Protein AF-A0A1X0NTF5-F1 (afdb_monomer)

Sequence (577 aa):
EVEKLNEQLAAKEQELEQLRGTDEEKSRAHDALNDEVEKLNKELAELQAENEKLRAHDDRWVPEASRSSGRRTTSHHRKEFDGEGWDQVLESQPEELTRAFVSDVADACRVDPDDVKKVVFSPDGKTVEFDVNHDEGVSAEEVDRLLQRGLFRRSKELLEGKGPFDNNYLSYEASDLMRQVNALGGIGMLNVITEEFLDRIVLERAELSALLLVAVEGFDHLNGLHLDREAELLEELEEQATEHTDMLEKMEEMVVLLEEARQTECSVRNDLFAREEELLELQRFRDEERRERDSMLQAQHNLLMISRNSHEELTKEKLQELTDECLRVEELEQQVGQLQQENASLKEEMARRAVSHKEALDILNSKIAGLMVELEVKGMEYTDTLGKLEEFVVLLEAARAAEKSALLTLEQREQELFDLQAAHNEETRELECIIRQLEARLGALQETQRELSEQQQQHQQEQRQHEGESVSVDPQSSGNVGAERDDVVRAMRQQLERLKREKEALTMELEVKGRQHDDAMDVLNRNIGDLMSELDSRIRGFQVSATSAKEMLREIALLRSAEEEEEEDEDVPQPEN

Structure (mmCIF, N/CA/C/O backbone):
data_AF-A0A1X0NTF5-F1
#
_entry.id   AF-A0A1X0NTF5-F1
#
loop_
_atom_site.group_PDB
_atom_site.id
_atom_site.type_symbol
_atom_site.label_atom_id
_atom_site.label_alt_id
_atom_site.label_comp_id
_atom_site.label_asym_id
_atom_site.label_entity_id
_atom_site.label_seq_id
_atom_site.pdbx_PDB_ins_code
_atom_site.Cartn_x
_atom_site.Cartn_y
_atom_site.Cartn_z
_atom_site.occupancy
_atom_site.B_iso_or_equiv
_atom_site.auth_seq_id
_atom_site.auth_comp_id
_atom_site.auth_asym_id
_atom_site.auth_atom_id
_atom_site.pdbx_PDB_model_num
ATOM 1 N N . GLU A 1 1 ? -59.485 -41.220 3.890 1.00 70.31 1 GLU A N 1
ATOM 2 C CA . GLU A 1 1 ? -59.582 -39.915 3.192 1.00 70.31 1 GLU A CA 1
ATOM 3 C C . GLU A 1 1 ? -59.129 -38.761 4.077 1.00 70.31 1 GLU A C 1
ATOM 5 O O . GLU A 1 1 ? -58.249 -38.032 3.651 1.00 70.31 1 GLU A O 1
ATOM 10 N N . VAL A 1 2 ? -59.626 -38.647 5.315 1.00 77.12 2 VAL A N 1
ATOM 11 C CA . VAL A 1 2 ? -59.214 -37.596 6.272 1.00 77.12 2 VAL A CA 1
ATOM 12 C C . VAL A 1 2 ? -57.713 -37.622 6.604 1.00 77.12 2 VAL A C 1
ATOM 14 O O . VAL A 1 2 ? -57.072 -36.584 6.532 1.00 77.12 2 VAL A O 1
ATOM 17 N N . GLU A 1 3 ? -57.118 -38.788 6.878 1.00 79.81 3 GLU A N 1
ATOM 18 C CA . GLU A 1 3 ? -55.664 -38.889 7.136 1.00 79.81 3 GLU A CA 1
ATOM 19 C C . GLU A 1 3 ? -54.820 -38.429 5.942 1.00 79.81 3 GLU A C 1
ATOM 21 O O . GLU A 1 3 ? -53.863 -37.684 6.105 1.00 79.81 3 GLU A O 1
ATOM 26 N N . LYS A 1 4 ? -55.238 -38.788 4.726 1.00 81.38 4 LYS A N 1
ATOM 27 C CA . LYS A 1 4 ? -54.548 -38.409 3.488 1.00 81.38 4 LYS A CA 1
ATOM 28 C C . LYS A 1 4 ? -54.639 -36.903 3.210 1.00 81.38 4 LYS A C 1
ATOM 30 O O . LYS A 1 4 ? -53.719 -36.327 2.643 1.00 81.38 4 LYS A O 1
ATOM 35 N N . LEU A 1 5 ? -55.750 -36.274 3.603 1.00 83.19 5 LEU A N 1
ATOM 36 C CA . LEU A 1 5 ? -55.910 -34.820 3.556 1.00 83.19 5 LEU A CA 1
ATOM 37 C C . LEU A 1 5 ? -55.049 -34.131 4.620 1.00 83.19 5 LEU A C 1
ATOM 39 O O . LEU A 1 5 ? -54.431 -33.123 4.308 1.00 83.19 5 LEU A O 1
ATOM 43 N N . ASN A 1 6 ? -54.946 -34.690 5.829 1.00 83.38 6 ASN A N 1
ATOM 44 C CA . ASN A 1 6 ? -54.083 -34.149 6.883 1.00 83.38 6 ASN A CA 1
ATOM 45 C C . ASN A 1 6 ? -52.593 -34.236 6.519 1.00 83.38 6 ASN A C 1
ATOM 47 O O . ASN A 1 6 ? -51.861 -33.281 6.748 1.00 83.38 6 ASN A O 1
ATOM 51 N N . GLU A 1 7 ? -52.149 -35.332 5.896 1.00 85.56 7 GLU A N 1
ATOM 52 C CA . GLU A 1 7 ? -50.779 -35.457 5.375 1.00 85.56 7 GLU A CA 1
ATOM 53 C C . GLU A 1 7 ? -50.483 -34.420 4.280 1.00 85.56 7 GLU A C 1
ATOM 55 O O . GLU A 1 7 ? -49.410 -33.821 4.264 1.00 85.56 7 GLU A O 1
ATOM 60 N N . GLN A 1 8 ? -51.440 -34.164 3.382 1.00 87.38 8 GLN A N 1
ATOM 61 C CA . GLN A 1 8 ? -51.300 -33.127 2.352 1.00 87.38 8 GLN A CA 1
ATOM 62 C C . GLN A 1 8 ? -51.268 -31.713 2.940 1.00 87.38 8 GLN A C 1
ATOM 64 O O . GLN A 1 8 ? -50.547 -30.860 2.425 1.00 87.38 8 GLN A O 1
ATOM 69 N N . LEU A 1 9 ? -52.033 -31.466 4.004 1.00 87.25 9 LEU A N 1
ATOM 70 C CA . LEU A 1 9 ? -52.081 -30.176 4.687 1.00 87.25 9 LEU A CA 1
ATOM 71 C C . LEU A 1 9 ? -50.764 -29.910 5.427 1.00 87.25 9 LEU A C 1
ATOM 73 O O . LEU A 1 9 ? -50.170 -28.860 5.216 1.00 87.25 9 LEU A O 1
ATOM 77 N N . ALA A 1 10 ? -50.238 -30.902 6.151 1.00 85.88 10 ALA A N 1
ATOM 78 C CA . ALA A 1 10 ? -48.933 -30.818 6.808 1.00 85.88 10 ALA A CA 1
ATOM 79 C C . ALA A 1 10 ? -47.781 -30.614 5.806 1.00 85.88 10 ALA A C 1
ATOM 81 O O . ALA A 1 10 ? -46.886 -29.804 6.038 1.00 85.88 10 ALA A O 1
ATOM 82 N N . ALA A 1 11 ? -47.820 -31.294 4.653 1.00 87.12 11 ALA A N 1
ATOM 83 C CA . ALA A 1 11 ? -46.830 -31.092 3.594 1.00 87.12 11 ALA A CA 1
ATOM 84 C C . ALA A 1 11 ? -46.889 -29.672 3.004 1.00 87.12 11 ALA A C 1
ATOM 86 O O . ALA A 1 11 ? -45.853 -29.073 2.727 1.00 87.12 11 ALA A O 1
ATOM 87 N N . LYS A 1 12 ? -48.096 -29.114 2.834 1.00 88.50 12 LYS A N 1
ATOM 88 C CA . LYS A 1 12 ? -48.277 -27.737 2.356 1.00 88.50 12 LYS A CA 1
ATOM 89 C C . LYS A 1 12 ? -47.885 -26.692 3.397 1.00 88.50 12 LYS A C 1
ATOM 91 O O . LYS A 1 12 ? -47.336 -25.665 3.019 1.00 88.50 12 LYS A O 1
ATOM 96 N N . GLU A 1 13 ? -48.121 -26.951 4.678 1.00 89.12 13 GLU A N 1
ATOM 97 C CA . GLU A 1 13 ? -47.649 -26.098 5.774 1.00 89.12 13 GLU A CA 1
ATOM 98 C C . GLU A 1 13 ? -46.119 -26.067 5.824 1.00 89.12 13 GLU A C 1
ATOM 100 O O . GLU A 1 13 ? -45.533 -24.993 5.910 1.00 89.12 13 GLU A O 1
ATOM 105 N N . GLN A 1 14 ? -45.467 -27.221 5.660 1.00 86.62 14 GLN A N 1
ATOM 106 C CA . GLN A 1 14 ? -44.009 -27.303 5.600 1.00 86.62 14 GLN A CA 1
ATOM 107 C C . GLN A 1 14 ? -43.428 -26.573 4.375 1.00 86.62 14 GLN A C 1
ATOM 109 O O . GLN A 1 14 ? -42.403 -25.904 4.487 1.00 86.62 14 GLN A O 1
ATOM 114 N N . GLU A 1 15 ? -44.084 -26.664 3.215 1.00 89.25 15 GLU A N 1
ATOM 115 C CA . GLU A 1 15 ? -43.692 -25.937 1.998 1.00 89.25 15 GLU A CA 1
ATOM 116 C C . GLU A 1 15 ? -43.853 -24.413 2.164 1.00 89.25 15 GLU A C 1
ATOM 118 O O . GLU A 1 15 ? -42.990 -23.649 1.737 1.00 89.25 15 GLU A O 1
ATOM 123 N N . LEU A 1 16 ? -44.922 -23.955 2.827 1.00 84.12 16 LEU A N 1
ATOM 124 C CA . LEU A 1 16 ? -45.127 -22.535 3.132 1.00 84.12 16 LEU A CA 1
ATOM 125 C C . LEU A 1 16 ? -44.105 -21.996 4.137 1.00 84.12 16 LEU A C 1
ATOM 127 O O . LEU A 1 16 ? -43.661 -20.861 3.984 1.00 84.12 16 LEU A O 1
ATOM 131 N N . GLU A 1 17 ? -43.719 -22.796 5.129 1.00 88.88 17 GLU A N 1
ATOM 132 C CA . GLU A 1 17 ? -42.688 -22.420 6.099 1.00 88.88 17 GLU A CA 1
ATOM 133 C C . GLU A 1 17 ? -41.312 -22.295 5.430 1.00 88.88 17 GLU A C 1
ATOM 135 O O . GLU A 1 17 ? -40.590 -21.328 5.659 1.00 88.88 17 GLU A O 1
ATOM 140 N N . GLN A 1 18 ? -40.981 -23.215 4.517 1.00 84.44 18 GLN A N 1
ATOM 141 C CA . GLN A 1 18 ? -39.759 -23.128 3.713 1.00 84.44 18 GLN A CA 1
ATOM 142 C C . GLN A 1 18 ? -39.748 -21.882 2.822 1.00 84.44 18 GLN A C 1
ATOM 144 O O . GLN A 1 18 ? -38.746 -21.173 2.776 1.00 84.44 18 GLN A O 1
ATOM 149 N N . LEU A 1 19 ? -40.862 -21.577 2.148 1.00 86.06 19 LEU A N 1
ATOM 150 C CA . LEU A 1 19 ? -40.967 -20.377 1.314 1.00 86.06 19 LEU A CA 1
ATOM 151 C C . LEU A 1 19 ? -40.826 -19.093 2.140 1.00 86.06 19 LEU A C 1
ATOM 153 O O . LEU A 1 19 ? -40.105 -18.188 1.722 1.00 86.06 19 LEU A O 1
ATOM 157 N N . ARG A 1 20 ? -41.435 -19.034 3.332 1.00 84.94 20 ARG A N 1
ATOM 158 C CA . ARG A 1 20 ? -41.265 -17.907 4.263 1.00 84.94 20 ARG A CA 1
ATOM 159 C C . ARG A 1 20 ? -39.814 -17.728 4.684 1.00 84.94 20 ARG A C 1
ATOM 161 O O . ARG A 1 20 ? -39.318 -16.611 4.600 1.00 84.94 20 ARG A O 1
ATOM 168 N N . GLY A 1 21 ? -39.124 -18.812 5.041 1.00 85.88 21 GLY A N 1
ATOM 169 C CA . GLY A 1 21 ? -37.694 -18.765 5.348 1.00 85.88 21 GLY A CA 1
ATOM 170 C C . GLY A 1 21 ? -36.875 -18.188 4.190 1.00 85.88 21 GLY A C 1
ATOM 171 O O . GLY A 1 21 ? -36.084 -17.270 4.393 1.00 85.88 21 GLY A O 1
ATOM 172 N N . THR A 1 22 ? -37.133 -18.635 2.956 1.00 87.06 22 THR A N 1
ATOM 173 C CA . THR A 1 22 ? -36.409 -18.114 1.782 1.00 87.06 22 THR A CA 1
ATOM 174 C C . THR A 1 22 ? -36.726 -16.654 1.459 1.00 87.06 22 THR A C 1
ATOM 176 O O . THR A 1 22 ? -35.860 -15.943 0.953 1.00 87.06 22 THR A O 1
ATOM 179 N N . ASP A 1 23 ? -37.948 -16.187 1.716 1.00 89.44 23 ASP A N 1
ATOM 180 C CA . ASP A 1 23 ? -38.320 -14.789 1.484 1.00 89.44 23 ASP A CA 1
ATOM 181 C C . ASP A 1 23 ? -37.745 -13.868 2.569 1.00 89.44 23 ASP A C 1
ATOM 183 O O . ASP A 1 23 ? -37.305 -12.763 2.255 1.00 89.44 23 ASP A O 1
ATOM 187 N N . GLU A 1 24 ? -37.651 -14.334 3.818 1.00 90.19 24 GLU A N 1
ATOM 188 C CA . GLU A 1 24 ? -36.938 -13.621 4.882 1.00 90.19 24 GLU A CA 1
ATOM 189 C C . GLU A 1 24 ? -35.436 -13.515 4.593 1.00 90.19 24 GLU A C 1
ATOM 191 O O . GLU A 1 24 ? -34.855 -12.443 4.753 1.00 90.19 24 GLU A O 1
ATOM 196 N N . GLU A 1 25 ? -34.805 -14.593 4.122 1.00 87.56 25 GLU A N 1
ATOM 197 C CA . GLU A 1 25 ? -33.396 -14.584 3.709 1.00 87.56 25 GLU A CA 1
ATOM 198 C C . GLU A 1 25 ? -33.148 -13.617 2.545 1.00 87.56 25 GLU A C 1
ATOM 200 O O . GLU A 1 25 ? -32.199 -12.834 2.584 1.00 87.56 25 GLU A O 1
ATOM 205 N N . LYS A 1 26 ? -34.029 -13.607 1.537 1.00 87.31 26 LYS A N 1
ATOM 206 C CA . LYS A 1 26 ? -33.949 -12.647 0.425 1.00 87.31 26 LYS A CA 1
ATOM 207 C C . LYS A 1 26 ? -34.169 -11.209 0.880 1.00 87.31 26 LYS A C 1
ATOM 209 O O . LYS A 1 26 ? -33.492 -10.326 0.365 1.00 87.31 26 LYS A O 1
ATOM 214 N N . SER A 1 27 ? -35.085 -10.968 1.821 1.00 89.19 27 SER A N 1
ATOM 215 C CA . SER A 1 27 ? -35.299 -9.633 2.390 1.00 89.19 27 SER A CA 1
ATOM 216 C C . SER A 1 27 ? -34.037 -9.146 3.095 1.00 89.19 27 SER A C 1
ATOM 218 O O . SER A 1 27 ? -33.562 -8.062 2.788 1.00 89.19 27 SER A O 1
ATOM 220 N N . ARG A 1 28 ? -33.426 -9.984 3.944 1.00 90.44 28 ARG A N 1
ATOM 221 C CA . ARG A 1 28 ? -32.167 -9.646 4.629 1.00 90.44 28 ARG A CA 1
ATOM 222 C C . ARG A 1 28 ? -31.026 -9.387 3.644 1.00 90.44 28 ARG A C 1
ATOM 224 O O . ARG A 1 28 ? -30.260 -8.452 3.837 1.00 90.44 28 ARG A O 1
ATOM 231 N N . ALA A 1 29 ? -30.923 -10.183 2.577 1.00 88.06 29 ALA A N 1
ATOM 232 C CA . ALA A 1 29 ? -29.921 -9.972 1.533 1.00 88.06 29 ALA A CA 1
ATOM 233 C C . ALA A 1 29 ? -30.152 -8.667 0.750 1.00 88.06 29 ALA A C 1
ATOM 235 O O . ALA A 1 29 ? -29.195 -7.983 0.395 1.00 88.06 29 ALA A O 1
ATOM 236 N N . HIS A 1 30 ? -31.411 -8.309 0.489 1.00 91.00 30 HIS A N 1
ATOM 237 C CA . HIS A 1 30 ? -31.761 -7.047 -0.159 1.00 91.00 30 HIS A CA 1
ATOM 238 C C . HIS A 1 30 ? -31.450 -5.843 0.739 1.00 91.00 30 HIS A C 1
ATOM 240 O O . HIS A 1 30 ? -30.915 -4.853 0.249 1.00 91.00 30 HIS A O 1
ATOM 246 N N . ASP A 1 31 ? -31.742 -5.935 2.037 1.00 91.38 31 ASP A N 1
ATOM 247 C CA . ASP A 1 31 ? -31.435 -4.879 3.007 1.00 91.38 31 ASP A CA 1
ATOM 248 C C . ASP A 1 31 ? -29.915 -4.671 3.122 1.00 91.38 31 ASP A C 1
ATOM 250 O O . ASP A 1 31 ? -29.443 -3.545 3.007 1.00 91.38 31 ASP A O 1
ATOM 254 N N . ALA A 1 32 ? -29.134 -5.756 3.190 1.00 89.75 32 ALA A N 1
ATOM 255 C CA . ALA A 1 32 ? -27.671 -5.687 3.192 1.00 89.75 32 ALA A CA 1
ATOM 256 C C . ALA A 1 32 ? -27.094 -5.056 1.909 1.00 89.75 32 ALA A C 1
ATOM 258 O O . ALA A 1 32 ? -26.161 -4.258 1.972 1.00 89.75 32 ALA A O 1
ATOM 259 N N . LEU A 1 33 ? -27.656 -5.378 0.737 1.00 89.62 33 LEU A N 1
ATOM 260 C CA . LEU A 1 33 ? -27.264 -4.737 -0.523 1.00 89.62 33 LEU A CA 1
ATOM 261 C C . LEU A 1 33 ? -27.632 -3.251 -0.549 1.00 89.62 33 LEU A C 1
ATOM 263 O O . LEU A 1 33 ? -26.883 -2.448 -1.099 1.00 89.62 33 LEU A O 1
ATOM 267 N N . ASN A 1 34 ? -28.774 -2.877 0.027 1.00 90.44 34 ASN A N 1
ATOM 268 C CA . ASN A 1 34 ? -29.194 -1.485 0.094 1.00 90.44 34 ASN A CA 1
ATOM 269 C C . ASN A 1 34 ? -28.278 -0.667 1.018 1.00 90.44 34 ASN A C 1
ATOM 271 O O . ASN A 1 34 ? -27.879 0.434 0.644 1.00 90.44 34 ASN A O 1
ATOM 275 N N . ASP A 1 35 ? -27.876 -1.229 2.158 1.00 93.06 35 ASP A N 1
ATOM 276 C CA . ASP A 1 35 ? -26.901 -0.612 3.063 1.00 93.06 35 ASP A CA 1
ATOM 277 C C . ASP A 1 35 ? -25.543 -0.408 2.374 1.00 93.06 35 ASP A C 1
ATOM 279 O O . ASP A 1 35 ? -24.910 0.637 2.528 1.00 93.06 35 ASP A O 1
ATOM 283 N N . GLU A 1 36 ? -25.110 -1.373 1.560 1.00 90.88 36 GLU A N 1
ATOM 284 C CA . GLU A 1 36 ? -23.863 -1.266 0.799 1.00 90.88 36 GLU A CA 1
ATOM 285 C C . GLU A 1 36 ? -23.940 -0.192 -0.296 1.00 90.88 36 GLU A C 1
ATOM 287 O O . GLU A 1 36 ? -23.023 0.612 -0.460 1.00 90.88 36 GLU A O 1
ATOM 292 N N . VAL A 1 37 ? -25.074 -0.097 -0.996 1.00 90.81 37 VAL A N 1
ATOM 293 C CA . VAL A 1 37 ? -25.330 0.987 -1.955 1.00 90.81 37 VAL A CA 1
ATOM 294 C C . VAL A 1 37 ? -25.333 2.351 -1.257 1.00 90.81 37 VAL A C 1
ATOM 296 O O . VAL A 1 37 ? -24.830 3.328 -1.812 1.00 90.81 37 VAL A O 1
ATOM 299 N N . GLU A 1 38 ? -25.873 2.455 -0.043 1.00 93.50 38 GLU A N 1
ATOM 300 C CA . GLU A 1 38 ? -25.830 3.697 0.730 1.00 93.50 38 GLU A CA 1
ATOM 301 C C . GLU A 1 38 ? -24.410 4.085 1.154 1.00 93.50 38 GLU A C 1
ATOM 303 O O . GLU A 1 38 ? -24.078 5.272 1.105 1.00 93.50 38 GLU A O 1
ATOM 308 N N . LYS A 1 39 ? -23.562 3.121 1.532 1.00 91.94 39 LYS A N 1
ATOM 309 C CA . LYS A 1 39 ? -22.142 3.377 1.831 1.00 91.94 39 LYS A CA 1
ATOM 310 C C . LYS A 1 39 ? -21.390 3.868 0.599 1.00 91.94 39 LYS A C 1
ATOM 312 O O . LYS A 1 39 ? -20.810 4.949 0.650 1.00 91.94 39 LYS A O 1
ATOM 317 N N . LEU A 1 40 ? -21.503 3.157 -0.523 1.00 91.06 40 LEU A N 1
ATOM 318 C CA . LEU A 1 40 ? -20.855 3.545 -1.779 1.00 91.06 40 LEU A CA 1
ATOM 319 C C . LEU A 1 40 ? -21.302 4.936 -2.248 1.00 91.06 40 LEU A C 1
ATOM 321 O O . LEU A 1 40 ? -20.496 5.719 -2.741 1.00 91.06 40 LEU A O 1
ATOM 325 N N . ASN A 1 41 ? -22.576 5.292 -2.059 1.00 90.38 41 ASN A N 1
ATOM 326 C CA . ASN A 1 41 ? -23.060 6.635 -2.384 1.00 90.38 41 ASN A CA 1
ATOM 327 C C . ASN A 1 41 ? -22.470 7.725 -1.475 1.00 90.38 41 ASN A C 1
ATOM 329 O O . ASN A 1 41 ? -22.260 8.845 -1.943 1.00 90.38 41 ASN A O 1
ATOM 333 N N . LYS A 1 42 ? -22.213 7.430 -0.193 1.00 93.69 42 LYS A N 1
ATOM 334 C CA . LYS A 1 42 ? -21.550 8.372 0.725 1.00 93.69 42 LYS A CA 1
ATOM 335 C C . LYS A 1 42 ? -20.091 8.578 0.333 1.00 93.69 42 LYS A C 1
ATOM 337 O O . LYS A 1 42 ? -19.687 9.723 0.170 1.00 93.69 42 LYS A O 1
ATOM 342 N N . GLU A 1 43 ? -19.358 7.497 0.083 1.00 90.06 43 GLU A N 1
ATOM 343 C CA . GLU A 1 43 ? -17.967 7.555 -0.390 1.00 90.06 43 GLU A CA 1
ATOM 344 C C . GLU A 1 43 ? -17.858 8.335 -1.705 1.00 90.06 43 GLU A C 1
ATOM 346 O O . GLU A 1 43 ? -17.007 9.209 -1.864 1.00 90.06 43 GLU A O 1
ATOM 351 N N . LEU A 1 44 ? -18.783 8.100 -2.638 1.00 89.38 44 LEU A N 1
ATOM 352 C CA . LEU A 1 44 ? -18.815 8.812 -3.911 1.00 89.38 44 LEU A CA 1
ATOM 353 C C . LEU A 1 44 ? -19.105 10.311 -3.728 1.00 89.38 44 LEU A C 1
ATOM 355 O O . LEU A 1 44 ? -18.526 11.132 -4.439 1.00 89.38 44 LEU A O 1
ATOM 359 N N . ALA A 1 45 ? -19.950 10.690 -2.764 1.00 91.94 45 ALA A N 1
ATOM 360 C CA . ALA A 1 45 ? -20.194 12.092 -2.423 1.00 91.94 45 ALA A CA 1
ATOM 361 C C . ALA A 1 45 ? -18.972 12.757 -1.759 1.00 91.94 45 ALA A C 1
ATOM 363 O O . ALA A 1 45 ? -18.680 13.923 -2.033 1.00 91.94 45 ALA A O 1
ATOM 364 N N . GLU A 1 46 ? -18.240 12.025 -0.920 1.00 90.25 46 GLU A N 1
ATOM 365 C CA . GLU A 1 46 ? -17.009 12.496 -0.278 1.00 90.25 46 GLU A CA 1
ATOM 366 C C . GLU A 1 46 ? -15.891 12.712 -1.302 1.00 90.25 46 GLU A C 1
ATOM 368 O O . GLU A 1 46 ? -15.327 13.808 -1.363 1.00 90.25 46 GLU A O 1
ATOM 373 N N . LEU A 1 47 ? -15.663 11.740 -2.191 1.00 86.56 47 LEU A N 1
ATOM 374 C CA . LEU A 1 47 ? -14.699 11.848 -3.290 1.00 86.56 47 LEU A CA 1
ATOM 375 C C . LEU A 1 47 ? -15.046 12.975 -4.267 1.00 86.56 47 LEU A C 1
ATOM 377 O O . LEU A 1 47 ? -14.153 13.633 -4.809 1.00 86.56 47 LEU A O 1
ATOM 381 N N . GLN A 1 48 ? -16.336 13.226 -4.505 1.00 84.12 48 GLN A N 1
ATOM 382 C CA . GLN A 1 48 ? -16.785 14.367 -5.304 1.00 84.12 48 GLN A CA 1
ATOM 383 C C . GLN A 1 48 ? -16.471 15.697 -4.616 1.00 84.12 48 GLN A C 1
ATOM 385 O O . GLN A 1 48 ? -15.947 16.601 -5.267 1.00 84.12 48 GLN A O 1
ATOM 390 N N . ALA A 1 49 ? -16.741 15.815 -3.315 1.00 88.12 49 ALA A N 1
ATOM 391 C CA . ALA A 1 49 ? -16.443 17.021 -2.547 1.00 88.12 49 ALA A CA 1
ATOM 392 C C . ALA A 1 49 ? -14.931 17.280 -2.441 1.00 88.12 49 ALA A C 1
ATOM 394 O O . ALA A 1 49 ? -14.488 18.428 -2.484 1.00 88.12 49 ALA A O 1
ATOM 395 N N . GLU A 1 50 ? -14.129 16.226 -2.316 1.00 85.00 50 GLU A N 1
ATOM 396 C CA . GLU A 1 50 ? -12.672 16.313 -2.336 1.00 85.00 50 GLU A CA 1
ATOM 397 C C . GLU A 1 50 ? -12.148 16.742 -3.707 1.00 85.00 50 GLU A C 1
ATOM 399 O O . GLU A 1 50 ? -11.388 17.706 -3.795 1.00 85.00 50 GLU A O 1
ATOM 404 N N . ASN A 1 51 ? -12.635 16.127 -4.789 1.00 72.06 51 ASN A N 1
ATOM 405 C CA . ASN A 1 51 ? -12.322 16.566 -6.148 1.00 72.06 51 ASN A CA 1
ATOM 406 C C . ASN A 1 51 ? -12.684 18.038 -6.367 1.00 72.06 51 ASN A C 1
ATOM 408 O O . ASN A 1 51 ? -11.942 18.763 -7.021 1.00 72.06 51 ASN A O 1
ATOM 412 N N . GLU A 1 52 ? -13.808 18.505 -5.829 1.00 80.00 52 GLU A N 1
ATOM 413 C CA . GLU A 1 52 ? -14.235 19.898 -5.957 1.00 80.00 52 GLU A CA 1
ATOM 414 C C . GLU A 1 52 ? -13.321 20.859 -5.176 1.00 80.00 52 GLU A C 1
ATOM 416 O O . GLU A 1 52 ? -12.998 21.940 -5.671 1.00 80.00 52 GLU A O 1
ATOM 421 N N . LYS A 1 53 ? -12.814 20.444 -4.006 1.00 79.50 53 LYS A N 1
ATOM 422 C CA . LYS A 1 53 ? -11.793 21.189 -3.246 1.00 79.50 53 LYS A CA 1
ATOM 423 C C . LYS A 1 53 ? -10.449 21.235 -3.971 1.00 79.50 53 LYS A C 1
ATOM 425 O O . LYS A 1 53 ? -9.842 22.301 -4.036 1.00 79.50 53 LYS A O 1
ATOM 430 N N . LEU A 1 54 ? -10.005 20.111 -4.534 1.00 74.00 54 LEU A N 1
ATOM 431 C CA . LEU A 1 54 ? -8.767 20.034 -5.315 1.00 74.00 54 LEU A CA 1
ATOM 432 C C . LEU A 1 54 ? -8.864 20.909 -6.571 1.00 74.00 54 LEU A C 1
ATOM 434 O O . LEU A 1 54 ? -7.964 21.696 -6.850 1.00 74.00 54 LEU A O 1
ATOM 438 N N . ARG A 1 55 ? -10.009 20.874 -7.261 1.00 67.62 55 ARG A N 1
ATOM 439 C CA . ARG A 1 55 ? -10.309 21.745 -8.410 1.00 67.62 55 ARG A CA 1
ATOM 440 C C . ARG A 1 55 ? -10.365 23.227 -8.051 1.00 67.62 55 ARG A C 1
ATOM 442 O O . ARG A 1 55 ? -10.003 24.052 -8.878 1.00 67.62 55 ARG A O 1
ATOM 449 N N . ALA A 1 56 ? -10.811 23.581 -6.846 1.00 68.94 56 ALA A N 1
ATOM 450 C CA . ALA A 1 56 ? -10.813 24.968 -6.380 1.00 68.94 56 ALA A CA 1
ATOM 451 C C . ALA A 1 56 ? -9.404 25.498 -6.049 1.00 68.94 56 ALA A C 1
ATOM 453 O O . ALA A 1 56 ? -9.219 26.712 -5.994 1.00 68.94 56 ALA A O 1
ATOM 454 N N . HIS A 1 57 ? -8.439 24.605 -5.806 1.00 59.56 57 HIS A N 1
ATOM 455 C CA . HIS A 1 57 ? -7.057 24.948 -5.459 1.00 59.56 57 HIS A CA 1
ATOM 456 C C . HIS A 1 57 ? -6.090 24.850 -6.657 1.00 59.56 57 HIS A C 1
ATOM 458 O O . HIS A 1 57 ? -4.969 25.356 -6.594 1.00 59.56 57 HIS A O 1
ATOM 464 N N . ASP A 1 58 ? -6.503 24.218 -7.755 1.00 56.75 58 ASP A N 1
ATOM 465 C CA . ASP A 1 58 ? -5.742 24.191 -9.000 1.00 56.75 58 ASP A CA 1
ATOM 466 C C . ASP A 1 58 ? -6.111 25.393 -9.890 1.00 56.75 58 ASP A C 1
ATOM 468 O O . ASP A 1 58 ? -7.082 25.361 -10.646 1.00 56.75 58 ASP A O 1
ATOM 472 N N . ASP A 1 59 ? -5.298 26.455 -9.838 1.00 51.41 59 ASP A N 1
ATOM 473 C CA . ASP A 1 59 ? -5.429 27.666 -10.672 1.00 51.41 59 ASP A CA 1
ATOM 474 C C . ASP A 1 59 ? -5.359 27.380 -12.191 1.00 51.41 59 ASP A C 1
ATOM 476 O O . ASP A 1 59 ? -5.629 28.259 -13.018 1.00 51.41 59 ASP A O 1
ATOM 480 N N . ARG A 1 60 ? -4.963 26.161 -12.585 1.00 55.72 60 ARG A N 1
ATOM 481 C CA . ARG A 1 60 ? -4.856 25.706 -13.976 1.00 55.72 60 ARG A CA 1
ATOM 482 C C . ARG A 1 60 ? -6.101 24.958 -14.456 1.00 55.72 60 ARG A C 1
ATOM 484 O O . ARG A 1 60 ? -6.260 24.769 -15.668 1.00 55.72 60 ARG A O 1
ATOM 491 N N . TRP A 1 61 ? -6.972 24.533 -13.541 1.00 44.25 61 TRP A N 1
ATOM 492 C CA . TRP A 1 61 ? -8.163 23.766 -13.871 1.00 44.25 61 TRP A CA 1
ATOM 493 C C . TRP A 1 61 ? -9.276 24.686 -14.385 1.00 44.25 61 TRP A C 1
ATOM 495 O O . TRP A 1 61 ? -9.817 25.535 -13.681 1.00 44.25 61 TRP A O 1
ATOM 505 N N . VAL A 1 62 ? -9.632 24.510 -15.656 1.00 51.91 62 VAL A N 1
ATOM 506 C CA . VAL A 1 62 ? -10.737 25.216 -16.311 1.00 51.91 62 VAL A CA 1
ATOM 507 C C . VAL A 1 62 ? -11.846 24.190 -16.566 1.00 51.91 62 VAL A C 1
ATOM 509 O O . VAL A 1 62 ? -11.569 23.194 -17.240 1.00 51.91 62 VAL A O 1
ATOM 512 N N . PRO A 1 63 ? -13.085 24.395 -16.065 1.00 45.50 63 PRO A N 1
ATOM 513 C CA . PRO A 1 63 ? -14.185 23.459 -16.274 1.00 45.50 63 PRO A CA 1
ATOM 514 C C . PRO A 1 63 ? -14.366 23.119 -17.755 1.00 45.50 63 PRO A C 1
ATOM 516 O O . PRO A 1 63 ? -14.235 23.983 -18.617 1.00 45.50 63 PRO A O 1
ATOM 519 N N . GLU A 1 64 ? -14.744 21.883 -18.071 1.00 40.91 64 GLU A N 1
ATOM 520 C CA . GLU A 1 64 ? -14.961 21.421 -19.453 1.00 40.91 64 GLU A CA 1
ATOM 521 C C . GLU A 1 64 ? -16.032 22.246 -20.198 1.00 40.91 64 GLU A C 1
ATOM 523 O O . GLU A 1 64 ? -15.950 22.459 -21.409 1.00 40.91 64 GLU A O 1
ATOM 528 N N . ALA A 1 65 ? -16.980 22.826 -19.451 1.00 43.50 65 ALA A N 1
ATOM 529 C CA . ALA A 1 65 ? -17.939 23.809 -19.955 1.00 43.50 65 ALA A CA 1
ATOM 530 C C . ALA A 1 65 ? -17.263 25.093 -20.482 1.00 43.50 65 ALA A C 1
ATOM 532 O O . ALA A 1 65 ? -17.747 25.709 -21.427 1.00 43.50 65 ALA A O 1
ATOM 533 N N . SER A 1 66 ? -16.113 25.476 -19.934 1.00 46.75 66 SER A N 1
ATOM 534 C CA . SER A 1 66 ? -15.337 26.652 -20.340 1.00 46.75 66 SER A CA 1
ATOM 535 C C . SER A 1 66 ? -14.362 26.379 -21.493 1.00 46.75 66 SER A C 1
ATOM 537 O O . SER A 1 66 ? -13.880 27.329 -22.097 1.00 46.75 66 SER A O 1
ATOM 539 N N . ARG A 1 67 ? -14.111 25.118 -21.880 1.00 48.56 67 ARG A N 1
ATOM 540 C CA . ARG A 1 67 ? -13.355 24.801 -23.113 1.00 48.56 67 ARG A CA 1
ATOM 541 C C . ARG A 1 67 ? -14.189 24.948 -24.390 1.00 48.56 67 ARG A C 1
ATOM 543 O O . ARG A 1 67 ? -13.632 24.967 -25.482 1.00 48.56 67 ARG A O 1
ATOM 550 N N . SER A 1 68 ? -15.514 25.061 -24.275 1.00 47.62 68 SER A N 1
ATOM 551 C CA . SER A 1 68 ? -16.405 25.129 -25.444 1.00 47.62 68 SER A CA 1
ATOM 552 C C . SER A 1 68 ? -17.628 26.049 -25.309 1.00 47.62 68 SER A C 1
ATOM 554 O O . SER A 1 68 ? -18.399 26.159 -26.261 1.00 47.62 68 SER A O 1
ATOM 556 N N . SER A 1 69 ? -17.792 26.777 -24.196 1.00 47.03 69 SER A N 1
ATOM 557 C CA . SER A 1 69 ? -18.904 27.727 -23.999 1.00 47.03 69 SER A CA 1
ATOM 558 C C . SER A 1 69 ? -18.456 29.151 -23.629 1.00 47.03 69 SER A C 1
ATOM 560 O O . SER A 1 69 ? -19.188 29.879 -22.956 1.00 47.03 69 SER A O 1
ATOM 562 N N . GLY A 1 70 ? -17.278 29.582 -24.085 1.00 49.44 70 GLY A N 1
ATOM 563 C CA . GLY A 1 70 ? -16.928 31.003 -24.151 1.00 49.44 70 GLY A CA 1
ATOM 564 C C . GLY A 1 70 ? -17.621 31.643 -25.354 1.00 49.44 70 GLY A C 1
ATOM 565 O O . GLY A 1 70 ? -17.577 31.112 -26.467 1.00 49.44 70 GLY A O 1
ATOM 566 N N . ARG A 1 71 ? -18.323 32.757 -25.153 1.00 59.66 71 ARG A N 1
ATOM 567 C CA . ARG A 1 71 ? -18.903 33.538 -26.250 1.00 59.66 71 ARG A CA 1
ATOM 568 C C . ARG A 1 71 ? -17.738 33.996 -27.134 1.00 59.66 71 ARG A C 1
ATOM 570 O O . ARG A 1 71 ? -16.909 34.773 -26.694 1.00 59.66 71 ARG A O 1
ATOM 577 N N . ARG A 1 72 ? -17.626 33.458 -28.350 1.00 74.56 72 ARG A N 1
ATOM 578 C CA . ARG A 1 72 ? -16.525 33.795 -29.265 1.00 74.56 72 ARG A CA 1
ATOM 579 C C . ARG A 1 72 ? -16.819 35.094 -30.002 1.00 74.56 72 ARG A C 1
ATOM 581 O O . ARG A 1 72 ? -17.948 35.317 -30.451 1.00 74.56 72 ARG A O 1
ATOM 588 N N . THR A 1 73 ? -15.811 35.945 -30.128 1.00 79.94 73 THR A N 1
ATOM 589 C CA . THR A 1 73 ? -15.871 37.179 -30.908 1.00 79.94 73 THR A CA 1
ATOM 590 C C . THR A 1 73 ? -14.848 37.124 -32.033 1.00 79.94 73 THR A C 1
ATOM 592 O O . THR A 1 73 ? -13.780 36.527 -31.919 1.00 79.94 73 THR A O 1
ATOM 595 N N . THR A 1 74 ? -15.212 37.713 -33.170 1.00 86.38 74 THR A N 1
ATOM 596 C CA . THR A 1 74 ? -14.327 37.816 -34.330 1.00 86.38 74 THR A CA 1
ATOM 597 C C . THR A 1 74 ? -13.802 39.236 -34.416 1.00 86.38 74 THR A C 1
ATOM 599 O O . THR A 1 74 ? -14.584 40.190 -34.456 1.00 86.38 74 THR A O 1
ATOM 602 N N . SER A 1 75 ? -12.487 39.369 -34.461 1.00 87.94 75 SER A N 1
ATOM 603 C CA . SER A 1 75 ? -11.772 40.630 -34.621 1.00 87.94 75 SER A CA 1
ATOM 604 C C . SER A 1 75 ? -10.976 40.610 -35.925 1.00 87.94 75 SER A C 1
ATOM 606 O O . SER A 1 75 ? -10.615 39.552 -36.443 1.00 87.94 75 SER A O 1
ATOM 608 N N . HIS A 1 76 ? -10.779 41.794 -36.501 1.00 89.50 76 HIS A N 1
ATOM 609 C CA . HIS A 1 76 ? -10.106 41.977 -37.782 1.00 89.50 76 HIS A CA 1
ATOM 610 C C . HIS A 1 76 ? -8.717 42.571 -37.556 1.00 89.50 76 HIS A C 1
ATOM 612 O O . HIS A 1 76 ? -8.596 43.582 -36.860 1.00 89.50 76 HIS A O 1
ATOM 618 N N . HIS A 1 77 ? -7.698 41.970 -38.169 1.00 87.38 77 HIS A N 1
ATOM 619 C CA . HIS A 1 77 ? -6.291 42.275 -37.930 1.00 87.38 77 HIS A CA 1
ATOM 620 C C . HIS A 1 77 ? -5.508 42.459 -39.230 1.00 87.38 77 HIS A C 1
ATOM 622 O O . HIS A 1 77 ? -5.828 41.883 -40.271 1.00 87.38 77 HIS A O 1
ATOM 628 N N . ARG A 1 78 ? -4.439 43.259 -39.146 1.00 87.62 78 ARG A N 1
ATOM 629 C CA . ARG A 1 78 ? -3.516 43.535 -40.253 1.00 87.62 78 ARG A CA 1
ATOM 630 C C . ARG A 1 78 ? -2.081 43.295 -39.801 1.00 87.62 78 ARG A C 1
ATOM 632 O O . ARG A 1 78 ? -1.627 43.910 -38.836 1.00 87.62 78 ARG A O 1
ATOM 639 N N . LYS A 1 79 ? -1.343 42.460 -40.534 1.00 85.31 79 LYS A N 1
ATOM 640 C CA . LYS A 1 79 ? 0.092 42.224 -40.324 1.00 85.31 79 LYS A CA 1
ATOM 641 C C . LYS A 1 79 ? 0.885 42.701 -41.537 1.00 85.31 79 LYS A C 1
ATOM 643 O O . LYS A 1 79 ? 0.497 42.452 -42.673 1.00 85.31 79 LYS A O 1
ATOM 648 N N . GLU A 1 80 ? 1.994 43.383 -41.276 1.00 84.75 80 GLU A N 1
ATOM 649 C CA . GLU A 1 80 ? 2.945 43.829 -42.295 1.00 84.75 80 GLU A CA 1
ATOM 650 C C . GLU A 1 80 ? 4.258 43.058 -42.134 1.00 84.75 80 GLU A C 1
ATOM 652 O O . GLU A 1 80 ? 4.744 42.877 -41.012 1.00 84.75 80 GLU A O 1
ATOM 657 N N . PHE A 1 81 ? 4.779 42.551 -43.249 1.00 78.81 81 PHE A N 1
ATOM 658 C CA . PHE A 1 81 ? 6.014 41.788 -43.324 1.00 78.81 81 PHE A CA 1
ATOM 659 C C . PHE A 1 81 ? 7.174 42.660 -43.791 1.00 78.81 81 PHE A C 1
ATOM 661 O O . PHE A 1 81 ? 7.109 43.315 -44.832 1.00 78.81 81 PHE A O 1
ATOM 668 N N . ASP A 1 82 ? 8.271 42.596 -43.042 1.00 72.19 82 ASP A N 1
ATOM 669 C CA . ASP A 1 82 ? 9.536 43.210 -43.424 1.00 72.19 82 ASP A CA 1
ATOM 670 C C . ASP A 1 82 ? 10.299 42.276 -44.381 1.00 72.19 82 ASP A C 1
ATOM 672 O O . ASP A 1 82 ? 10.457 41.085 -44.103 1.00 72.19 82 ASP A O 1
ATOM 676 N N . GLY A 1 83 ? 10.769 42.803 -45.516 1.00 64.31 83 GLY A N 1
ATOM 677 C CA . GLY A 1 83 ? 11.540 42.058 -46.524 1.00 64.31 83 GLY A CA 1
ATOM 678 C C . GLY A 1 83 ? 11.139 42.374 -47.972 1.00 64.31 83 GLY A C 1
ATOM 679 O O . GLY A 1 83 ? 10.051 42.889 -48.237 1.00 64.31 83 GLY A O 1
ATOM 680 N N . GLU A 1 84 ? 12.030 42.087 -48.923 1.00 67.94 84 GLU A N 1
ATOM 681 C CA . GLU A 1 84 ? 11.773 42.154 -50.373 1.00 67.94 84 GLU A CA 1
ATOM 682 C C . GLU A 1 84 ? 11.640 40.727 -50.933 1.00 67.94 84 GLU A C 1
ATOM 684 O O . GLU A 1 84 ? 12.325 39.832 -50.449 1.00 67.94 84 GLU A O 1
ATOM 689 N N . GLY A 1 85 ? 10.772 40.504 -51.930 1.00 69.69 85 GLY A N 1
ATOM 690 C CA . GLY A 1 85 ? 10.572 39.188 -52.564 1.00 69.69 85 GLY A CA 1
ATOM 691 C C . GLY A 1 85 ? 9.288 38.441 -52.173 1.00 69.69 85 GLY A C 1
ATOM 692 O O . GLY A 1 85 ? 9.021 37.370 -52.713 1.00 69.69 85 GLY A O 1
ATOM 693 N N . TRP A 1 86 ? 8.461 38.999 -51.282 1.00 77.69 86 TRP A N 1
ATOM 694 C CA . TRP A 1 86 ? 7.155 38.425 -50.922 1.00 77.69 86 TRP A CA 1
ATOM 695 C C . TRP A 1 86 ? 6.168 38.364 -52.097 1.00 77.69 86 TRP A C 1
ATOM 697 O O . TRP A 1 86 ? 5.339 37.462 -52.156 1.00 77.69 86 TRP A O 1
ATOM 707 N N . ASP A 1 87 ? 6.283 39.289 -53.048 1.00 75.50 87 ASP A N 1
ATOM 708 C CA . ASP A 1 87 ? 5.553 39.296 -54.317 1.00 75.50 87 ASP A CA 1
ATOM 709 C C . ASP A 1 87 ? 5.867 38.047 -55.161 1.00 75.50 87 ASP A C 1
ATOM 711 O O . ASP A 1 87 ? 4.957 37.389 -55.663 1.00 75.50 87 ASP A O 1
ATOM 715 N N . GLN A 1 88 ? 7.140 37.651 -55.235 1.00 72.38 88 GLN A N 1
ATOM 716 C CA . GLN A 1 88 ? 7.582 36.455 -55.967 1.00 72.38 88 GLN A CA 1
ATOM 717 C C . GLN A 1 88 ? 7.174 35.149 -55.273 1.00 72.38 88 GLN A C 1
ATOM 719 O O . GLN A 1 88 ? 6.807 34.180 -55.942 1.00 72.38 88 GLN A O 1
ATOM 724 N N . VAL A 1 89 ? 7.203 35.108 -53.938 1.00 75.19 89 VAL A N 1
ATOM 725 C CA . VAL A 1 89 ? 6.703 33.961 -53.157 1.00 75.19 89 VAL A CA 1
ATOM 726 C C . VAL A 1 89 ? 5.184 33.823 -53.315 1.00 75.19 89 VAL A C 1
ATOM 728 O O . VAL A 1 89 ? 4.684 32.714 -53.492 1.00 75.19 89 VAL A O 1
ATOM 731 N N . LEU A 1 90 ? 4.444 34.937 -53.339 1.00 78.12 90 LEU A N 1
ATOM 732 C CA . LEU A 1 90 ? 2.995 34.928 -53.556 1.00 78.12 90 LEU A CA 1
ATOM 733 C C . LEU A 1 90 ? 2.620 34.487 -54.981 1.00 78.12 90 LEU A C 1
ATOM 735 O O . LEU A 1 90 ? 1.637 33.768 -55.153 1.00 78.12 90 LEU A O 1
ATOM 739 N N . GLU A 1 91 ? 3.393 34.880 -55.999 1.00 74.19 91 GLU A N 1
ATOM 740 C CA . GLU A 1 91 ? 3.185 34.426 -57.382 1.00 74.19 91 GLU A CA 1
ATOM 741 C C . GLU A 1 91 ? 3.575 32.955 -57.592 1.00 74.19 91 GLU A C 1
ATOM 743 O O . GLU A 1 91 ? 2.923 32.257 -58.371 1.00 74.19 91 GLU A O 1
ATOM 748 N N . SER A 1 92 ? 4.617 32.465 -56.911 1.00 72.75 92 SER A N 1
ATOM 749 C CA . SER A 1 92 ? 5.109 31.093 -57.093 1.00 72.75 92 SER A CA 1
ATOM 750 C C . SER A 1 92 ? 4.369 30.057 -56.243 1.00 72.75 92 SER A C 1
ATOM 752 O O . SER A 1 92 ? 4.082 28.968 -56.743 1.00 72.75 92 SER A O 1
ATOM 754 N N . GLN A 1 93 ? 4.042 30.368 -54.982 1.00 75.62 93 GLN A N 1
ATOM 755 C CA . GLN A 1 93 ? 3.480 29.415 -54.015 1.00 75.62 93 GLN A CA 1
ATOM 756 C C . GLN A 1 93 ? 2.420 30.052 -53.085 1.00 75.62 93 GLN A C 1
ATOM 758 O O . GLN A 1 93 ? 2.589 30.096 -51.862 1.00 75.62 93 GLN A O 1
ATOM 763 N N . PRO A 1 94 ? 1.268 30.496 -53.626 1.00 77.81 94 PRO A N 1
ATOM 764 C CA . PRO A 1 94 ? 0.252 31.210 -52.845 1.00 77.81 94 PRO A CA 1
ATOM 765 C C . PRO A 1 94 ? -0.413 30.352 -51.755 1.00 77.81 94 PRO A C 1
ATOM 767 O O . PRO A 1 94 ? -0.685 30.834 -50.654 1.00 77.81 94 PRO A O 1
ATOM 770 N N . GLU A 1 95 ? -0.677 29.070 -52.026 1.00 76.12 95 GLU A N 1
ATOM 771 C CA . GLU A 1 95 ? -1.354 28.177 -51.072 1.00 76.12 95 GLU A CA 1
ATOM 772 C C . GLU A 1 95 ? -0.448 27.773 -49.902 1.00 76.12 95 GLU A C 1
ATOM 774 O O . GLU A 1 95 ? -0.906 27.654 -48.765 1.00 76.12 95 GLU A O 1
ATOM 779 N N . GLU A 1 96 ? 0.844 27.582 -50.166 1.00 77.56 96 GLU A N 1
ATOM 780 C CA . GLU A 1 96 ? 1.827 27.186 -49.157 1.00 77.56 96 GLU A CA 1
ATOM 781 C C . GLU A 1 96 ? 2.149 28.344 -48.212 1.00 77.56 96 GLU A C 1
ATOM 783 O O . GLU A 1 96 ? 2.126 28.159 -46.994 1.00 77.56 96 GLU A O 1
ATOM 788 N N . LEU A 1 97 ? 2.286 29.557 -48.761 1.00 82.25 97 LEU A N 1
ATOM 789 C CA . LEU A 1 97 ? 2.397 30.786 -47.980 1.00 82.25 97 LEU A CA 1
ATOM 790 C C . LEU A 1 97 ? 1.157 31.016 -47.104 1.00 82.25 97 LEU A C 1
ATOM 792 O O . LEU A 1 97 ? 1.284 31.355 -45.931 1.00 82.25 97 LEU A O 1
ATOM 796 N N . THR A 1 98 ? -0.046 30.774 -47.637 1.00 83.12 98 THR A N 1
ATOM 797 C CA . THR A 1 98 ? -1.293 30.927 -46.870 1.00 83.12 98 THR A CA 1
ATOM 798 C C . THR A 1 98 ? -1.371 29.929 -45.711 1.00 83.12 98 THR A C 1
ATOM 800 O O . THR A 1 98 ? -1.737 30.312 -44.602 1.00 83.12 98 THR A O 1
ATOM 803 N N . ARG A 1 99 ? -0.992 28.661 -45.923 1.00 81.81 99 ARG A N 1
ATOM 804 C CA . ARG A 1 99 ? -0.971 27.649 -44.850 1.00 81.81 99 ARG A CA 1
ATOM 805 C C . ARG A 1 99 ? 0.073 27.958 -43.780 1.00 81.81 99 ARG A C 1
ATOM 807 O O . ARG A 1 99 ? -0.240 27.875 -42.593 1.00 81.81 99 ARG A O 1
ATOM 814 N N . ALA A 1 100 ? 1.284 28.333 -44.191 1.00 83.62 100 ALA A N 1
ATOM 815 C CA . ALA A 1 100 ? 2.347 28.728 -43.271 1.00 83.62 100 ALA A CA 1
ATOM 816 C C . ALA A 1 100 ? 1.919 29.935 -42.424 1.00 83.62 100 ALA A C 1
ATOM 818 O O . ALA A 1 100 ? 2.070 29.917 -41.202 1.00 83.62 100 ALA A O 1
ATOM 819 N N . PHE A 1 101 ? 1.286 30.924 -43.060 1.00 85.31 101 PHE A N 1
ATOM 820 C CA . PHE A 1 101 ? 0.761 32.110 -42.395 1.00 85.31 101 PHE A CA 1
ATOM 821 C C . PHE A 1 101 ? -0.348 31.788 -41.389 1.00 85.31 101 PHE A C 1
ATOM 823 O O . PHE A 1 101 ? -0.274 32.220 -40.242 1.00 85.31 101 PHE A O 1
ATOM 830 N N . VAL A 1 102 ? -1.358 31.005 -41.784 1.00 86.88 102 VAL A N 1
ATOM 831 C CA . VAL A 1 102 ? -2.460 30.592 -40.894 1.00 86.88 102 VAL A CA 1
ATOM 832 C C . VAL A 1 102 ? -1.924 29.845 -39.675 1.00 86.88 102 VAL A C 1
ATOM 834 O O . VAL A 1 102 ? -2.352 30.110 -38.556 1.00 86.88 102 VAL A O 1
ATOM 837 N N . SER A 1 103 ? -0.946 28.964 -39.878 1.00 82.81 103 SER A N 1
ATOM 838 C CA . SER A 1 103 ? -0.326 28.204 -38.796 1.00 82.81 103 SER A CA 1
ATOM 839 C C . SER A 1 103 ? 0.503 29.091 -37.857 1.00 82.81 103 SER A C 1
ATOM 841 O O . SER A 1 103 ? 0.407 28.944 -36.642 1.00 82.81 103 SER A O 1
ATOM 843 N N . ASP A 1 104 ? 1.253 30.061 -38.389 1.00 84.69 104 ASP A N 1
ATOM 844 C CA . ASP A 1 104 ? 1.985 31.041 -37.576 1.00 84.69 104 ASP A CA 1
ATOM 845 C C . ASP A 1 104 ? 1.031 31.949 -36.760 1.00 84.69 104 ASP A C 1
ATOM 847 O O . ASP A 1 104 ? 1.333 32.291 -35.614 1.00 84.69 104 ASP A O 1
ATOM 851 N N . VAL A 1 105 ? -0.126 32.333 -37.321 1.00 85.69 105 VAL A N 1
ATOM 852 C CA . VAL A 1 105 ? -1.169 33.121 -36.627 1.00 85.69 105 VAL A CA 1
ATOM 853 C C . VAL A 1 105 ? -1.855 32.300 -35.534 1.00 85.69 105 VAL A C 1
ATOM 855 O O . VAL A 1 105 ? -2.027 32.797 -34.420 1.00 85.69 105 VAL A O 1
ATOM 858 N N . ALA A 1 106 ? -2.216 31.051 -35.832 1.00 83.31 106 ALA A N 1
ATOM 859 C CA . ALA A 1 106 ? -2.821 30.123 -34.880 1.00 83.31 106 ALA A CA 1
ATOM 860 C C . ALA A 1 106 ? -1.918 29.919 -33.654 1.00 83.31 106 ALA A C 1
ATOM 862 O O . ALA A 1 106 ? -2.362 30.089 -32.517 1.00 83.31 106 ALA A O 1
ATOM 863 N N . ASP A 1 107 ? -0.621 29.697 -33.887 1.00 80.94 107 ASP A N 1
ATOM 864 C CA . ASP A 1 107 ? 0.377 29.538 -32.828 1.00 80.94 107 ASP A CA 1
ATOM 865 C C . ASP A 1 107 ? 0.574 30.831 -32.015 1.00 80.94 107 ASP A C 1
ATOM 867 O O . ASP A 1 107 ? 0.685 30.792 -30.786 1.00 80.94 107 ASP A O 1
ATOM 871 N N . ALA A 1 108 ? 0.592 31.996 -32.675 1.00 83.00 108 ALA A N 1
ATOM 872 C CA . ALA A 1 108 ? 0.763 33.287 -32.007 1.00 83.00 108 ALA A CA 1
ATOM 873 C C . ALA A 1 108 ? -0.438 33.660 -31.121 1.00 83.00 108 ALA A C 1
ATOM 875 O O . ALA A 1 108 ? -0.255 34.213 -30.033 1.00 83.00 108 ALA A O 1
ATOM 876 N N . CYS A 1 109 ? -1.656 33.352 -31.570 1.00 80.56 109 CYS A N 1
ATOM 877 C CA . CYS A 1 109 ? -2.900 33.684 -30.876 1.00 80.56 109 CYS A CA 1
ATOM 878 C C . CYS A 1 109 ? -3.431 32.547 -29.989 1.00 80.56 109 CYS A C 1
ATOM 880 O O . CYS A 1 109 ? -4.395 32.767 -29.258 1.00 80.56 109 CYS A O 1
ATOM 882 N N . ARG A 1 110 ? -2.796 31.364 -30.017 1.00 78.75 110 ARG A N 1
ATOM 883 C CA . ARG A 1 110 ? -3.242 30.130 -29.341 1.00 78.75 110 ARG A CA 1
ATOM 884 C C . ARG A 1 110 ? -4.683 29.752 -29.691 1.00 78.75 110 ARG A C 1
ATOM 886 O O . ARG A 1 110 ? -5.457 29.348 -28.824 1.00 78.75 110 ARG A O 1
ATOM 893 N N . VAL A 1 111 ? -5.032 29.918 -30.959 1.00 82.62 111 VAL A N 1
ATOM 894 C CA . VAL A 1 111 ? -6.331 29.537 -31.523 1.00 82.62 111 VAL A CA 1
ATOM 895 C C . VAL A 1 111 ? -6.138 28.372 -32.481 1.00 82.62 111 VAL A C 1
ATOM 897 O O . VAL A 1 111 ? -5.024 28.119 -32.936 1.00 82.62 111 VAL A O 1
ATOM 900 N N . ASP A 1 112 ? -7.215 27.660 -32.790 1.00 80.06 112 ASP A N 1
ATOM 901 C CA . ASP A 1 112 ? -7.162 26.609 -33.799 1.00 80.06 112 ASP A CA 1
ATOM 902 C C . ASP A 1 112 ? -6.907 27.217 -35.199 1.00 80.06 112 ASP A C 1
ATOM 904 O O . ASP A 1 112 ? -7.422 28.305 -35.490 1.00 80.06 112 ASP A O 1
ATOM 908 N N . PRO A 1 113 ? -6.135 26.562 -36.086 1.00 77.44 113 PRO A N 1
ATOM 909 C CA . PRO A 1 113 ? -5.966 27.004 -37.472 1.00 77.44 113 PRO A CA 1
ATOM 910 C C . PRO A 1 113 ? -7.285 27.285 -38.214 1.00 77.44 113 PRO A C 1
ATOM 912 O O . PRO A 1 113 ? -7.327 28.204 -39.035 1.00 77.44 113 PRO A O 1
ATOM 915 N N . ASP A 1 114 ? -8.372 26.573 -37.893 1.00 82.12 114 ASP A N 1
ATOM 916 C CA . ASP A 1 114 ? -9.699 26.774 -38.495 1.00 82.12 114 ASP A CA 1
ATOM 917 C C . ASP A 1 114 ? -10.406 28.062 -38.019 1.00 82.12 114 ASP A C 1
ATOM 919 O O . ASP A 1 114 ? -11.392 28.514 -38.622 1.00 82.12 114 ASP A O 1
ATOM 923 N N . ASP A 1 115 ? -9.915 28.680 -36.942 1.00 82.88 115 ASP A N 1
ATOM 924 C CA . ASP A 1 115 ? -10.434 29.925 -36.373 1.00 82.88 115 ASP A CA 1
ATOM 925 C C . ASP A 1 115 ? -9.792 31.189 -36.984 1.00 82.88 115 ASP A C 1
ATOM 927 O O . ASP A 1 115 ? -10.242 32.305 -36.701 1.00 82.88 115 ASP A O 1
ATOM 931 N N . VAL A 1 116 ? -8.824 31.036 -37.895 1.00 87.12 116 VAL A N 1
ATOM 932 C CA . VAL A 1 116 ? -8.243 32.122 -38.702 1.00 87.12 116 VAL A CA 1
ATOM 933 C C . VAL A 1 116 ? -8.906 32.147 -40.081 1.00 87.12 116 VAL A C 1
ATOM 935 O O . VAL A 1 116 ? -8.831 31.191 -40.851 1.00 87.12 116 VAL A O 1
ATOM 938 N N . LYS A 1 117 ? -9.591 33.243 -40.423 1.00 85.38 117 LYS A N 1
ATOM 939 C CA . LYS A 1 117 ? -10.446 33.332 -41.621 1.00 85.38 117 LYS A CA 1
ATOM 940 C C . LYS A 1 117 ? -10.142 34.569 -42.455 1.00 85.38 117 LYS A C 1
ATOM 942 O O . LYS A 1 117 ? -9.581 35.544 -41.981 1.00 85.38 117 LYS A O 1
ATOM 947 N N . LYS A 1 118 ? -10.557 34.528 -43.726 1.00 81.38 118 LYS A N 1
ATOM 948 C CA . LYS A 1 118 ? -10.431 35.632 -44.699 1.00 81.38 118 LYS A CA 1
ATOM 949 C C . LYS A 1 118 ? -9.016 36.213 -44.813 1.00 81.38 118 LYS A C 1
ATOM 951 O O . LYS A 1 118 ? -8.851 37.426 -44.813 1.00 81.38 118 LYS A O 1
ATOM 956 N N . VAL A 1 119 ? -8.015 35.349 -44.941 1.00 86.25 119 VAL A N 1
ATOM 957 C CA . VAL A 1 119 ? -6.637 35.778 -45.200 1.00 86.25 119 VAL A CA 1
ATOM 958 C C . VAL A 1 119 ? -6.540 36.330 -46.624 1.00 86.25 119 VAL A C 1
ATOM 960 O O . VAL A 1 119 ? -6.763 35.601 -47.591 1.00 86.25 119 VAL A O 1
ATOM 963 N N . VAL A 1 120 ? -6.235 37.620 -46.755 1.00 85.94 120 VAL A N 1
ATOM 964 C CA . VAL A 1 120 ? -6.056 38.312 -48.037 1.00 85.94 120 VAL A CA 1
ATOM 965 C C . VAL A 1 120 ? -4.699 39.005 -48.034 1.00 85.94 120 VAL A C 1
ATOM 967 O O . VAL A 1 120 ? -4.438 39.882 -47.211 1.00 85.94 120 VAL A O 1
ATOM 970 N N . PHE A 1 121 ? -3.847 38.620 -48.983 1.00 85.50 121 PHE A N 1
ATOM 971 C CA . PHE A 1 121 ? -2.563 39.270 -49.228 1.00 85.50 121 PHE A CA 1
ATOM 972 C C . PHE A 1 121 ? -2.740 40.466 -50.167 1.00 85.50 121 PHE A C 1
ATOM 974 O O . PHE A 1 121 ? -3.507 40.413 -51.134 1.00 85.50 121 PHE A O 1
ATOM 981 N N . SER A 1 122 ? -2.014 41.548 -49.901 1.00 83.38 122 SER A N 1
ATOM 982 C CA . SER A 1 122 ? -1.901 42.673 -50.824 1.00 83.38 122 SER A CA 1
ATOM 983 C C . SER A 1 122 ? -1.117 42.276 -52.091 1.00 83.38 122 SER A C 1
ATOM 985 O O . SER A 1 122 ? -0.330 41.331 -52.053 1.00 83.38 122 SER A O 1
ATOM 987 N N . PRO A 1 123 ? -1.287 42.985 -53.227 1.00 73.69 123 PRO A N 1
ATOM 988 C CA . PRO A 1 123 ? -0.620 42.644 -54.493 1.00 73.69 123 PRO A CA 1
ATOM 989 C C . PRO A 1 123 ? 0.915 42.671 -54.448 1.00 73.69 123 PRO A C 1
ATOM 991 O O . PRO A 1 123 ? 1.560 42.124 -55.331 1.00 73.69 123 PRO A O 1
ATOM 994 N N . ASP A 1 124 ? 1.495 43.332 -53.448 1.00 75.31 124 ASP A N 1
ATOM 995 C CA . ASP A 1 124 ? 2.933 43.387 -53.174 1.00 75.31 124 ASP A CA 1
ATOM 996 C C . ASP A 1 124 ? 3.401 42.314 -52.167 1.00 75.31 124 ASP A C 1
ATOM 998 O O . ASP A 1 124 ? 4.574 42.294 -51.806 1.00 75.31 124 ASP A O 1
ATOM 1002 N N . GLY A 1 125 ? 2.501 41.447 -51.683 1.00 73.94 125 GLY A N 1
ATOM 1003 C CA . GLY A 1 125 ? 2.783 40.344 -50.754 1.00 73.94 125 GLY A CA 1
ATOM 1004 C C . GLY A 1 125 ? 3.166 40.764 -49.328 1.00 73.94 125 GLY A C 1
ATOM 1005 O O . GLY A 1 125 ? 3.368 39.908 -48.472 1.00 73.94 125 GLY A O 1
ATOM 1006 N N . LYS A 1 126 ? 3.262 42.069 -49.049 1.00 79.56 126 LYS A N 1
ATOM 1007 C CA . LYS A 1 126 ? 3.814 42.608 -47.793 1.00 79.56 126 LYS A CA 1
ATOM 1008 C C . LYS A 1 126 ? 2.787 42.802 -46.693 1.00 79.56 126 LYS A C 1
ATOM 1010 O O . LYS A 1 126 ? 3.143 42.812 -45.520 1.00 79.56 126 LYS A O 1
ATOM 1015 N N . THR A 1 127 ? 1.527 43.002 -47.050 1.00 84.56 127 THR A N 1
ATOM 1016 C CA . THR A 1 127 ? 0.447 43.212 -46.088 1.00 84.56 127 THR A CA 1
ATOM 1017 C C . THR A 1 127 ? -0.530 42.057 -46.152 1.00 84.56 127 THR A C 1
ATOM 1019 O O . THR A 1 127 ? -0.944 41.654 -47.237 1.00 84.56 127 THR A O 1
ATOM 1022 N N . VAL A 1 128 ? -0.955 41.580 -44.985 1.00 87.12 128 VAL A N 1
ATOM 1023 C CA . VAL A 1 128 ? -1.993 40.558 -44.867 1.00 87.12 128 VAL A CA 1
ATOM 1024 C C . VAL A 1 128 ? -3.100 41.047 -43.951 1.00 87.12 128 VAL A C 1
ATOM 1026 O O . VAL A 1 128 ? -2.838 41.455 -42.818 1.00 87.12 128 VAL A O 1
ATOM 1029 N N . GLU A 1 129 ? -4.332 40.995 -44.447 1.00 89.06 129 GLU A N 1
ATOM 1030 C CA . GLU A 1 129 ? -5.553 41.251 -43.682 1.00 89.06 129 GLU A CA 1
ATOM 1031 C C . GLU A 1 129 ? -6.259 39.923 -43.399 1.00 89.06 129 GLU A C 1
ATOM 1033 O O . GLU A 1 129 ? -6.355 39.075 -44.288 1.00 89.06 129 GLU A O 1
ATOM 1038 N N . PHE A 1 130 ? -6.705 39.715 -42.159 1.00 88.75 130 PHE A N 1
ATOM 1039 C CA . PHE A 1 130 ? -7.328 38.463 -41.727 1.00 88.75 130 PHE A CA 1
ATOM 1040 C C . PHE A 1 130 ? -8.214 38.655 -40.490 1.00 88.75 130 PHE A C 1
ATOM 1042 O O . PHE A 1 130 ? -8.038 39.588 -39.708 1.00 88.75 130 PHE A O 1
ATOM 1049 N N . ASP A 1 131 ? -9.169 37.747 -40.315 1.00 89.88 131 ASP A N 1
ATOM 1050 C CA . ASP A 1 131 ? -10.089 37.700 -39.183 1.00 89.88 131 ASP A CA 1
ATOM 1051 C C . ASP A 1 131 ? -9.676 36.568 -38.230 1.00 89.88 131 ASP A C 1
ATOM 1053 O O . ASP A 1 131 ? -9.463 35.437 -38.672 1.00 89.88 131 ASP A O 1
ATOM 1057 N N . VAL A 1 132 ? -9.614 36.841 -36.925 1.00 88.31 132 VAL A N 1
ATOM 1058 C CA . VAL A 1 132 ? -9.341 35.824 -35.896 1.00 88.31 132 VAL A CA 1
ATOM 1059 C C . VAL A 1 132 ? -10.572 35.644 -35.019 1.00 88.31 132 VAL A C 1
ATOM 1061 O O . VAL A 1 132 ? -11.118 36.607 -34.480 1.00 88.31 132 VAL A O 1
ATOM 1064 N N . ASN A 1 133 ? -11.022 34.401 -34.878 1.00 87.25 133 ASN A N 1
ATOM 1065 C CA . ASN A 1 133 ? -12.089 34.028 -33.962 1.00 87.25 133 ASN A CA 1
ATOM 1066 C C . ASN A 1 133 ? -11.483 33.615 -32.615 1.00 87.25 133 ASN A C 1
ATOM 1068 O O . ASN A 1 133 ? -10.844 32.572 -32.515 1.00 87.25 133 ASN A O 1
ATOM 1072 N N . HIS A 1 134 ? -11.669 34.434 -31.584 1.00 82.38 134 HIS A N 1
ATOM 1073 C CA . HIS A 1 134 ? -11.073 34.218 -30.266 1.00 82.38 134 HIS A CA 1
ATOM 1074 C C . HIS A 1 134 ? -12.111 34.387 -29.151 1.00 82.38 134 HIS A C 1
ATOM 1076 O O . HIS A 1 134 ? -13.270 34.739 -29.384 1.00 82.38 134 HIS A O 1
ATOM 1082 N N . ASP A 1 135 ? -11.708 34.090 -27.919 1.00 79.94 135 ASP A N 1
ATOM 1083 C CA . ASP A 1 135 ? -12.582 34.213 -26.754 1.00 79.94 135 ASP A CA 1
ATOM 1084 C C . ASP A 1 135 ? -12.895 35.693 -26.439 1.00 79.94 135 ASP A C 1
ATOM 1086 O O . ASP A 1 135 ? -12.021 36.551 -26.590 1.00 79.94 135 ASP A O 1
ATOM 1090 N N . GLU A 1 136 ? -14.118 36.010 -25.986 1.00 74.44 136 GLU A N 1
ATOM 1091 C CA . GLU A 1 136 ? -14.569 37.389 -25.686 1.00 74.44 136 GLU A CA 1
ATOM 1092 C C . GLU A 1 136 ? -13.757 38.037 -24.549 1.00 74.44 136 GLU A C 1
ATOM 1094 O O . GLU A 1 136 ? -13.696 39.263 -24.453 1.00 74.44 136 GLU A O 1
ATOM 1099 N N . GLY A 1 137 ? -13.076 37.232 -23.726 1.00 69.62 137 GLY A N 1
ATOM 1100 C CA . GLY A 1 137 ? -12.140 37.705 -22.701 1.00 69.62 137 GLY A CA 1
ATOM 1101 C C . GLY A 1 137 ? -10.834 38.295 -23.250 1.00 69.62 137 GLY A C 1
ATOM 1102 O O . GLY A 1 137 ? -10.166 39.054 -22.546 1.00 69.62 137 GLY A O 1
ATOM 1103 N N . VAL A 1 138 ? -10.467 37.993 -24.500 1.00 77.00 138 VAL A N 1
ATOM 1104 C CA . VAL A 1 138 ? -9.278 38.552 -25.155 1.00 77.00 138 VAL A CA 1
ATOM 1105 C C . VAL A 1 138 ? -9.700 39.768 -25.976 1.00 77.00 138 VAL A C 1
ATOM 1107 O O . VAL A 1 138 ? -10.486 39.666 -26.910 1.00 77.00 138 VAL A O 1
ATOM 1110 N N . SER A 1 139 ? -9.191 40.953 -25.635 1.00 80.94 139 SER A N 1
ATOM 1111 C CA . SER A 1 139 ? -9.458 42.158 -26.433 1.00 80.94 139 SER A CA 1
ATOM 1112 C C . SER A 1 139 ? -8.721 42.107 -27.776 1.00 80.94 139 SER A C 1
ATOM 1114 O O . SER A 1 139 ? -7.610 41.582 -27.845 1.00 80.94 139 SER A O 1
ATOM 1116 N N . ALA A 1 140 ? -9.276 42.729 -28.821 1.00 83.44 140 ALA A N 1
ATOM 1117 C CA . ALA A 1 140 ? -8.610 42.830 -30.125 1.00 83.44 140 ALA A CA 1
ATOM 1118 C C . ALA A 1 140 ? -7.195 43.445 -30.021 1.00 83.44 140 ALA A C 1
ATOM 1120 O O . ALA A 1 140 ? -6.270 42.997 -30.688 1.00 83.44 140 ALA A O 1
ATOM 1121 N N . GLU A 1 141 ? -6.984 44.396 -29.104 1.00 80.38 141 GLU A N 1
ATOM 1122 C CA . GLU A 1 141 ? -5.667 45.003 -28.856 1.00 80.38 141 GLU A CA 1
ATOM 1123 C C . GLU A 1 141 ? -4.640 44.022 -28.258 1.00 80.38 141 GLU A C 1
ATOM 1125 O O . GLU A 1 141 ? -3.433 44.199 -28.424 1.00 80.38 141 GLU A O 1
ATOM 1130 N N . GLU A 1 142 ? -5.092 43.002 -27.524 1.00 80.31 142 GLU A N 1
ATOM 1131 C CA . GLU A 1 142 ? -4.222 41.932 -27.019 1.00 80.31 142 GLU A CA 1
ATOM 1132 C C . GLU A 1 142 ? -3.827 40.987 -28.157 1.00 80.31 142 GLU A C 1
ATOM 1134 O O . GLU A 1 142 ? -2.654 40.641 -28.283 1.00 80.31 142 GLU A O 1
ATOM 1139 N N . VAL A 1 143 ? -4.777 40.648 -29.035 1.00 83.38 143 VAL A N 1
ATOM 1140 C CA . VAL A 1 143 ? -4.512 39.849 -30.240 1.00 83.38 143 VAL A CA 1
ATOM 1141 C C . VAL A 1 143 ? -3.502 40.562 -31.145 1.00 83.38 143 VAL A C 1
ATOM 1143 O O . VAL A 1 143 ? -2.509 39.955 -31.538 1.00 83.38 143 VAL A O 1
ATOM 1146 N N . ASP A 1 144 ? -3.655 41.871 -31.374 1.00 85.00 144 ASP A N 1
ATOM 1147 C CA . ASP A 1 144 ? -2.672 42.675 -32.115 1.00 85.00 144 ASP A CA 1
ATOM 1148 C C . ASP A 1 144 ? -1.279 42.647 -31.466 1.00 85.00 144 ASP A C 1
ATOM 1150 O O . ASP A 1 144 ? -0.266 42.521 -32.159 1.00 85.00 144 ASP A O 1
ATOM 1154 N N . ARG A 1 145 ? -1.197 42.723 -30.130 1.00 82.50 145 ARG A N 1
ATOM 1155 C CA . ARG A 1 145 ? 0.083 42.644 -29.403 1.00 82.50 145 ARG A CA 1
ATOM 1156 C C . ARG A 1 145 ? 0.746 41.271 -29.536 1.00 82.50 145 ARG A C 1
ATOM 1158 O O . ARG A 1 145 ? 1.970 41.206 -29.685 1.00 82.50 145 ARG A O 1
ATOM 1165 N N . LEU A 1 146 ? -0.030 40.188 -29.522 1.00 81.69 146 LEU A N 1
ATOM 1166 C CA . LEU A 1 146 ? 0.471 38.829 -29.751 1.00 81.69 146 LEU A CA 1
ATOM 1167 C C . LEU A 1 146 ? 0.971 38.656 -31.190 1.00 81.69 146 LEU A C 1
ATOM 1169 O O . LEU A 1 146 ? 2.090 38.187 -31.402 1.00 81.69 146 LEU A O 1
ATOM 1173 N N . LEU A 1 147 ? 0.208 39.142 -32.170 1.00 84.31 147 LEU A N 1
ATOM 1174 C CA . LEU A 1 147 ? 0.580 39.126 -33.585 1.00 84.31 147 LEU A CA 1
ATOM 1175 C C . LEU A 1 147 ? 1.816 39.980 -33.879 1.00 84.31 147 LEU A C 1
ATOM 1177 O O . LEU A 1 147 ? 2.630 39.630 -34.732 1.00 84.31 147 LEU A O 1
ATOM 1181 N N . GLN A 1 148 ? 2.017 41.096 -33.181 1.00 81.44 148 GLN A N 1
ATOM 1182 C 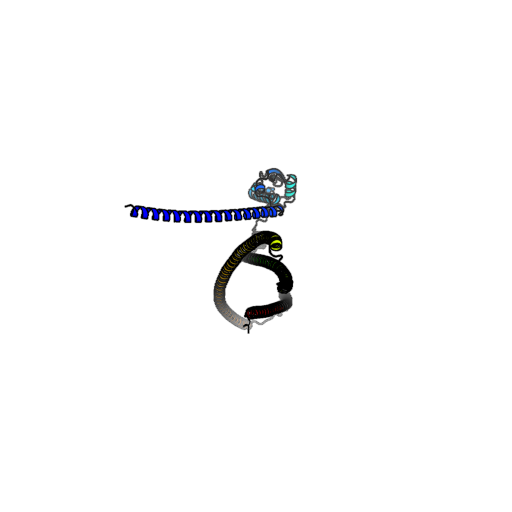CA . GLN A 1 148 ? 3.237 41.897 -33.317 1.00 81.44 148 GLN A CA 1
ATOM 1183 C C . GLN A 1 148 ? 4.475 41.170 -32.780 1.00 81.44 148 GLN A C 1
ATOM 1185 O O . GLN A 1 148 ? 5.541 41.277 -33.385 1.00 81.44 148 GLN A O 1
ATOM 1190 N N . ARG A 1 149 ? 4.334 40.402 -31.692 1.00 76.44 149 ARG A N 1
ATOM 1191 C CA . ARG A 1 149 ? 5.420 39.607 -31.087 1.00 76.44 149 ARG A CA 1
ATOM 1192 C C . ARG A 1 149 ? 5.672 38.271 -31.789 1.00 76.44 149 ARG A C 1
ATOM 1194 O O . ARG A 1 149 ? 6.747 37.701 -31.610 1.00 76.44 149 ARG A O 1
ATOM 1201 N N . GLY A 1 150 ? 4.708 37.778 -32.566 1.00 71.44 150 GLY A N 1
ATOM 1202 C CA . GLY A 1 150 ? 4.846 36.576 -33.382 1.00 71.44 150 GLY A CA 1
ATOM 1203 C C . GLY A 1 150 ? 6.002 36.701 -34.376 1.00 71.44 150 GLY A C 1
ATOM 1204 O O . GLY A 1 150 ? 6.147 37.717 -35.057 1.00 71.44 150 GLY A O 1
ATOM 1205 N N . LEU A 1 151 ? 6.847 35.669 -34.445 1.00 68.44 151 LEU A N 1
ATOM 1206 C CA . LEU A 1 151 ? 8.064 35.676 -35.265 1.00 68.44 151 LEU A CA 1
ATOM 1207 C C . LEU A 1 151 ? 7.831 35.234 -36.718 1.00 68.44 151 LEU A C 1
ATOM 1209 O O . LEU A 1 151 ? 8.693 35.524 -37.550 1.00 68.44 151 LEU A O 1
ATOM 1213 N N . PHE A 1 152 ? 6.684 34.598 -37.001 1.00 79.44 152 PHE A N 1
ATOM 1214 C CA . PHE A 1 152 ? 6.269 34.073 -38.313 1.00 79.44 152 PHE A CA 1
ATOM 1215 C C . PHE A 1 152 ? 7.383 33.272 -38.995 1.00 79.44 152 PHE A C 1
ATOM 1217 O O . PHE A 1 152 ? 7.883 33.654 -40.054 1.00 79.44 152 PHE A O 1
ATOM 1224 N N . ARG A 1 153 ? 7.853 32.215 -38.317 1.00 75.50 153 ARG A N 1
ATOM 1225 C CA . ARG A 1 153 ? 9.037 31.455 -38.749 1.00 75.50 153 ARG A CA 1
ATOM 1226 C C . ARG A 1 153 ? 8.761 30.703 -40.040 1.00 75.50 153 ARG A C 1
ATOM 1228 O O . ARG A 1 153 ? 9.535 30.846 -40.978 1.00 75.50 153 ARG A O 1
ATOM 1235 N N . ARG A 1 154 ? 7.625 30.005 -40.113 1.00 75.06 154 ARG A N 1
ATOM 1236 C CA . ARG A 1 154 ? 7.263 29.197 -41.283 1.00 75.06 154 ARG A CA 1
ATOM 1237 C C . ARG A 1 154 ? 7.073 30.081 -42.513 1.00 75.06 154 ARG A C 1
ATOM 1239 O O . ARG A 1 154 ? 7.553 29.760 -43.592 1.00 75.06 154 ARG A O 1
ATOM 1246 N N . SER A 1 155 ? 6.447 31.246 -42.335 1.00 79.75 155 SER A N 1
ATOM 1247 C CA . SER A 1 155 ? 6.279 32.224 -43.416 1.00 79.75 155 SER A CA 1
ATOM 1248 C C . SER A 1 155 ? 7.621 32.809 -43.895 1.00 79.75 155 SER A C 1
ATOM 1250 O O . SER A 1 155 ? 7.798 33.023 -45.090 1.00 79.75 155 SER A O 1
ATOM 1252 N N . LYS A 1 156 ? 8.587 33.054 -42.995 1.00 75.81 156 LYS A N 1
ATOM 1253 C CA . LYS A 1 156 ? 9.923 33.590 -43.343 1.00 75.81 156 LYS A CA 1
ATOM 1254 C C . LYS A 1 156 ? 10.860 32.561 -43.971 1.00 75.81 156 LYS A C 1
ATOM 1256 O O . LYS A 1 156 ? 11.651 32.922 -44.835 1.00 75.81 156 LYS A O 1
ATOM 1261 N N . GLU A 1 157 ? 10.754 31.298 -43.581 1.00 71.94 157 GLU A N 1
ATOM 1262 C CA . GLU A 1 157 ? 11.531 30.196 -44.163 1.00 71.94 157 GLU A CA 1
ATOM 1263 C C . GLU A 1 157 ? 11.242 30.026 -45.664 1.00 71.94 157 GLU A C 1
ATOM 1265 O O . GLU A 1 157 ? 12.164 29.777 -46.442 1.00 71.94 157 GLU A O 1
ATOM 1270 N N . LEU A 1 158 ? 9.994 30.276 -46.083 1.00 72.88 158 LEU A N 1
ATOM 1271 C CA . LEU A 1 158 ? 9.600 30.298 -47.497 1.00 72.88 158 LEU A CA 1
ATOM 1272 C C . LEU A 1 158 ? 10.247 31.450 -48.285 1.00 72.88 158 LEU A C 1
ATOM 1274 O O . LEU A 1 158 ? 10.545 31.288 -49.465 1.00 72.88 158 LEU A O 1
ATOM 1278 N N . LEU A 1 159 ? 10.507 32.598 -47.647 1.00 68.75 159 LEU A N 1
ATOM 1279 C CA . LEU A 1 159 ? 11.208 33.720 -48.283 1.00 68.75 159 LEU A CA 1
ATOM 1280 C C . LEU A 1 159 ? 12.718 33.464 -48.411 1.00 68.75 159 LEU A C 1
ATOM 1282 O O . LEU A 1 159 ? 13.328 33.838 -49.408 1.00 68.75 159 LEU A O 1
ATOM 1286 N N . GLU A 1 160 ? 13.337 32.829 -47.413 1.00 66.88 160 GLU A N 1
ATOM 1287 C CA . GLU A 1 160 ? 14.790 32.597 -47.376 1.00 66.88 160 GLU A CA 1
ATOM 1288 C C . GLU A 1 160 ? 15.268 31.473 -48.317 1.00 66.88 160 GLU A C 1
ATOM 1290 O O . GLU A 1 160 ? 16.460 31.160 -48.346 1.00 66.88 160 GLU A O 1
ATOM 1295 N N . GLY A 1 161 ? 14.367 30.868 -49.103 1.00 59.19 161 GLY A N 1
ATOM 1296 C CA . GLY A 1 161 ? 14.698 29.865 -50.122 1.00 59.19 161 GLY A CA 1
ATOM 1297 C C . GLY A 1 161 ? 15.287 28.568 -49.559 1.00 59.19 161 GLY A C 1
ATOM 1298 O O . GLY A 1 161 ? 15.733 27.711 -50.318 1.00 59.19 161 GLY A O 1
ATOM 1299 N N . LYS A 1 162 ? 15.286 28.397 -48.233 1.00 50.06 162 LYS A N 1
ATOM 1300 C CA . LYS A 1 162 ? 15.692 27.163 -47.561 1.00 50.06 162 LYS A CA 1
ATOM 1301 C C . LYS A 1 162 ? 14.504 26.218 -47.493 1.00 50.06 162 LYS A C 1
ATOM 1303 O O . LYS A 1 162 ? 14.005 25.894 -46.420 1.00 50.06 162 LYS A O 1
ATOM 1308 N N . GLY A 1 163 ? 14.081 25.755 -48.665 1.00 47.31 163 GLY A N 1
ATOM 1309 C CA . GLY A 1 163 ? 13.389 24.480 -48.724 1.00 47.31 163 GLY A CA 1
ATOM 1310 C C . GLY A 1 163 ? 14.292 23.401 -48.105 1.00 47.31 163 GLY A C 1
ATOM 1311 O O . GLY A 1 163 ? 15.519 23.463 -48.256 1.00 47.31 163 GLY A O 1
ATOM 1312 N N . PRO A 1 164 ? 13.735 22.428 -47.373 1.00 40.12 164 PRO A N 1
ATOM 1313 C CA . PRO A 1 164 ? 14.514 21.287 -46.935 1.00 40.12 164 PRO A CA 1
ATOM 1314 C C . PRO A 1 164 ? 14.959 20.537 -48.198 1.00 40.12 164 PRO A C 1
ATOM 1316 O O . PRO A 1 164 ? 14.128 20.169 -49.023 1.00 40.12 164 PRO A O 1
ATOM 1319 N N . PHE A 1 165 ? 16.272 20.337 -48.326 1.00 47.81 165 PHE A N 1
ATOM 1320 C CA . PHE A 1 165 ? 16.981 19.703 -49.447 1.00 47.81 165 PHE A CA 1
ATOM 1321 C C . PHE A 1 165 ? 17.166 20.572 -50.695 1.00 47.81 165 PHE A C 1
ATOM 1323 O O . PHE A 1 165 ? 16.344 20.558 -51.605 1.00 47.81 165 PHE A O 1
ATOM 1330 N N . ASP A 1 166 ? 18.336 21.211 -50.808 1.00 43.31 166 ASP A N 1
ATOM 1331 C CA . ASP A 1 166 ? 18.814 21.666 -52.113 1.00 43.31 166 ASP A CA 1
ATOM 1332 C C . ASP A 1 166 ? 20.262 21.218 -52.384 1.00 43.31 166 ASP A C 1
ATOM 1334 O O . ASP A 1 166 ? 21.232 21.659 -51.764 1.00 43.31 166 ASP A O 1
ATOM 1338 N N . ASN A 1 167 ? 20.388 20.281 -53.327 1.00 44.12 167 ASN A N 1
ATOM 1339 C CA . ASN A 1 167 ? 21.597 19.560 -53.745 1.00 44.12 167 ASN A CA 1
ATOM 1340 C C . ASN A 1 167 ? 22.421 20.353 -54.787 1.00 44.12 167 ASN A C 1
ATOM 1342 O O . ASN A 1 167 ? 23.135 19.778 -55.606 1.00 44.12 167 ASN A O 1
ATOM 1346 N N . ASN A 1 168 ? 22.286 21.684 -54.820 1.00 48.78 168 ASN A N 1
ATOM 1347 C CA . ASN A 1 168 ? 22.643 22.470 -56.006 1.00 48.78 168 ASN A CA 1
ATOM 1348 C C . ASN A 1 168 ? 23.904 23.345 -55.870 1.00 48.78 168 ASN A C 1
ATOM 1350 O O . ASN A 1 168 ? 24.319 23.992 -56.830 1.00 48.78 168 ASN A O 1
ATOM 1354 N N . TYR A 1 169 ? 24.580 23.328 -54.717 1.00 47.84 169 TYR A N 1
ATOM 1355 C CA . TYR A 1 169 ? 25.759 24.178 -54.488 1.00 47.84 169 TYR A CA 1
ATOM 1356 C C . TYR A 1 169 ? 27.015 23.774 -55.288 1.00 47.84 169 TYR A C 1
ATOM 1358 O O . TYR A 1 169 ? 27.864 24.625 -55.529 1.00 47.84 169 TYR A O 1
ATOM 1366 N N . LEU A 1 170 ? 27.136 22.526 -55.768 1.00 46.16 170 LEU A N 1
ATOM 1367 C CA . LEU A 1 170 ? 28.294 22.095 -56.579 1.00 46.16 170 LEU A CA 1
ATOM 1368 C C . LEU A 1 170 ? 28.066 22.085 -58.092 1.00 46.16 170 LEU A C 1
ATOM 1370 O O . LEU A 1 170 ? 29.036 21.967 -58.840 1.00 46.16 170 LEU A O 1
ATOM 1374 N N . SER A 1 171 ? 26.826 22.257 -58.559 1.00 53.91 171 SER A N 1
ATOM 1375 C CA . SER A 1 171 ? 26.560 22.406 -59.996 1.00 53.91 171 SER A CA 1
ATOM 1376 C C . SER A 1 171 ? 27.234 23.671 -60.544 1.00 53.91 171 SER A C 1
ATOM 1378 O O . SER A 1 171 ? 27.782 23.670 -61.648 1.00 53.91 171 SER A O 1
ATOM 1380 N N . TYR A 1 172 ? 27.277 24.733 -59.734 1.00 50.19 172 TYR A N 1
ATOM 1381 C CA . TYR A 1 172 ? 27.822 26.025 -60.135 1.00 50.19 172 TYR A CA 1
ATOM 1382 C C . TYR A 1 172 ? 29.358 26.025 -60.216 1.00 50.19 172 TYR A C 1
ATOM 1384 O O . TYR A 1 172 ? 29.912 26.443 -61.230 1.00 50.19 172 TYR A O 1
ATOM 1392 N N . GLU A 1 173 ? 30.057 25.484 -59.212 1.00 53.31 173 GLU A N 1
ATOM 1393 C CA . GLU A 1 173 ? 31.529 25.430 -59.207 1.00 53.31 173 GLU A CA 1
ATOM 1394 C C . GLU A 1 173 ? 32.093 24.436 -60.234 1.00 53.31 173 GLU A C 1
ATOM 1396 O O . GLU A 1 173 ? 33.073 24.749 -60.911 1.00 53.31 173 GLU A O 1
ATOM 1401 N N . ALA A 1 174 ? 31.455 23.273 -60.425 1.00 49.16 174 ALA A N 1
ATOM 1402 C CA . ALA A 1 174 ? 31.870 22.303 -61.442 1.00 49.16 174 ALA A CA 1
ATOM 1403 C C . ALA A 1 174 ? 31.690 22.853 -62.869 1.00 49.16 174 ALA A C 1
ATOM 1405 O O . ALA A 1 174 ? 32.554 22.664 -63.729 1.00 49.16 174 ALA A O 1
ATOM 1406 N N . SER A 1 175 ? 30.607 23.602 -63.105 1.00 56.91 175 SER A N 1
ATOM 1407 C CA . SER A 1 175 ? 30.358 24.272 -64.386 1.00 56.91 175 SER A CA 1
ATOM 1408 C C . SER A 1 175 ? 31.377 25.381 -64.673 1.00 56.91 175 SER A C 1
ATOM 1410 O O . SER A 1 175 ? 31.796 25.554 -65.820 1.00 56.91 175 SER A O 1
ATOM 1412 N N . ASP A 1 176 ? 31.817 26.115 -63.647 1.00 56.72 176 ASP A N 1
ATOM 1413 C CA . ASP A 1 176 ? 32.785 27.207 -63.796 1.00 56.72 176 ASP A CA 1
ATOM 1414 C C . ASP A 1 176 ? 34.214 26.682 -64.028 1.00 56.72 176 ASP A C 1
ATOM 1416 O O . ASP A 1 176 ? 34.960 27.204 -64.864 1.00 56.72 176 ASP A O 1
ATOM 1420 N N . LEU A 1 177 ? 34.567 25.563 -63.387 1.00 55.53 177 LEU A N 1
ATOM 1421 C CA . LEU A 1 177 ? 35.832 24.855 -63.602 1.00 55.53 177 LEU A CA 1
ATOM 1422 C C . LEU A 1 177 ? 35.888 24.228 -65.010 1.00 55.53 177 LEU A C 1
ATOM 1424 O O . LEU A 1 177 ? 36.891 24.370 -65.711 1.00 55.53 177 LEU A O 1
ATOM 1428 N N . MET A 1 178 ? 34.776 23.658 -65.495 1.00 55.97 178 MET A N 1
ATOM 1429 C CA . MET A 1 178 ? 34.618 23.195 -66.886 1.00 55.97 178 MET A CA 1
ATOM 1430 C C . MET A 1 178 ? 34.759 24.333 -67.902 1.00 55.97 178 MET A C 1
ATOM 1432 O O . MET A 1 178 ? 35.353 24.164 -68.972 1.00 55.97 178 MET A O 1
ATOM 1436 N N . ARG A 1 179 ? 34.254 25.526 -67.574 1.00 61.25 179 ARG A N 1
ATOM 1437 C CA . ARG A 1 179 ? 34.403 26.716 -68.419 1.00 61.25 179 ARG A CA 1
ATOM 1438 C C . ARG A 1 179 ? 35.858 27.182 -68.498 1.00 61.25 179 ARG A C 1
ATOM 1440 O O . ARG A 1 179 ? 36.307 27.573 -69.575 1.00 61.25 179 ARG A O 1
ATOM 1447 N N . GLN A 1 180 ? 36.600 27.097 -67.394 1.00 60.09 180 GLN A N 1
ATOM 1448 C CA . GLN A 1 180 ? 38.026 27.436 -67.336 1.00 60.09 180 GLN A CA 1
ATOM 1449 C C . GLN A 1 180 ? 38.910 26.415 -68.067 1.00 60.09 180 GLN A C 1
ATOM 1451 O O . GLN A 1 180 ? 39.818 26.815 -68.795 1.00 60.09 180 GLN A O 1
ATOM 1456 N N . VAL A 1 181 ? 38.621 25.113 -67.958 1.00 56.50 181 VAL A N 1
ATOM 1457 C CA . VAL A 1 181 ? 39.358 24.051 -68.673 1.00 56.50 181 VAL A CA 1
ATOM 1458 C C . VAL A 1 181 ? 39.122 24.132 -70.186 1.00 56.50 181 VAL A C 1
ATOM 1460 O O . VAL A 1 181 ? 40.073 24.067 -70.967 1.00 56.50 181 VAL A O 1
ATOM 1463 N N . ASN A 1 182 ? 37.882 24.392 -70.614 1.00 55.84 182 ASN A N 1
ATOM 1464 C CA . ASN A 1 182 ? 37.559 24.613 -72.026 1.00 55.84 182 ASN A CA 1
ATOM 1465 C C . ASN A 1 182 ? 38.201 25.892 -72.597 1.00 55.84 182 ASN A C 1
ATOM 1467 O O . ASN A 1 182 ? 38.560 25.929 -73.775 1.00 55.84 182 ASN A O 1
ATOM 1471 N N . ALA A 1 183 ? 38.406 26.923 -71.771 1.00 57.56 183 ALA A N 1
ATOM 1472 C CA . ALA A 1 183 ? 39.096 28.152 -72.168 1.00 57.56 183 ALA A CA 1
ATOM 1473 C C . ALA A 1 183 ? 40.618 27.975 -72.356 1.00 57.56 183 ALA A C 1
ATOM 1475 O O . ALA A 1 183 ? 41.243 28.790 -73.036 1.00 57.56 183 ALA A O 1
ATOM 1476 N N . LEU A 1 184 ? 41.216 26.912 -71.803 1.00 55.56 184 LEU A N 1
ATOM 1477 C CA . LEU A 1 184 ? 42.657 26.635 -71.879 1.00 55.56 184 LEU A CA 1
ATOM 1478 C C . LEU A 1 184 ? 43.080 25.813 -73.115 1.00 55.56 184 LEU A C 1
ATOM 1480 O O . LEU A 1 184 ? 44.265 25.526 -73.274 1.00 55.56 184 LEU A O 1
ATOM 1484 N N . GLY A 1 185 ? 42.158 25.483 -74.029 1.00 53.88 185 GLY A N 1
ATOM 1485 C CA . GLY A 1 185 ? 42.496 24.893 -75.333 1.00 53.88 185 GLY A CA 1
ATOM 1486 C C . GLY A 1 185 ? 43.021 23.452 -75.272 1.00 53.88 185 GLY A C 1
ATOM 1487 O O . GLY A 1 185 ? 43.936 23.096 -76.016 1.00 53.88 185 GLY A O 1
ATOM 1488 N N . GLY A 1 186 ? 42.459 22.624 -74.387 1.00 53.91 186 GLY A N 1
ATOM 1489 C CA . GLY A 1 186 ? 42.808 21.209 -74.252 1.00 53.91 186 GLY A CA 1
ATOM 1490 C C . GLY A 1 186 ? 42.439 20.365 -75.480 1.00 53.91 186 GLY A C 1
ATOM 1491 O O . GLY A 1 186 ? 41.378 20.520 -76.081 1.00 53.91 186 GLY A O 1
ATOM 1492 N N . ILE A 1 187 ? 43.332 19.446 -75.856 1.00 54.81 187 ILE A N 1
ATOM 1493 C CA . ILE A 1 187 ? 43.120 18.428 -76.896 1.00 54.81 187 ILE A CA 1
ATOM 1494 C C . ILE A 1 187 ? 41.879 17.613 -76.510 1.00 54.81 187 ILE A C 1
ATOM 1496 O O . ILE A 1 187 ? 41.860 17.045 -75.425 1.00 54.81 187 ILE A O 1
ATOM 1500 N N . GLY A 1 188 ? 40.872 17.515 -77.382 1.00 57.34 188 GLY A N 1
ATOM 1501 C CA . GLY A 1 188 ? 39.543 16.972 -77.044 1.00 57.34 188 GLY A CA 1
ATOM 1502 C C . GLY A 1 188 ? 39.497 15.594 -76.357 1.00 57.34 188 GLY A C 1
ATOM 1503 O O . GLY A 1 188 ? 38.518 15.302 -75.687 1.00 57.34 188 GLY A O 1
ATOM 1504 N N . MET A 1 189 ? 40.548 14.767 -76.443 1.00 54.78 189 MET A N 1
ATOM 1505 C CA . MET A 1 189 ? 40.646 13.520 -75.664 1.00 54.78 189 MET A CA 1
ATOM 1506 C C . MET A 1 189 ? 40.885 13.737 -74.163 1.00 54.78 189 MET A C 1
ATOM 1508 O O . MET A 1 189 ? 40.410 12.937 -73.367 1.00 54.78 189 MET A O 1
ATOM 1512 N N . LEU A 1 190 ? 41.614 14.786 -73.760 1.00 57.09 190 LEU A N 1
ATOM 1513 C CA . LEU A 1 190 ? 41.806 15.101 -72.341 1.00 57.09 190 LEU A CA 1
ATOM 1514 C C . LEU A 1 190 ? 40.491 15.538 -71.692 1.00 57.09 190 LEU A C 1
ATOM 1516 O O . LEU A 1 190 ? 40.239 15.131 -70.567 1.00 57.09 190 LEU A O 1
ATOM 1520 N N . ASN A 1 191 ? 39.643 16.278 -72.415 1.00 60.81 191 ASN A N 1
ATOM 1521 C CA . ASN A 1 191 ? 38.345 16.727 -71.906 1.00 60.81 191 ASN A CA 1
ATOM 1522 C C . ASN A 1 191 ? 37.394 15.560 -71.614 1.00 60.81 191 ASN A C 1
ATOM 1524 O O . ASN A 1 191 ? 36.780 15.539 -70.555 1.00 60.81 191 ASN A O 1
ATOM 1528 N N . VAL A 1 192 ? 37.324 14.566 -72.506 1.00 62.41 192 VAL A N 1
ATOM 1529 C CA . VAL A 1 192 ? 36.473 13.377 -72.306 1.00 62.41 192 VAL A CA 1
ATOM 1530 C C . VAL A 1 192 ? 36.957 12.546 -71.118 1.00 62.41 192 VAL A C 1
ATOM 1532 O O . VAL A 1 192 ? 36.156 12.096 -70.309 1.00 62.41 192 VAL A O 1
ATOM 1535 N N . ILE A 1 193 ? 38.276 12.386 -70.964 1.00 62.84 193 ILE A N 1
ATOM 1536 C CA . ILE A 1 193 ? 38.845 11.679 -69.810 1.00 62.84 193 ILE A CA 1
ATOM 1537 C C . ILE A 1 193 ? 38.533 12.444 -68.518 1.00 62.84 193 ILE A C 1
ATOM 1539 O O . ILE A 1 193 ? 38.110 11.838 -67.539 1.00 62.84 193 ILE A O 1
ATOM 1543 N N . THR A 1 194 ? 38.694 13.770 -68.497 1.00 64.75 194 THR A N 1
ATOM 1544 C CA . THR A 1 194 ? 38.344 14.570 -67.315 1.00 64.75 194 THR A CA 1
ATOM 1545 C C . THR A 1 194 ? 36.847 14.561 -67.009 1.00 64.75 194 THR A C 1
ATOM 1547 O O . THR A 1 194 ? 36.503 14.543 -65.833 1.00 64.75 194 THR A O 1
ATOM 1550 N N . GLU A 1 195 ? 35.972 14.523 -68.022 1.00 64.81 195 GLU A N 1
ATOM 1551 C CA . GLU A 1 195 ? 34.520 14.360 -67.843 1.00 64.81 195 GLU A CA 1
ATOM 1552 C C . GLU A 1 195 ? 34.196 13.012 -67.192 1.00 64.81 195 GLU A C 1
ATOM 1554 O O . GLU A 1 195 ? 33.560 12.993 -66.144 1.00 64.81 195 GLU A O 1
ATOM 1559 N N . GLU A 1 196 ? 34.724 11.897 -67.711 1.00 70.88 196 GLU A N 1
ATOM 1560 C CA . GLU A 1 196 ? 34.471 10.573 -67.121 1.00 70.88 196 GLU A CA 1
ATOM 1561 C C . GLU A 1 196 ? 34.997 10.451 -65.679 1.00 70.88 196 GLU A C 1
ATOM 1563 O O . GLU A 1 196 ? 34.357 9.828 -64.829 1.00 70.88 196 GLU A O 1
ATOM 1568 N N . PHE A 1 197 ? 36.153 11.052 -65.369 1.00 68.94 197 PHE A N 1
ATOM 1569 C CA . PHE A 1 197 ? 36.685 11.067 -64.002 1.00 68.94 197 PHE A CA 1
ATOM 1570 C C . PHE A 1 197 ? 35.841 11.926 -63.053 1.00 68.94 197 PHE A C 1
ATOM 1572 O O . PHE A 1 197 ? 35.634 11.530 -61.906 1.00 68.94 197 PHE A O 1
ATOM 1579 N N . LEU A 1 198 ? 35.352 13.084 -63.503 1.00 71.69 198 LEU A N 1
ATOM 1580 C CA . LEU A 1 198 ? 34.495 13.953 -62.694 1.00 71.69 198 LEU A CA 1
ATOM 1581 C C . LEU A 1 198 ? 33.121 13.323 -62.461 1.00 71.69 198 LEU A C 1
ATOM 1583 O O . LEU A 1 198 ? 32.667 13.301 -61.319 1.00 71.69 198 LEU A O 1
ATOM 1587 N N . ASP A 1 199 ? 32.510 12.737 -63.490 1.00 73.00 199 ASP A N 1
ATOM 1588 C CA . ASP A 1 199 ? 31.236 12.023 -63.373 1.00 73.00 199 ASP A CA 1
ATOM 1589 C C . ASP A 1 199 ? 31.342 10.864 -62.380 1.00 73.00 199 ASP A C 1
ATOM 1591 O O . ASP A 1 199 ? 30.463 10.676 -61.537 1.00 73.00 199 ASP A O 1
ATOM 1595 N N . ARG A 1 200 ? 32.462 10.131 -62.401 1.00 75.25 200 ARG A N 1
ATOM 1596 C CA . ARG A 1 200 ? 32.728 9.064 -61.434 1.00 75.25 200 ARG A CA 1
ATOM 1597 C C . ARG A 1 200 ? 32.857 9.578 -60.001 1.00 75.25 200 ARG A C 1
ATOM 1599 O O . ARG A 1 200 ? 32.293 8.970 -59.099 1.00 75.25 200 ARG A O 1
ATOM 1606 N N . ILE A 1 201 ? 33.546 10.697 -59.784 1.00 73.50 201 ILE A N 1
ATOM 1607 C CA . ILE A 1 201 ? 33.665 11.318 -58.453 1.00 73.50 201 ILE A CA 1
ATOM 1608 C C . ILE A 1 201 ? 32.300 11.819 -57.959 1.00 73.50 201 ILE A C 1
ATOM 1610 O O . ILE A 1 201 ? 31.986 11.691 -56.775 1.00 73.50 201 ILE A O 1
ATOM 1614 N N . VAL A 1 202 ? 31.474 12.377 -58.847 1.00 76.31 202 VAL A N 1
ATOM 1615 C CA . VAL A 1 202 ? 30.115 12.829 -58.518 1.00 76.31 202 VAL A CA 1
ATOM 1616 C C . VAL A 1 202 ? 29.223 11.646 -58.138 1.00 76.31 202 VAL A C 1
ATOM 1618 O O . VAL A 1 202 ? 28.514 11.732 -57.137 1.00 76.31 202 VAL A O 1
ATOM 1621 N N . LEU A 1 203 ? 29.298 10.535 -58.877 1.00 75.19 203 LEU A N 1
ATOM 1622 C CA . LEU A 1 203 ? 28.590 9.288 -58.569 1.00 75.19 203 LEU A CA 1
ATOM 1623 C C . LEU A 1 203 ? 29.046 8.677 -57.238 1.00 75.19 203 LEU A C 1
ATOM 1625 O O . LEU A 1 203 ? 28.208 8.447 -56.371 1.00 75.19 203 LEU A O 1
ATOM 1629 N N . GLU A 1 204 ? 30.353 8.499 -57.027 1.00 75.44 204 GLU A N 1
ATOM 1630 C CA . GLU A 1 204 ? 30.899 7.956 -55.772 1.00 75.44 204 GLU A CA 1
ATOM 1631 C C . GLU A 1 204 ? 30.529 8.846 -54.569 1.00 75.44 204 GLU A C 1
ATOM 1633 O O . GLU A 1 204 ? 30.203 8.353 -53.489 1.00 75.44 204 GLU A O 1
ATOM 1638 N N . ARG A 1 205 ? 30.485 10.174 -54.745 1.00 75.62 205 ARG A N 1
ATOM 1639 C CA . ARG A 1 205 ? 30.015 11.094 -53.701 1.00 75.62 205 ARG A CA 1
ATOM 1640 C C . ARG A 1 205 ? 28.506 11.015 -53.471 1.00 75.62 205 ARG A C 1
ATOM 1642 O O . ARG A 1 205 ? 28.080 11.137 -52.324 1.00 75.62 205 ARG A O 1
ATOM 1649 N N . ALA A 1 206 ? 27.700 10.842 -54.516 1.00 74.69 206 ALA A N 1
ATOM 1650 C CA . ALA A 1 206 ? 26.256 10.665 -54.382 1.00 74.69 206 ALA A CA 1
ATOM 1651 C C . ALA A 1 206 ? 25.929 9.366 -53.627 1.00 74.69 206 ALA A C 1
ATOM 1653 O O . ALA A 1 206 ? 25.087 9.376 -52.731 1.00 74.69 206 ALA A O 1
ATOM 1654 N N . GLU A 1 207 ? 26.657 8.284 -53.914 1.00 77.25 207 GLU A N 1
ATOM 1655 C CA . GLU A 1 207 ? 26.563 7.011 -53.192 1.00 77.25 207 GLU A CA 1
ATOM 1656 C C . GLU A 1 207 ? 26.975 7.158 -51.719 1.00 77.25 207 GLU A C 1
ATOM 1658 O O . GLU A 1 207 ? 26.241 6.733 -50.826 1.00 77.25 207 GLU A O 1
ATOM 1663 N N . LEU A 1 208 ? 28.100 7.830 -51.440 1.00 78.81 208 LEU A N 1
ATOM 1664 C CA . LEU A 1 208 ? 28.531 8.118 -50.067 1.00 78.81 208 LEU A CA 1
ATOM 1665 C C . LEU A 1 208 ? 27.538 9.013 -49.316 1.00 78.81 208 LEU A C 1
ATOM 1667 O O . LEU A 1 208 ? 27.289 8.792 -48.134 1.00 78.81 208 LEU A O 1
ATOM 1671 N N . SER A 1 209 ? 26.947 10.004 -49.986 1.00 79.94 209 SER A N 1
ATOM 1672 C CA . SER A 1 209 ? 25.933 10.877 -49.390 1.00 79.94 209 SER A CA 1
ATOM 1673 C C . SER A 1 209 ? 24.645 10.119 -49.069 1.00 79.94 209 SER A C 1
ATOM 1675 O O . SER A 1 209 ? 24.041 10.379 -48.032 1.00 79.94 209 SER A O 1
ATOM 1677 N N . ALA A 1 210 ? 24.230 9.185 -49.929 1.00 80.88 210 ALA A N 1
ATOM 1678 C CA . ALA A 1 210 ? 23.069 8.334 -49.681 1.00 80.88 210 ALA A CA 1
ATOM 1679 C C . ALA A 1 210 ? 23.313 7.387 -48.496 1.00 80.88 210 ALA A C 1
ATOM 1681 O O . ALA A 1 210 ? 22.456 7.259 -47.625 1.00 80.88 210 ALA A O 1
ATOM 1682 N N . LEU A 1 211 ? 24.505 6.785 -48.413 1.00 86.88 211 LEU A N 1
ATOM 1683 C CA . LEU A 1 211 ? 24.905 5.969 -47.263 1.00 86.88 211 LEU A CA 1
ATOM 1684 C C . LEU A 1 211 ? 24.945 6.780 -45.963 1.00 86.88 211 LEU A C 1
ATOM 1686 O O . LEU A 1 211 ? 24.511 6.285 -44.926 1.00 86.88 211 LEU A O 1
ATOM 1690 N N . LEU A 1 212 ? 25.432 8.024 -46.010 1.00 86.94 212 LEU A N 1
ATOM 1691 C CA . LEU A 1 212 ? 25.464 8.899 -44.841 1.00 86.94 212 LEU A CA 1
ATOM 1692 C C . LEU A 1 212 ? 24.051 9.271 -44.369 1.00 86.94 212 LEU A C 1
ATOM 1694 O O . LEU A 1 212 ? 23.815 9.295 -43.167 1.00 86.94 212 LEU A O 1
ATOM 1698 N N . LEU A 1 213 ? 23.112 9.513 -45.292 1.00 88.00 213 LEU A N 1
ATOM 1699 C CA . LEU A 1 213 ? 21.712 9.796 -44.957 1.00 88.00 213 LEU A CA 1
ATOM 1700 C C . LEU A 1 213 ? 21.069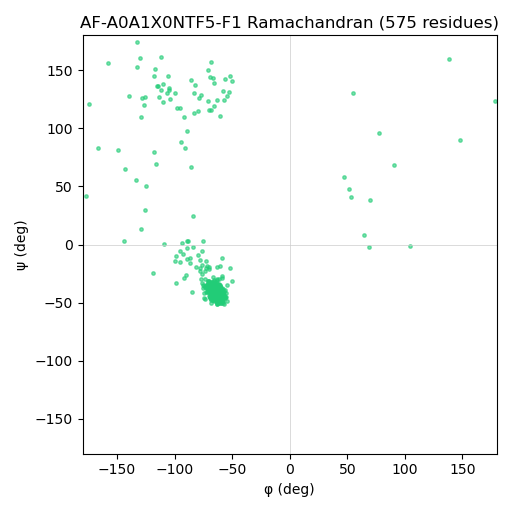 8.610 -44.223 1.00 88.00 213 LEU A C 1
ATOM 1702 O O . LEU A 1 213 ? 20.515 8.790 -43.146 1.00 88.00 213 LEU A O 1
ATOM 1706 N N . VAL A 1 214 ? 21.230 7.396 -44.759 1.00 88.25 214 VAL A N 1
ATOM 1707 C CA . VAL A 1 214 ? 20.714 6.167 -44.131 1.00 88.25 214 VAL A CA 1
ATOM 1708 C C . VAL A 1 214 ? 21.370 5.920 -42.771 1.00 88.25 214 VAL A C 1
ATOM 1710 O O . VAL A 1 214 ? 20.707 5.479 -41.836 1.00 88.25 214 VAL A O 1
ATOM 1713 N N . ALA A 1 215 ? 22.665 6.217 -42.629 1.00 84.62 215 ALA A N 1
ATOM 1714 C CA . ALA A 1 215 ? 23.349 6.107 -41.346 1.00 84.62 215 ALA A CA 1
ATOM 1715 C C . ALA A 1 215 ? 22.796 7.103 -40.316 1.00 84.62 215 ALA A C 1
ATOM 1717 O O . ALA A 1 215 ? 22.558 6.711 -39.179 1.00 84.62 215 ALA A O 1
ATOM 1718 N N . VAL A 1 216 ? 22.562 8.362 -40.703 1.00 89.88 216 VAL A N 1
ATOM 1719 C CA . VAL A 1 216 ? 21.970 9.387 -39.825 1.00 89.88 216 VAL A CA 1
ATOM 1720 C C . VAL A 1 216 ? 20.548 9.001 -39.420 1.00 89.88 216 VAL A C 1
ATOM 1722 O O . VAL A 1 216 ? 20.262 8.993 -38.230 1.00 89.88 216 VAL A O 1
ATOM 1725 N N . GLU A 1 217 ? 19.702 8.570 -40.361 1.00 89.50 217 GLU A N 1
ATOM 1726 C CA . GLU A 1 217 ? 18.354 8.065 -40.052 1.00 89.50 217 GLU A CA 1
ATOM 1727 C C . GLU A 1 217 ? 18.396 6.849 -39.112 1.00 89.50 217 GLU A C 1
ATOM 1729 O O . GLU A 1 217 ? 17.583 6.736 -38.195 1.00 89.50 217 GLU A O 1
ATOM 1734 N N . GLY A 1 218 ? 19.372 5.952 -39.292 1.00 89.06 218 GLY A N 1
ATOM 1735 C CA . GLY A 1 218 ? 19.599 4.822 -38.393 1.00 89.06 218 GLY A CA 1
ATOM 1736 C C . GLY A 1 218 ? 20.019 5.246 -36.982 1.00 89.06 218 GLY A C 1
ATOM 1737 O O . GLY A 1 218 ? 19.531 4.678 -36.005 1.00 89.06 218 GLY A O 1
ATOM 1738 N N . PHE A 1 219 ? 20.887 6.256 -36.856 1.00 89.25 219 PHE A N 1
ATOM 1739 C CA . PHE A 1 219 ? 21.273 6.821 -35.560 1.00 89.25 219 PHE A CA 1
ATOM 1740 C C . PHE A 1 219 ? 20.114 7.551 -34.881 1.00 89.25 219 PHE A C 1
ATOM 1742 O O . PHE A 1 219 ? 19.939 7.390 -33.676 1.00 89.25 219 PHE A O 1
ATOM 1749 N N . ASP A 1 220 ? 19.306 8.297 -35.634 1.00 88.94 220 ASP A N 1
ATOM 1750 C CA . ASP A 1 220 ? 18.124 8.983 -35.111 1.00 88.94 220 ASP A CA 1
ATOM 1751 C C . ASP A 1 220 ? 17.075 7.976 -34.621 1.00 88.94 220 ASP A C 1
ATOM 1753 O O . ASP A 1 220 ? 16.511 8.148 -33.541 1.00 88.94 220 ASP A O 1
ATOM 1757 N N . HIS A 1 221 ? 16.868 6.875 -35.352 1.00 91.88 221 HIS A N 1
ATOM 1758 C CA . HIS A 1 221 ? 15.979 5.797 -34.920 1.00 91.88 221 HIS A CA 1
ATOM 1759 C C . HIS A 1 221 ? 16.486 5.094 -33.655 1.00 91.88 221 HIS A C 1
ATOM 1761 O O . HIS A 1 221 ? 15.706 4.847 -32.737 1.00 91.88 221 HIS A O 1
ATOM 1767 N N . LEU A 1 222 ? 17.790 4.807 -33.575 1.00 91.56 222 LEU A N 1
ATOM 1768 C CA . LEU A 1 222 ? 18.390 4.196 -32.388 1.00 91.56 222 LEU A CA 1
ATOM 1769 C C . LEU A 1 222 ? 18.299 5.128 -31.169 1.00 91.56 222 LEU A C 1
ATOM 1771 O O . LEU A 1 222 ? 17.957 4.674 -30.082 1.00 91.56 222 LEU A O 1
ATOM 1775 N N . ASN A 1 223 ? 18.552 6.429 -31.350 1.00 91.25 223 ASN A N 1
ATOM 1776 C CA . ASN A 1 223 ? 18.350 7.428 -30.299 1.00 91.25 223 ASN A CA 1
ATOM 1777 C C . ASN A 1 223 ? 16.886 7.500 -29.858 1.00 91.25 223 ASN A C 1
ATOM 1779 O O . ASN A 1 223 ? 16.632 7.600 -28.663 1.00 91.25 223 ASN A O 1
ATOM 1783 N N . GLY A 1 224 ? 15.935 7.415 -30.794 1.00 93.75 224 GLY A N 1
ATOM 1784 C CA . GLY A 1 224 ? 14.508 7.333 -30.480 1.00 93.75 224 GLY A CA 1
ATOM 1785 C C . GLY A 1 224 ? 14.192 6.137 -29.581 1.00 93.75 224 GLY A C 1
ATOM 1786 O O . GLY A 1 224 ? 13.655 6.320 -28.499 1.00 93.75 224 GLY A O 1
ATOM 1787 N N . LEU A 1 225 ? 14.641 4.936 -29.962 1.00 92.31 225 LEU A N 1
ATOM 1788 C CA . LEU A 1 225 ? 14.451 3.723 -29.156 1.00 92.31 225 LEU A CA 1
ATOM 1789 C C . LEU A 1 225 ? 15.100 3.816 -27.767 1.00 92.31 225 LEU A C 1
ATOM 1791 O O . LEU A 1 225 ? 14.561 3.287 -26.797 1.00 92.31 225 LEU A O 1
ATOM 1795 N N . HIS A 1 226 ? 16.260 4.470 -27.655 1.00 91.88 226 HIS A N 1
ATOM 1796 C CA . HIS A 1 226 ? 16.901 4.703 -26.361 1.00 91.88 226 HIS A CA 1
ATOM 1797 C C . HIS A 1 226 ? 16.100 5.658 -25.478 1.00 91.88 226 HIS A C 1
ATOM 1799 O O . HIS A 1 226 ? 15.944 5.370 -24.296 1.00 91.88 226 HIS A O 1
ATOM 1805 N N . LEU A 1 227 ? 15.586 6.753 -26.042 1.00 93.69 227 LEU A N 1
ATOM 1806 C CA . LEU A 1 227 ? 14.743 7.705 -25.318 1.00 93.69 227 LEU A CA 1
ATOM 1807 C C . LEU A 1 227 ? 13.418 7.070 -24.892 1.00 93.69 227 LEU A C 1
ATOM 1809 O O . LEU A 1 227 ? 12.986 7.289 -23.765 1.00 93.69 227 LEU A O 1
ATOM 1813 N N . ASP A 1 228 ? 12.815 6.248 -25.752 1.00 93.75 228 ASP A N 1
ATOM 1814 C CA . ASP A 1 228 ? 11.597 5.504 -25.426 1.00 93.75 228 ASP A CA 1
ATOM 1815 C C . ASP A 1 228 ? 11.860 4.533 -24.266 1.00 93.75 228 ASP A C 1
ATOM 1817 O O . ASP A 1 228 ? 11.115 4.521 -23.289 1.00 93.75 228 ASP A O 1
ATOM 1821 N N . ARG A 1 229 ? 12.974 3.784 -24.301 1.00 93.38 229 ARG A N 1
ATOM 1822 C CA . ARG A 1 229 ? 13.329 2.877 -23.199 1.00 93.38 229 ARG A CA 1
ATOM 1823 C C . ARG A 1 229 ? 13.684 3.618 -21.909 1.00 93.38 229 ARG A C 1
ATOM 1825 O O . ARG A 1 229 ? 13.400 3.119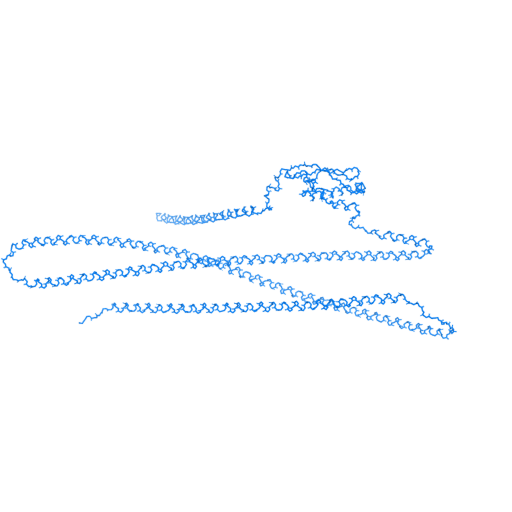 -20.825 1.00 93.38 229 ARG A O 1
ATOM 1832 N N . GLU A 1 230 ? 14.332 4.775 -22.006 1.00 92.12 230 GLU A N 1
ATOM 1833 C CA . GLU A 1 230 ? 14.611 5.628 -20.848 1.00 92.12 230 GLU A CA 1
ATOM 1834 C C . GLU A 1 230 ? 13.309 6.151 -20.229 1.00 92.12 230 GLU A C 1
ATOM 1836 O O . GLU A 1 230 ? 13.169 6.120 -19.010 1.00 92.12 230 GLU A O 1
ATOM 1841 N N . ALA A 1 231 ? 12.335 6.552 -21.051 1.00 91.88 231 ALA A N 1
ATOM 1842 C CA . ALA A 1 231 ? 11.016 6.969 -20.588 1.00 91.88 231 ALA A CA 1
ATOM 1843 C C . ALA A 1 231 ? 10.245 5.821 -19.916 1.00 91.88 231 ALA A C 1
ATOM 1845 O O . ALA A 1 231 ? 9.718 6.019 -18.826 1.00 91.88 231 ALA A O 1
ATOM 1846 N N . GLU A 1 232 ? 10.246 4.619 -20.504 1.00 95.62 232 GLU A N 1
ATOM 1847 C CA . GLU A 1 232 ? 9.640 3.424 -19.894 1.00 95.62 232 GLU A CA 1
ATOM 1848 C C . GLU A 1 232 ? 10.257 3.107 -18.525 1.00 95.62 232 GLU A C 1
ATOM 1850 O O . GLU A 1 232 ? 9.539 2.855 -17.566 1.00 95.62 232 GLU A O 1
ATOM 1855 N N . LEU A 1 233 ? 11.588 3.153 -18.401 1.00 94.00 233 LEU A N 1
ATOM 1856 C CA . LEU A 1 233 ? 12.266 2.904 -17.124 1.00 94.00 233 LEU A CA 1
ATOM 1857 C C . LEU A 1 233 ? 11.949 3.972 -16.070 1.00 94.00 233 LEU A C 1
ATOM 1859 O O . LEU A 1 233 ? 11.909 3.662 -14.881 1.00 94.00 233 LEU A O 1
ATOM 1863 N N . LEU A 1 234 ? 11.762 5.227 -16.484 1.00 94.81 234 LEU A N 1
ATOM 1864 C CA . LEU A 1 234 ? 11.332 6.293 -15.581 1.00 94.81 234 LEU A CA 1
ATOM 1865 C C . LEU A 1 234 ? 9.895 6.068 -15.106 1.00 94.81 234 LEU A C 1
ATOM 1867 O O . LEU A 1 234 ? 9.635 6.250 -13.922 1.00 94.81 234 LEU A O 1
ATOM 1871 N N . GLU A 1 235 ? 8.999 5.626 -15.988 1.00 95.88 235 GLU A N 1
ATOM 1872 C CA . GLU A 1 235 ? 7.623 5.266 -15.630 1.00 95.88 235 GLU A CA 1
ATOM 1873 C C . GLU A 1 235 ? 7.592 4.059 -14.676 1.00 95.88 235 GLU A C 1
ATOM 1875 O O . GLU A 1 235 ? 6.943 4.131 -13.636 1.00 95.88 235 GLU A O 1
ATOM 1880 N N . GLU A 1 236 ? 8.381 3.007 -14.943 1.00 95.44 236 GLU A N 1
ATOM 1881 C CA . GLU A 1 236 ? 8.550 1.852 -14.042 1.00 95.44 236 GLU A CA 1
ATOM 1882 C C . GLU A 1 236 ? 9.064 2.290 -12.649 1.00 95.44 236 GLU A C 1
ATOM 1884 O O . GLU A 1 236 ? 8.594 1.803 -11.618 1.00 95.44 236 GLU A O 1
ATOM 1889 N N . LEU A 1 237 ? 10.021 3.226 -12.592 1.00 93.81 237 LEU A N 1
ATOM 1890 C CA . LEU A 1 237 ? 10.546 3.765 -11.331 1.00 93.81 237 LEU A CA 1
ATOM 1891 C C . LEU A 1 237 ? 9.532 4.643 -10.590 1.00 93.81 237 LEU A C 1
ATOM 1893 O O . LEU A 1 237 ? 9.486 4.603 -9.359 1.00 93.81 237 LEU A O 1
ATOM 1897 N N . GLU A 1 238 ? 8.750 5.450 -11.306 1.00 94.06 238 GLU A N 1
ATOM 1898 C CA . GLU A 1 238 ? 7.674 6.249 -10.718 1.00 94.06 238 GLU A CA 1
ATOM 1899 C C . GLU A 1 238 ? 6.569 5.348 -10.159 1.00 94.06 238 GLU A C 1
ATOM 1901 O O . GLU A 1 238 ? 6.149 5.558 -9.022 1.00 94.06 238 GLU A O 1
ATOM 1906 N N . GLU A 1 239 ? 6.171 4.298 -10.881 1.00 94.44 239 GLU A N 1
ATOM 1907 C CA . GLU A 1 239 ? 5.199 3.308 -10.408 1.00 94.44 239 GLU A CA 1
ATOM 1908 C C . GLU A 1 239 ? 5.698 2.627 -9.124 1.00 94.44 239 GLU A C 1
ATOM 1910 O O . GLU A 1 239 ? 5.019 2.672 -8.096 1.00 94.44 239 GLU A O 1
ATOM 1915 N N . GLN A 1 240 ? 6.939 2.126 -9.108 1.00 92.12 240 GLN A N 1
ATOM 1916 C CA . GLN A 1 240 ? 7.538 1.548 -7.897 1.00 92.12 240 GLN A CA 1
ATOM 1917 C C . GLN A 1 240 ? 7.623 2.548 -6.737 1.00 92.12 240 GLN A C 1
ATOM 1919 O O . GLN A 1 240 ? 7.402 2.186 -5.579 1.00 92.12 240 GLN A O 1
ATOM 1924 N N . ALA A 1 241 ? 7.932 3.817 -7.017 1.00 90.88 241 ALA A N 1
ATOM 1925 C CA . ALA A 1 241 ? 7.941 4.853 -5.992 1.00 90.88 241 ALA A CA 1
ATOM 1926 C C . ALA A 1 241 ? 6.539 5.063 -5.399 1.00 90.88 241 ALA A C 1
ATOM 1928 O O . ALA A 1 241 ? 6.429 5.168 -4.177 1.00 90.88 241 ALA A O 1
ATOM 1929 N N . THR A 1 242 ? 5.488 5.062 -6.229 1.00 91.75 242 THR A N 1
ATOM 1930 C CA . THR A 1 242 ? 4.098 5.178 -5.759 1.00 91.75 242 THR A CA 1
ATOM 1931 C C . THR A 1 242 ? 3.649 3.966 -4.943 1.00 91.75 242 THR A C 1
ATOM 1933 O O . THR A 1 242 ? 3.056 4.120 -3.879 1.00 91.75 242 THR A O 1
ATOM 1936 N N . GLU A 1 243 ? 4.022 2.751 -5.348 1.00 93.50 243 GLU A N 1
ATOM 1937 C CA . GLU A 1 243 ? 3.735 1.545 -4.565 1.00 93.50 243 GLU A CA 1
ATOM 1938 C C . GLU A 1 243 ? 4.413 1.591 -3.188 1.00 93.50 243 GLU A C 1
ATOM 1940 O O . GLU A 1 243 ? 3.821 1.223 -2.169 1.00 93.50 243 GLU A O 1
ATOM 1945 N N . HIS A 1 244 ? 5.663 2.062 -3.129 1.00 87.75 244 HIS A N 1
ATOM 1946 C CA . HIS A 1 244 ? 6.381 2.232 -1.870 1.00 87.75 244 HIS A CA 1
ATOM 1947 C C . HIS A 1 244 ? 5.760 3.308 -0.974 1.00 87.75 244 HIS A C 1
ATOM 1949 O O . HIS A 1 244 ? 5.711 3.106 0.242 1.00 87.75 244 HIS A O 1
ATOM 1955 N N . THR A 1 245 ? 5.267 4.417 -1.534 1.00 94.75 245 THR A N 1
ATOM 1956 C CA . THR A 1 245 ? 4.552 5.434 -0.750 1.00 94.75 245 THR A CA 1
ATOM 1957 C C . THR A 1 245 ? 3.226 4.904 -0.220 1.00 94.75 245 THR A C 1
ATOM 1959 O O . THR A 1 245 ? 2.975 5.043 0.973 1.00 94.75 245 THR A O 1
ATOM 1962 N N . ASP A 1 246 ? 2.449 4.183 -1.028 1.00 94.94 246 ASP A N 1
ATOM 1963 C CA . ASP A 1 246 ? 1.181 3.580 -0.597 1.00 94.94 246 ASP A CA 1
ATOM 1964 C C . ASP A 1 246 ? 1.392 2.541 0.515 1.00 94.94 246 ASP A C 1
ATOM 1966 O O . ASP A 1 246 ? 0.599 2.422 1.453 1.00 94.94 246 ASP A O 1
ATOM 1970 N N . MET A 1 247 ? 2.476 1.761 0.436 1.00 92.06 247 MET A N 1
ATOM 1971 C CA . MET A 1 247 ? 2.852 0.831 1.504 1.00 92.06 247 MET A CA 1
ATOM 1972 C C . MET A 1 247 ? 3.251 1.558 2.793 1.00 92.06 247 MET A C 1
ATOM 1974 O O . MET A 1 247 ? 2.917 1.080 3.880 1.00 92.06 247 MET A O 1
ATOM 1978 N N . LEU A 1 248 ? 3.946 2.696 2.693 1.00 93.25 248 LEU A N 1
ATOM 1979 C CA . LEU A 1 248 ? 4.297 3.520 3.851 1.00 93.25 248 LEU A CA 1
ATOM 1980 C C . LEU A 1 248 ? 3.055 4.133 4.500 1.00 93.25 248 LEU A C 1
ATOM 1982 O O . LEU A 1 248 ? 2.919 4.030 5.716 1.00 93.25 248 LEU A O 1
ATOM 1986 N N . GLU A 1 249 ? 2.126 4.679 3.717 1.00 94.44 249 GLU A N 1
ATOM 1987 C CA . GLU A 1 249 ? 0.864 5.228 4.229 1.00 94.44 249 GLU A CA 1
ATOM 1988 C C . GLU A 1 249 ? 0.053 4.154 4.971 1.00 94.44 249 GLU A C 1
ATOM 1990 O O . GLU A 1 249 ? -0.340 4.353 6.121 1.00 94.44 249 GLU A O 1
ATOM 1995 N N . LYS A 1 250 ? -0.078 2.949 4.398 1.00 94.19 250 LYS A N 1
ATOM 1996 C CA . LYS A 1 250 ? -0.733 1.808 5.071 1.00 94.19 250 LYS A CA 1
ATOM 1997 C C . LYS A 1 250 ? -0.034 1.396 6.370 1.00 94.19 250 LYS A C 1
ATOM 1999 O O . LYS A 1 250 ? -0.689 0.989 7.332 1.00 94.19 250 LYS A O 1
ATOM 2004 N N . MET A 1 251 ? 1.298 1.463 6.419 1.00 91.19 251 MET A N 1
ATOM 2005 C CA . MET A 1 251 ? 2.046 1.207 7.654 1.00 91.19 251 MET A CA 1
ATOM 2006 C C . MET A 1 251 ? 1.801 2.295 8.704 1.00 91.19 251 MET A C 1
ATOM 2008 O O . MET A 1 251 ? 1.668 1.969 9.883 1.00 91.19 251 MET A O 1
ATOM 2012 N N . GLU A 1 252 ? 1.732 3.564 8.305 1.00 94.62 252 GLU A N 1
ATOM 2013 C CA . GLU A 1 252 ? 1.416 4.674 9.207 1.00 94.62 252 GLU A CA 1
ATOM 2014 C C . GLU A 1 252 ? -0.000 4.539 9.780 1.00 94.62 252 GLU A C 1
ATOM 2016 O O . GLU A 1 252 ? -0.172 4.635 10.997 1.00 94.62 252 GLU A O 1
ATOM 2021 N N . GLU A 1 253 ? -0.991 4.197 8.953 1.00 95.12 253 GLU A N 1
ATOM 2022 C CA . GLU A 1 253 ? -2.357 3.896 9.401 1.00 95.12 253 GLU A CA 1
ATOM 2023 C C . GLU A 1 253 ? -2.390 2.744 10.415 1.00 95.12 253 GLU A C 1
ATOM 2025 O O . GLU A 1 253 ? -3.042 2.840 11.458 1.00 95.12 253 GLU A O 1
ATOM 2030 N N . MET A 1 254 ? -1.638 1.667 10.165 1.00 88.88 254 MET A N 1
ATOM 2031 C CA . MET A 1 254 ? -1.533 0.546 11.102 1.00 88.88 254 MET A CA 1
ATOM 2032 C C . MET A 1 254 ? -0.932 0.981 12.443 1.00 88.88 254 MET A C 1
ATOM 2034 O O . MET A 1 254 ? -1.404 0.555 13.498 1.00 88.88 254 MET A O 1
ATOM 2038 N N . VAL A 1 255 ? 0.092 1.839 12.426 1.00 94.81 255 VAL A N 1
ATOM 2039 C CA . VAL A 1 255 ? 0.698 2.383 13.650 1.00 94.81 255 VAL A CA 1
ATOM 2040 C C . VAL A 1 255 ? -0.308 3.236 14.424 1.00 94.81 255 VAL A C 1
ATOM 2042 O O . VAL A 1 255 ? -0.379 3.109 15.647 1.00 94.81 255 VAL A O 1
ATOM 2045 N N . VAL A 1 256 ? -1.110 4.055 13.739 1.00 95.56 256 VAL A N 1
ATOM 2046 C CA . VAL A 1 256 ? -2.168 4.858 14.372 1.00 95.56 256 VAL A CA 1
ATOM 2047 C C . VAL A 1 256 ? -3.210 3.957 15.034 1.00 95.56 256 VAL A C 1
ATOM 2049 O O . VAL A 1 256 ? -3.477 4.121 16.224 1.00 95.56 256 VAL A O 1
ATOM 2052 N N . LEU A 1 257 ? -3.727 2.951 14.323 1.00 95.38 257 LEU A N 1
ATOM 2053 C CA . LEU A 1 257 ? -4.709 2.009 14.873 1.00 95.38 257 LEU A CA 1
ATOM 2054 C C . LEU A 1 257 ? -4.160 1.216 16.068 1.00 95.38 257 LEU A C 1
ATOM 2056 O O . LEU A 1 257 ? -4.877 0.980 17.040 1.00 95.38 257 LEU A O 1
ATOM 2060 N N . LEU A 1 258 ? -2.883 0.819 16.032 1.00 92.81 258 LEU A N 1
ATOM 2061 C CA . LEU A 1 258 ? -2.232 0.149 17.161 1.00 92.81 258 LEU A CA 1
ATOM 2062 C C . LEU A 1 258 ? -2.090 1.073 18.376 1.00 92.81 258 LEU A C 1
ATOM 2064 O O . LEU A 1 258 ? -2.272 0.626 19.510 1.00 92.81 258 LEU A O 1
ATOM 2068 N N . GLU A 1 259 ? -1.780 2.350 18.163 1.00 95.12 259 GLU A N 1
ATOM 2069 C CA . GLU A 1 259 ? -1.680 3.327 19.245 1.00 95.12 259 GLU A CA 1
ATOM 2070 C C . GLU A 1 259 ? -3.059 3.636 19.849 1.00 95.12 259 GLU A C 1
ATOM 2072 O O . GLU A 1 259 ? -3.187 3.688 21.073 1.00 95.12 259 GLU A O 1
ATOM 2077 N N . GLU A 1 260 ? -4.104 3.752 19.025 1.00 95.25 260 GLU A N 1
ATOM 2078 C CA . GLU A 1 260 ? -5.494 3.877 19.480 1.00 95.25 260 GLU A CA 1
ATOM 2079 C C . GLU A 1 260 ? -5.937 2.644 20.276 1.00 95.25 260 GLU A C 1
ATOM 2081 O O . GLU A 1 260 ? -6.431 2.774 21.399 1.00 95.25 260 GLU A O 1
ATOM 2086 N N . ALA A 1 261 ? -5.681 1.436 19.764 1.00 91.56 261 ALA A N 1
ATOM 2087 C CA . ALA A 1 261 ? -5.963 0.193 20.476 1.00 91.56 261 ALA A CA 1
ATOM 2088 C C . ALA A 1 261 ? -5.254 0.164 21.839 1.00 91.56 261 ALA A C 1
ATOM 2090 O O . ALA A 1 261 ? -5.886 -0.103 22.863 1.00 91.56 261 ALA A O 1
ATOM 2091 N N . ARG A 1 262 ? -3.973 0.550 21.890 1.00 93.94 262 ARG A N 1
ATOM 2092 C CA . ARG A 1 262 ? -3.203 0.634 23.138 1.00 93.94 262 ARG A CA 1
ATOM 2093 C C . ARG A 1 262 ? -3.772 1.665 24.115 1.00 93.94 262 ARG A C 1
ATOM 2095 O O . ARG A 1 262 ? -3.792 1.427 25.322 1.00 93.94 262 ARG A O 1
ATOM 2102 N N . GLN A 1 263 ? -4.233 2.816 23.629 1.00 94.31 263 GLN A N 1
ATOM 2103 C CA . GLN A 1 263 ? -4.863 3.836 24.470 1.00 94.31 263 GLN A CA 1
ATOM 2104 C C . GLN A 1 263 ? -6.197 3.353 25.041 1.00 94.31 263 GLN A C 1
ATOM 2106 O O . GLN A 1 263 ? -6.454 3.554 26.230 1.00 94.31 263 GLN A O 1
ATOM 2111 N N . THR A 1 264 ? -7.016 2.674 24.234 1.00 92.56 264 THR A N 1
ATOM 2112 C CA . THR A 1 264 ? -8.275 2.087 24.715 1.00 92.56 264 THR A CA 1
ATOM 2113 C C . THR A 1 264 ? -8.027 0.989 25.748 1.00 92.56 264 THR A C 1
ATOM 2115 O O . THR A 1 264 ? -8.677 0.995 26.791 1.00 92.56 264 THR A O 1
ATOM 2118 N N . GLU A 1 265 ? -7.027 0.123 25.545 1.00 92.75 265 GLU A N 1
ATOM 2119 C CA . GLU A 1 265 ? -6.613 -0.882 26.531 1.00 92.75 265 GLU A CA 1
ATOM 2120 C C . GLU A 1 265 ? -6.180 -0.221 27.848 1.00 92.75 265 GLU A C 1
ATOM 2122 O O . GLU A 1 265 ? -6.647 -0.605 28.922 1.00 92.75 265 GLU A O 1
ATOM 2127 N N . CYS A 1 266 ? -5.338 0.816 27.778 1.00 94.75 266 CYS A N 1
ATOM 2128 C CA . CYS A 1 266 ? -4.927 1.591 28.948 1.00 94.75 266 CYS A CA 1
ATOM 2129 C C . CYS A 1 266 ? -6.128 2.211 29.680 1.00 94.75 266 CYS A C 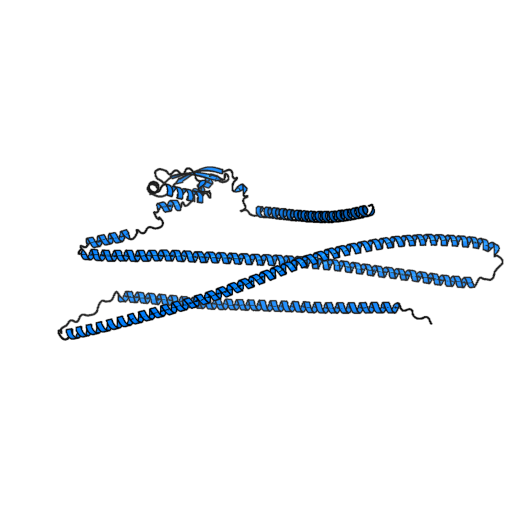1
ATOM 2131 O O . CYS A 1 266 ? -6.175 2.168 30.909 1.00 94.75 266 CYS A O 1
ATOM 2133 N N . SER A 1 267 ? -7.101 2.765 28.950 1.00 95.12 267 SER A N 1
ATOM 2134 C CA . SER A 1 267 ? -8.316 3.340 29.540 1.00 95.12 267 SER A CA 1
ATOM 2135 C C . SER A 1 267 ? -9.147 2.278 30.256 1.00 95.12 267 SER A C 1
ATOM 2137 O O . SER A 1 267 ? -9.463 2.441 31.431 1.00 95.12 267 SER A O 1
ATOM 2139 N N . VAL A 1 268 ? -9.434 1.158 29.587 1.00 92.38 268 VAL A N 1
ATOM 2140 C CA . VAL A 1 268 ? -10.219 0.052 30.157 1.00 92.38 268 VAL A CA 1
ATOM 2141 C C . VAL A 1 268 ? -9.525 -0.534 31.383 1.00 92.38 268 VAL A C 1
ATOM 2143 O O . VAL A 1 268 ? -10.173 -0.829 32.385 1.00 92.38 268 VAL A O 1
ATOM 2146 N N . ARG A 1 269 ? -8.196 -0.666 31.343 1.00 93.69 269 ARG A N 1
ATOM 2147 C CA . ARG A 1 269 ? -7.410 -1.146 32.480 1.00 93.69 269 ARG A CA 1
ATOM 2148 C C . ARG A 1 269 ? -7.485 -0.192 33.671 1.00 93.69 269 ARG A C 1
ATOM 2150 O O . ARG A 1 269 ? -7.623 -0.657 34.799 1.00 93.69 269 ARG A O 1
ATOM 2157 N N . ASN A 1 270 ? -7.417 1.117 33.438 1.00 95.25 270 ASN A N 1
ATOM 2158 C CA . ASN A 1 270 ? -7.565 2.114 34.500 1.00 95.25 270 ASN A CA 1
ATOM 2159 C C . ASN A 1 270 ? -8.975 2.087 35.108 1.00 95.25 270 ASN A C 1
ATOM 2161 O O . ASN A 1 270 ? -9.108 2.118 36.330 1.00 95.25 270 ASN A O 1
ATOM 2165 N N . ASP A 1 271 ? -10.012 1.957 34.280 1.00 95.44 271 ASP A N 1
ATOM 2166 C CA . ASP A 1 271 ? -11.399 1.845 34.743 1.00 95.44 271 ASP A CA 1
ATOM 2167 C C . ASP A 1 271 ? -11.637 0.554 35.540 1.00 95.44 271 ASP A C 1
ATOM 2169 O O . ASP A 1 271 ? -12.383 0.548 36.524 1.00 95.44 271 ASP A O 1
ATOM 2173 N N . LEU A 1 272 ? -10.994 -0.549 35.140 1.00 94.56 272 LEU A N 1
ATOM 2174 C CA . LEU A 1 272 ? -11.022 -1.806 35.884 1.00 94.56 272 LEU A CA 1
ATOM 2175 C C . LEU A 1 272 ? -10.366 -1.642 37.257 1.00 94.56 272 LEU A C 1
ATOM 2177 O O . LEU A 1 272 ? -10.983 -2.009 38.253 1.00 94.56 272 LEU A O 1
ATOM 2181 N N . PHE A 1 273 ? -9.173 -1.042 37.319 1.00 93.44 273 PHE A N 1
ATOM 2182 C CA . PHE A 1 273 ? -8.495 -0.767 38.588 1.00 93.44 273 PHE A CA 1
ATOM 2183 C C . PHE A 1 273 ? -9.341 0.107 39.519 1.00 93.44 273 PHE A C 1
ATOM 2185 O O . PHE A 1 273 ? -9.456 -0.204 40.701 1.00 93.44 273 PHE A O 1
ATOM 2192 N N . ALA A 1 274 ? -9.985 1.153 38.992 1.00 95.50 274 ALA A N 1
ATOM 2193 C CA . ALA A 1 274 ? -10.878 2.000 39.782 1.00 95.50 274 ALA A CA 1
ATOM 2194 C C . ALA A 1 274 ? -12.066 1.203 40.351 1.00 95.50 274 ALA A C 1
ATOM 2196 O O . ALA A 1 274 ? -12.418 1.347 41.519 1.00 95.50 274 ALA A O 1
ATOM 2197 N N . ARG A 1 275 ? -12.659 0.303 39.556 1.00 91.88 275 ARG A N 1
ATOM 2198 C CA . ARG A 1 275 ? -13.753 -0.563 40.025 1.00 91.88 275 ARG A CA 1
ATOM 2199 C C . ARG A 1 275 ? -13.308 -1.616 41.034 1.00 91.88 275 ARG A C 1
ATOM 2201 O O . ARG A 1 275 ? -14.081 -1.947 41.930 1.00 91.88 275 ARG A O 1
ATOM 2208 N N . GLU A 1 276 ? -12.107 -2.164 40.890 1.00 94.25 276 GLU A N 1
ATOM 2209 C CA . GLU A 1 276 ? -11.527 -3.071 41.886 1.00 94.25 276 GLU A CA 1
ATOM 2210 C C . GLU A 1 276 ? -11.294 -2.344 43.217 1.00 94.25 276 GLU A C 1
ATOM 2212 O O . GLU A 1 276 ? -11.629 -2.882 44.271 1.00 94.25 276 GLU A O 1
ATOM 2217 N N . GLU A 1 277 ? -10.813 -1.099 43.177 1.00 95.81 277 GLU A N 1
ATOM 2218 C CA . GLU A 1 277 ? -10.657 -0.254 44.364 1.00 95.81 277 GLU A CA 1
ATOM 2219 C C . GLU A 1 277 ? -12.009 0.023 45.049 1.00 95.81 277 GLU A C 1
ATOM 2221 O O . GLU A 1 277 ? -12.143 -0.216 46.251 1.00 95.81 277 GLU A O 1
ATOM 2226 N N . GLU A 1 278 ? -13.046 0.398 44.291 1.00 96.38 278 GLU A N 1
ATOM 2227 C CA . GLU A 1 278 ? -14.412 0.579 44.815 1.00 96.38 278 GLU A CA 1
ATOM 2228 C C . GLU A 1 278 ? -14.966 -0.702 45.470 1.00 96.38 278 GLU A C 1
ATOM 2230 O O . GLU A 1 278 ? -15.607 -0.653 46.525 1.00 96.38 278 GLU A O 1
ATOM 2235 N N . LEU A 1 279 ? -14.720 -1.875 44.874 1.00 94.31 279 LEU A N 1
ATOM 2236 C CA . LEU A 1 279 ? -15.152 -3.159 45.436 1.00 94.31 279 LEU A CA 1
ATOM 2237 C C . LEU A 1 279 ? -14.431 -3.490 46.745 1.00 94.31 279 LEU A C 1
ATOM 2239 O O . LEU A 1 279 ? -15.073 -3.981 47.680 1.00 94.31 279 LEU A O 1
ATOM 2243 N N . LEU A 1 280 ? -13.130 -3.202 46.829 1.00 95.25 280 LEU A N 1
ATOM 2244 C CA . LEU A 1 280 ? -12.348 -3.370 48.054 1.00 95.25 280 LEU A CA 1
ATOM 2245 C C . LEU A 1 280 ? -12.852 -2.442 49.166 1.00 95.25 280 LEU A C 1
ATOM 2247 O O . LEU A 1 280 ? -12.961 -2.863 50.320 1.00 95.25 280 LEU A O 1
ATOM 2251 N N . GLU A 1 281 ? -13.212 -1.200 48.842 1.00 95.75 281 GLU A N 1
ATOM 2252 C CA . GLU A 1 281 ? -13.818 -0.276 49.805 1.00 95.75 281 GLU A CA 1
ATOM 2253 C C . GLU A 1 281 ? -15.183 -0.772 50.298 1.00 95.75 281 GLU A C 1
ATOM 2255 O O . GLU A 1 281 ? -15.441 -0.784 51.506 1.00 95.75 281 GLU A O 1
ATOM 2260 N N . LEU A 1 282 ? -16.038 -1.261 49.394 1.00 95.06 282 LEU A N 1
ATOM 2261 C CA . LEU A 1 282 ? -17.330 -1.848 49.758 1.00 95.06 282 LEU A CA 1
ATOM 2262 C C . LEU A 1 282 ? -17.178 -3.115 50.608 1.00 95.06 282 LEU A C 1
ATOM 2264 O O . LEU A 1 282 ? -17.961 -3.325 51.536 1.00 95.06 282 LEU A O 1
ATOM 2268 N N . GLN A 1 283 ? -16.191 -3.969 50.324 1.00 93.62 283 GLN A N 1
ATOM 2269 C CA . GLN A 1 283 ? -15.877 -5.129 51.163 1.00 93.62 283 GLN A CA 1
ATOM 2270 C C . GLN A 1 283 ? -15.471 -4.696 52.570 1.00 93.62 283 GLN A C 1
ATOM 2272 O O . GLN A 1 283 ? -16.084 -5.155 53.533 1.00 93.62 283 GLN A O 1
ATOM 2277 N N . ARG A 1 284 ? -14.536 -3.744 52.689 1.00 94.31 284 ARG A N 1
ATOM 2278 C CA . ARG A 1 284 ? -14.130 -3.185 53.987 1.00 94.31 284 ARG A CA 1
ATOM 2279 C C . ARG A 1 284 ? -15.324 -2.641 54.763 1.00 94.31 284 ARG A C 1
ATOM 2281 O O . ARG A 1 284 ? -15.471 -2.958 55.938 1.00 94.31 284 ARG A O 1
ATOM 2288 N N . PHE A 1 285 ? -16.204 -1.886 54.104 1.00 94.62 285 PHE A N 1
ATOM 2289 C CA . PHE A 1 285 ? -17.406 -1.343 54.733 1.00 94.62 285 PHE A CA 1
ATOM 2290 C C . PHE A 1 285 ? -18.363 -2.444 55.216 1.00 94.62 285 PHE A C 1
ATOM 2292 O O . PHE A 1 285 ? -18.826 -2.403 56.354 1.00 94.62 285 PHE A O 1
ATOM 2299 N N . ARG A 1 286 ? -18.624 -3.472 54.393 1.00 92.81 286 ARG A N 1
ATOM 2300 C CA . ARG A 1 286 ? -19.470 -4.614 54.788 1.00 92.81 286 ARG A CA 1
ATOM 2301 C C . ARG A 1 286 ? -18.895 -5.386 55.969 1.00 92.81 286 ARG A C 1
ATOM 2303 O O . ARG A 1 286 ? -19.663 -5.876 56.797 1.00 92.81 286 ARG A O 1
ATOM 2310 N N . ASP A 1 287 ? -17.579 -5.527 56.036 1.00 93.38 287 ASP A N 1
ATOM 2311 C CA . ASP A 1 287 ? -16.923 -6.238 57.129 1.00 93.38 287 ASP A CA 1
ATOM 2312 C C . ASP A 1 287 ? -16.933 -5.411 58.418 1.00 93.38 287 ASP A C 1
ATOM 2314 O O . ASP A 1 287 ? -17.164 -5.968 59.490 1.00 93.38 287 ASP A O 1
ATOM 2318 N N . GLU A 1 288 ? -16.791 -4.086 58.322 1.00 95.38 288 GLU A N 1
ATOM 2319 C CA . GLU A 1 288 ? -16.995 -3.164 59.446 1.00 95.38 288 GLU A CA 1
ATOM 2320 C C . GLU A 1 288 ? -18.427 -3.282 59.996 1.00 95.38 288 GLU A C 1
ATOM 2322 O O . GLU A 1 288 ? -18.619 -3.548 61.182 1.00 95.38 288 GLU A O 1
ATOM 2327 N N . GLU A 1 289 ? -19.443 -3.208 59.126 1.00 93.38 289 GLU A N 1
ATOM 2328 C CA . GLU A 1 289 ? -20.840 -3.365 59.542 1.00 93.38 289 GLU A CA 1
ATOM 2329 C C . GLU A 1 289 ? -21.129 -4.758 60.129 1.00 93.38 289 GLU A C 1
ATOM 2331 O O . GLU A 1 289 ? -21.962 -4.899 61.027 1.00 93.38 289 GLU A O 1
ATOM 2336 N N . ARG A 1 290 ? -20.499 -5.821 59.605 1.00 93.31 290 ARG A N 1
ATOM 2337 C CA . ARG A 1 290 ? -20.616 -7.171 60.182 1.00 93.31 290 ARG A CA 1
ATOM 2338 C C . ARG A 1 290 ? -20.047 -7.204 61.598 1.00 93.31 290 ARG A C 1
ATOM 2340 O O . ARG A 1 290 ? -20.755 -7.632 62.507 1.00 93.31 290 ARG A O 1
ATOM 2347 N N . ARG A 1 291 ? -18.843 -6.660 61.811 1.00 94.44 291 ARG A N 1
ATOM 2348 C CA . ARG A 1 291 ? -18.232 -6.558 63.150 1.00 94.44 291 ARG A CA 1
ATOM 2349 C C . ARG A 1 291 ? -19.107 -5.773 64.127 1.00 94.44 291 ARG A C 1
ATOM 2351 O O . ARG A 1 291 ? -19.256 -6.187 65.277 1.00 94.44 291 ARG A O 1
ATOM 2358 N N . GLU A 1 292 ? -19.713 -4.670 63.687 1.00 94.12 292 GLU A N 1
ATOM 2359 C CA . GLU A 1 292 ? -20.631 -3.882 64.519 1.00 94.12 292 GLU A CA 1
ATOM 2360 C C . GLU A 1 292 ? -21.882 -4.677 64.925 1.00 94.12 292 GLU A C 1
ATOM 2362 O O . GLU A 1 292 ? -22.263 -4.676 66.102 1.00 94.12 292 GLU A O 1
ATOM 2367 N N . ARG A 1 293 ? -22.506 -5.398 63.980 1.00 91.88 293 ARG A N 1
ATOM 2368 C CA . ARG A 1 293 ? -23.672 -6.257 64.263 1.00 91.88 293 ARG A CA 1
ATOM 2369 C C . ARG A 1 293 ? -23.328 -7.373 65.246 1.00 91.88 293 ARG A C 1
ATOM 2371 O O . ARG A 1 293 ? -24.076 -7.583 66.200 1.00 91.88 293 ARG A O 1
ATOM 2378 N N . ASP A 1 294 ? -22.196 -8.043 65.058 1.00 91.88 294 ASP A N 1
ATOM 2379 C CA . ASP A 1 294 ? -21.766 -9.134 65.936 1.00 91.88 294 ASP A CA 1
ATOM 2380 C C . ASP A 1 294 ? -21.465 -8.633 67.354 1.00 91.88 294 ASP A C 1
ATOM 2382 O O . ASP A 1 294 ? -21.865 -9.259 68.339 1.00 91.88 294 ASP A O 1
ATOM 2386 N N . SER A 1 295 ? -20.848 -7.454 67.479 1.00 93.44 295 SER A N 1
ATOM 2387 C CA . SER A 1 295 ? -20.630 -6.796 68.772 1.00 93.44 295 SER A CA 1
ATOM 2388 C C . SER A 1 295 ? -21.951 -6.481 69.487 1.00 93.44 295 SER A C 1
ATOM 2390 O O . SER A 1 295 ? -22.095 -6.741 70.687 1.00 93.44 295 SER A O 1
ATOM 2392 N N . MET A 1 296 ? -22.949 -5.980 68.751 1.00 93.19 296 MET A N 1
ATOM 2393 C CA . MET A 1 296 ? -24.283 -5.703 69.290 1.00 93.19 296 MET A CA 1
ATOM 2394 C C . MET A 1 296 ? -24.987 -6.982 69.761 1.00 93.19 296 MET A C 1
ATOM 2396 O O . MET A 1 296 ? -25.538 -7.006 70.864 1.00 93.19 296 MET A O 1
ATOM 2400 N N . LEU A 1 297 ? -24.934 -8.055 68.965 1.00 90.75 297 LEU A N 1
ATOM 2401 C CA . LEU A 1 297 ? -25.508 -9.354 69.324 1.00 90.75 297 LEU A CA 1
ATOM 2402 C C . LEU A 1 297 ? -24.849 -9.936 70.579 1.00 90.75 297 LEU A C 1
ATOM 2404 O O . LEU A 1 297 ? -25.546 -10.417 71.474 1.00 90.75 297 LEU A O 1
ATOM 2408 N N . GLN A 1 298 ? -23.524 -9.835 70.700 1.00 91.31 298 GLN A N 1
ATOM 2409 C CA . GLN A 1 298 ? -22.803 -10.253 71.905 1.00 91.31 298 GLN A CA 1
ATOM 2410 C C . GLN A 1 298 ? -23.214 -9.429 73.134 1.00 91.31 298 GLN A C 1
ATOM 2412 O O . GLN A 1 298 ? -23.439 -9.989 74.208 1.00 91.31 298 GLN A O 1
ATOM 2417 N N . ALA A 1 299 ? -23.371 -8.109 72.995 1.00 90.38 299 ALA A N 1
ATOM 2418 C CA . ALA A 1 299 ? -23.846 -7.251 74.080 1.00 90.38 299 ALA A CA 1
ATOM 2419 C C . ALA A 1 299 ? -25.275 -7.614 74.520 1.00 90.38 299 ALA A C 1
ATOM 2421 O O . ALA A 1 299 ? -25.550 -7.711 75.721 1.00 90.38 299 ALA A O 1
ATOM 2422 N N . GLN A 1 300 ? -26.170 -7.873 73.563 1.00 88.50 300 GLN A N 1
ATOM 2423 C CA . GLN A 1 300 ? -27.537 -8.316 73.836 1.00 88.50 300 GLN A CA 1
ATOM 2424 C C . GLN A 1 300 ? -27.560 -9.688 74.522 1.00 88.50 300 GLN A C 1
ATOM 2426 O O . GLN A 1 300 ? -28.295 -9.876 75.492 1.00 88.50 300 GLN A O 1
ATOM 2431 N N . HIS A 1 301 ? -26.730 -10.631 74.071 1.00 85.00 301 HIS A N 1
ATOM 2432 C CA . HIS A 1 301 ? -26.588 -11.943 74.697 1.00 85.00 301 HIS A CA 1
ATOM 2433 C C . HIS A 1 301 ? -26.106 -11.822 76.151 1.00 85.00 301 HIS A C 1
ATOM 2435 O O . HIS A 1 301 ? -26.702 -12.412 77.051 1.00 85.00 301 HIS A O 1
ATOM 2441 N N . ASN A 1 302 ? -25.095 -10.988 76.408 1.00 86.25 302 ASN A N 1
ATOM 2442 C CA . ASN A 1 302 ? -24.595 -10.728 77.759 1.00 86.25 302 ASN A CA 1
ATOM 2443 C C . ASN A 1 302 ? -25.680 -10.129 78.670 1.00 86.25 302 ASN A C 1
ATOM 2445 O O . ASN A 1 302 ? -25.842 -10.566 79.811 1.00 86.25 302 ASN A O 1
ATOM 2449 N N . LEU A 1 303 ? -26.468 -9.173 78.166 1.00 86.38 303 LEU A N 1
ATOM 2450 C CA . LEU A 1 303 ? -27.605 -8.592 78.890 1.00 86.38 303 LEU A CA 1
ATOM 2451 C C . LEU A 1 303 ? -28.695 -9.626 79.195 1.00 86.38 303 LEU A C 1
ATOM 2453 O O . LEU A 1 303 ? -29.198 -9.668 80.319 1.00 86.38 303 LEU A O 1
ATOM 2457 N N . LEU A 1 304 ? -29.037 -10.484 78.232 1.00 84.94 304 LEU A N 1
ATOM 2458 C CA . LEU A 1 304 ? -29.999 -11.571 78.427 1.00 84.94 304 LEU A CA 1
ATOM 2459 C C . LEU A 1 304 ? -29.514 -12.586 79.460 1.00 84.94 304 LEU A C 1
ATOM 2461 O O . LEU A 1 304 ? -30.311 -13.045 80.272 1.00 84.94 304 LEU A O 1
ATOM 2465 N N . MET A 1 305 ? -28.222 -12.905 79.486 1.00 78.31 305 MET A N 1
ATOM 2466 C CA . MET A 1 305 ? -27.649 -13.791 80.501 1.00 78.31 305 MET A CA 1
ATOM 2467 C C . MET A 1 305 ? -27.711 -13.162 81.900 1.00 78.31 305 MET A C 1
ATOM 2469 O O . MET A 1 305 ? -28.076 -13.837 82.860 1.00 78.31 305 MET A O 1
ATOM 2473 N N . ILE A 1 306 ? -27.465 -11.853 82.025 1.00 77.06 306 ILE A N 1
ATOM 2474 C CA . ILE A 1 306 ? -27.643 -11.110 83.285 1.00 77.06 306 ILE A CA 1
ATOM 2475 C C . ILE A 1 306 ? -29.121 -11.089 83.715 1.00 77.06 306 ILE A C 1
ATOM 2477 O O . ILE A 1 306 ? -29.427 -11.317 84.888 1.00 77.06 306 ILE A O 1
ATOM 2481 N N . SER A 1 307 ? -30.046 -10.862 82.777 1.00 72.56 307 SER A N 1
ATOM 2482 C CA . SER A 1 307 ? -31.497 -10.885 83.017 1.00 72.56 307 SER A CA 1
ATOM 2483 C C . SER A 1 307 ? -32.000 -12.280 83.413 1.00 72.56 307 SER A C 1
ATOM 2485 O O . SER A 1 307 ? -32.790 -12.425 84.342 1.00 72.56 307 SER A O 1
ATOM 2487 N N . ARG A 1 308 ? -31.487 -13.334 82.776 1.00 67.69 308 ARG A N 1
ATOM 2488 C CA . ARG A 1 308 ? -31.800 -14.730 83.096 1.00 67.69 308 ARG A CA 1
ATOM 2489 C C . ARG A 1 308 ? -31.288 -15.131 84.481 1.00 67.69 308 ARG A C 1
ATOM 2491 O O . ARG A 1 308 ? -32.027 -15.763 85.228 1.00 67.69 308 ARG A O 1
ATOM 2498 N N . ASN A 1 309 ? -30.084 -14.700 84.851 1.00 56.22 309 ASN A N 1
ATOM 2499 C CA . ASN A 1 309 ? -29.517 -14.943 86.181 1.00 56.22 309 ASN A CA 1
ATOM 2500 C C . ASN A 1 309 ? -30.272 -14.173 87.281 1.00 56.22 309 ASN A C 1
ATOM 2502 O O . ASN A 1 309 ? -30.419 -14.673 88.391 1.00 56.22 309 ASN A O 1
ATOM 2506 N N . SER A 1 310 ? -30.808 -12.987 86.973 1.00 56.59 310 SER A N 1
ATOM 2507 C CA . SER A 1 310 ? -31.677 -12.229 87.891 1.00 56.59 310 SER A CA 1
ATOM 2508 C C . SER A 1 310 ? -33.112 -12.773 87.953 1.00 56.59 310 SER A C 1
ATOM 2510 O O . SER A 1 310 ? -33.782 -12.621 88.974 1.00 56.59 310 SER A O 1
ATOM 2512 N N . HIS A 1 311 ? -33.565 -13.489 86.920 1.00 49.28 311 HIS A N 1
ATOM 2513 C CA . HIS A 1 311 ? -34.823 -14.240 86.928 1.00 49.28 311 HIS A CA 1
ATOM 2514 C C . HIS A 1 311 ? -34.748 -15.581 87.683 1.00 49.28 311 HIS A C 1
ATOM 2516 O O . HIS A 1 311 ? -35.791 -16.078 88.112 1.00 49.28 311 HIS A O 1
ATOM 2522 N N . GLU A 1 312 ? -33.556 -16.150 87.904 1.00 45.66 312 GLU A N 1
ATOM 2523 C CA . GLU A 1 312 ? -33.369 -17.354 88.735 1.00 45.66 312 GLU A CA 1
ATOM 2524 C C . GLU A 1 312 ? -33.444 -17.075 90.255 1.00 45.66 312 GLU A C 1
ATOM 2526 O O . GLU A 1 312 ? -33.724 -17.996 91.023 1.00 45.66 312 GLU A O 1
ATOM 2531 N N . GLU A 1 313 ? -33.305 -15.820 90.710 1.00 46.81 313 GLU A N 1
ATOM 2532 C CA . GLU A 1 313 ? -33.371 -15.454 92.142 1.00 46.81 313 GLU A CA 1
ATOM 2533 C C . GLU A 1 313 ? -34.764 -15.043 92.660 1.00 46.81 313 GLU A C 1
ATOM 2535 O O . GLU A 1 313 ? -34.962 -14.934 93.871 1.00 46.81 313 GLU A O 1
ATOM 2540 N N . LEU A 1 314 ? -35.774 -14.885 91.799 1.00 50.97 314 LEU A N 1
ATOM 2541 C CA . LEU A 1 314 ? -37.127 -14.479 92.209 1.00 50.97 314 LEU A CA 1
ATOM 2542 C C . LEU A 1 314 ? -38.174 -15.555 91.920 1.00 50.97 314 LEU A C 1
ATOM 2544 O O . LEU A 1 314 ? -39.073 -15.395 91.098 1.00 50.97 314 LEU A O 1
ATOM 2548 N N . THR A 1 315 ? -38.100 -16.660 92.664 1.00 45.09 315 THR A N 1
ATOM 2549 C CA . THR A 1 315 ? -39.205 -17.632 92.752 1.00 45.09 315 THR A CA 1
ATOM 2550 C C . THR A 1 315 ? -39.511 -18.057 94.193 1.00 45.09 315 THR A C 1
ATOM 2552 O O . THR A 1 315 ? -39.567 -19.239 94.519 1.00 45.09 315 THR A O 1
ATOM 2555 N N . LYS A 1 316 ? -39.784 -17.085 95.076 1.00 48.31 316 LYS A N 1
ATOM 2556 C CA . LYS A 1 316 ? -40.552 -17.291 96.322 1.00 48.31 316 LYS A CA 1
ATOM 2557 C C . LYS A 1 316 ? -41.336 -16.031 96.703 1.00 48.31 316 LYS A C 1
ATOM 2559 O O . LYS A 1 316 ? -40.911 -15.308 97.588 1.00 48.31 316 LYS A O 1
ATOM 2564 N N . GLU A 1 317 ? -42.497 -15.817 96.086 1.00 46.03 317 GLU A N 1
ATOM 2565 C CA . GLU A 1 317 ? -43.649 -15.175 96.748 1.00 46.03 317 GLU A CA 1
ATOM 2566 C C . GLU A 1 317 ? -44.923 -15.362 95.911 1.00 46.03 317 GLU A C 1
ATOM 2568 O O . GLU A 1 317 ? -45.332 -14.536 95.106 1.00 46.03 317 GLU A O 1
ATOM 2573 N N . LYS A 1 318 ? -45.545 -16.530 96.094 1.00 52.09 318 LYS A N 1
ATOM 2574 C CA . LYS A 1 318 ? -46.867 -16.862 95.561 1.00 52.09 318 LYS A CA 1
ATOM 2575 C C . LYS A 1 318 ? -47.917 -16.558 96.620 1.00 52.09 318 LYS A C 1
ATOM 2577 O O . LYS A 1 318 ? -48.182 -17.427 97.447 1.00 52.09 318 LYS A O 1
ATOM 2582 N N . LEU A 1 319 ? -48.423 -15.321 96.651 1.00 42.47 319 LEU A N 1
ATOM 2583 C CA . LEU A 1 319 ? -49.752 -14.932 97.178 1.00 42.47 319 LEU A CA 1
ATOM 2584 C C . LEU A 1 319 ? -50.040 -13.417 96.996 1.00 42.47 319 LEU A C 1
ATOM 2586 O O . LEU A 1 319 ? -50.620 -12.770 97.861 1.00 42.47 319 LEU A O 1
ATOM 2590 N N . GLN A 1 320 ? -49.671 -12.875 95.829 1.00 48.00 320 GLN A N 1
ATOM 2591 C CA . GLN A 1 320 ? -50.287 -11.709 95.157 1.00 48.00 320 GLN A CA 1
ATOM 2592 C C . GLN A 1 320 ? -50.626 -12.040 93.679 1.00 48.00 320 GLN A C 1
ATOM 2594 O O . GLN A 1 320 ? -50.984 -11.167 92.892 1.00 48.00 320 GLN A O 1
ATOM 2599 N N . GLU A 1 321 ? -50.580 -13.333 93.315 1.00 52.09 321 GLU A N 1
ATOM 2600 C CA . GLU A 1 321 ? -50.608 -13.833 91.930 1.00 52.09 321 GLU A CA 1
ATOM 2601 C C . GLU A 1 321 ? -51.854 -13.427 91.132 1.00 52.09 321 GLU A C 1
ATOM 2603 O O . GLU A 1 321 ? -51.726 -13.215 89.944 1.00 52.09 321 GLU A O 1
ATOM 2608 N N . LEU A 1 322 ? -53.028 -13.211 91.732 1.00 49.22 322 LEU A N 1
ATOM 2609 C CA . LEU A 1 322 ? -54.252 -12.932 90.954 1.00 49.22 322 LEU A CA 1
ATOM 2610 C C . LEU A 1 322 ? -54.512 -11.444 90.643 1.00 49.22 322 LEU A C 1
ATOM 2612 O O . LEU A 1 322 ? -55.366 -11.136 89.817 1.00 49.22 322 LEU A O 1
ATOM 2616 N N . THR A 1 323 ? -53.793 -10.514 91.276 1.00 51.94 323 THR A N 1
ATOM 2617 C CA . THR A 1 323 ? -53.786 -9.083 90.894 1.00 51.94 323 THR A CA 1
ATOM 2618 C C . THR A 1 323 ? -52.572 -8.740 90.040 1.00 51.94 323 THR A C 1
ATOM 2620 O O . THR A 1 323 ? -52.696 -7.947 89.107 1.00 51.94 323 THR A O 1
ATOM 2623 N N . ASP A 1 324 ? -51.441 -9.401 90.290 1.00 56.12 324 ASP A N 1
ATOM 2624 C CA . ASP A 1 324 ? -50.255 -9.288 89.448 1.00 56.12 324 ASP A CA 1
ATOM 2625 C C . ASP A 1 324 ? -50.436 -10.041 88.125 1.00 56.12 324 ASP A C 1
ATOM 2627 O O . ASP A 1 324 ? -49.918 -9.583 87.122 1.00 56.12 324 ASP A O 1
ATOM 2631 N N . GLU A 1 325 ? -51.227 -11.124 88.056 1.00 57.84 325 GLU A N 1
ATOM 2632 C CA . GLU A 1 325 ? -51.595 -11.771 86.783 1.00 57.84 325 GLU A CA 1
ATOM 2633 C C . GLU A 1 325 ? -52.367 -10.830 85.851 1.00 57.84 325 GLU A C 1
ATOM 2635 O O . GLU A 1 325 ? -52.151 -10.894 84.649 1.00 57.84 325 GLU A O 1
ATOM 2640 N N . CYS A 1 326 ? -53.205 -9.920 86.360 1.00 57.88 326 CYS A N 1
ATOM 2641 C CA . CYS A 1 326 ? -53.879 -8.932 85.507 1.00 57.88 326 CYS A CA 1
ATOM 2642 C C . CYS A 1 326 ? -52.900 -7.885 84.955 1.00 57.88 326 CYS A C 1
ATOM 2644 O O . CYS A 1 326 ? -52.926 -7.607 83.760 1.00 57.88 326 CYS A O 1
ATOM 2646 N N . LEU A 1 327 ? -52.000 -7.354 85.791 1.00 64.94 327 LEU A N 1
ATOM 2647 C CA . LEU A 1 327 ? -50.953 -6.423 85.343 1.00 64.94 327 LEU A CA 1
ATOM 2648 C C . LEU A 1 327 ? -49.939 -7.109 84.415 1.00 64.94 327 LEU A C 1
ATOM 2650 O O . LEU A 1 327 ? -49.466 -6.512 83.460 1.00 64.94 327 LEU A O 1
ATOM 2654 N N . ARG A 1 328 ? -49.659 -8.390 84.645 1.00 71.62 328 ARG A N 1
ATOM 2655 C CA . ARG A 1 328 ? -48.748 -9.216 83.849 1.00 71.62 328 ARG A CA 1
ATOM 2656 C C . ARG A 1 328 ? -49.375 -9.664 82.537 1.00 71.62 328 ARG A C 1
ATOM 2658 O O . ARG A 1 328 ? -48.657 -9.817 81.561 1.00 71.62 328 ARG A O 1
ATOM 2665 N N . VAL A 1 329 ? -50.697 -9.836 82.482 1.00 75.50 329 VAL A N 1
ATOM 2666 C CA . VAL A 1 329 ? -51.438 -9.983 81.221 1.00 75.50 329 VAL A CA 1
ATOM 2667 C C . VAL A 1 329 ? -51.399 -8.672 80.438 1.00 75.50 329 VAL A C 1
ATOM 2669 O O . VAL A 1 329 ? -51.086 -8.726 79.258 1.00 75.50 329 VAL A O 1
ATOM 2672 N N . GLU A 1 330 ? -51.602 -7.510 81.067 1.00 73.12 330 GLU A N 1
ATOM 2673 C CA . GLU A 1 330 ? -51.450 -6.206 80.392 1.00 73.12 330 GLU A CA 1
ATOM 2674 C C . GLU A 1 330 ? -50.006 -5.957 79.906 1.00 73.12 330 GLU A C 1
ATOM 2676 O O . GLU A 1 330 ? -49.798 -5.479 78.790 1.00 73.12 330 GLU A O 1
ATOM 2681 N N . GLU A 1 331 ? -48.990 -6.333 80.689 1.00 82.44 331 GLU A N 1
ATOM 2682 C CA . GLU A 1 331 ? -47.577 -6.276 80.289 1.00 82.44 331 GLU A CA 1
ATOM 2683 C C . GLU A 1 331 ? -47.262 -7.254 79.151 1.00 82.44 331 GLU A C 1
ATOM 2685 O O . GLU A 1 331 ? -46.560 -6.893 78.209 1.00 82.44 331 GLU A O 1
ATOM 2690 N N . LEU A 1 332 ? -47.799 -8.477 79.195 1.00 85.12 332 LEU A N 1
ATOM 2691 C CA . LEU A 1 332 ? -47.661 -9.453 78.113 1.00 85.12 332 LEU A CA 1
ATOM 2692 C C . LEU A 1 332 ? -48.394 -8.996 76.850 1.00 85.12 332 LEU A C 1
ATOM 2694 O O . LEU A 1 332 ? -47.881 -9.194 75.755 1.00 85.12 332 LEU A O 1
ATOM 2698 N N . GLU A 1 333 ? -49.555 -8.353 76.969 1.00 82.88 333 GLU A N 1
ATOM 2699 C CA . GLU A 1 333 ? -50.268 -7.747 75.841 1.00 82.88 333 GLU A CA 1
ATOM 2700 C C . GLU A 1 333 ? -49.468 -6.583 75.241 1.00 82.88 333 GLU A C 1
ATOM 2702 O O . GLU A 1 333 ? -49.345 -6.497 74.017 1.00 82.88 333 GLU A O 1
ATOM 2707 N N . GLN A 1 334 ? -48.840 -5.740 76.071 1.00 87.25 334 GLN A N 1
ATOM 2708 C CA . GLN A 1 334 ? -47.900 -4.719 75.601 1.00 87.25 334 GLN A CA 1
ATOM 2709 C C . GLN A 1 334 ? -46.681 -5.331 74.906 1.00 87.25 334 GLN A C 1
ATOM 2711 O O . GLN A 1 334 ? -46.304 -4.860 73.835 1.00 87.25 334 GLN A O 1
ATOM 2716 N N . GLN A 1 335 ? -46.083 -6.382 75.466 1.00 89.50 335 GLN A N 1
ATOM 2717 C CA . GLN A 1 335 ? -44.936 -7.071 74.869 1.00 89.50 335 GLN A CA 1
ATOM 2718 C C . GLN A 1 335 ? -45.306 -7.761 73.556 1.00 89.50 335 GLN A C 1
ATOM 2720 O O . GLN A 1 335 ? -44.562 -7.672 72.586 1.00 89.50 335 GLN A O 1
ATOM 2725 N N . VAL A 1 336 ? -46.472 -8.406 73.477 1.00 86.94 336 VAL A N 1
ATOM 2726 C CA . VAL A 1 336 ? -46.981 -8.992 72.231 1.00 86.94 336 VAL A CA 1
ATOM 2727 C C . VAL A 1 336 ? -47.244 -7.897 71.199 1.00 86.94 336 VAL A C 1
ATOM 2729 O O . VAL A 1 336 ? -46.895 -8.081 70.037 1.00 86.94 336 VAL A O 1
ATOM 2732 N N . GLY A 1 337 ? -47.785 -6.744 71.605 1.00 90.75 337 GLY A N 1
ATOM 2733 C CA . GLY A 1 337 ? -47.940 -5.579 70.733 1.00 90.75 337 GLY A CA 1
ATOM 2734 C C . GLY A 1 337 ? -46.600 -5.045 70.212 1.00 90.75 337 GLY A C 1
ATOM 2735 O O . GLY A 1 337 ? -46.463 -4.807 69.012 1.00 90.75 337 GLY A O 1
ATOM 2736 N N . GLN A 1 338 ? -45.592 -4.931 71.082 1.00 91.00 338 GLN A N 1
ATOM 2737 C CA . GLN A 1 338 ? -44.229 -4.529 70.713 1.00 91.00 338 GLN A CA 1
ATOM 2738 C C . GLN A 1 338 ? -43.590 -5.537 69.750 1.00 91.00 338 GLN A C 1
ATOM 2740 O O . GLN A 1 338 ? -43.136 -5.148 68.679 1.00 91.00 338 GLN A O 1
ATOM 2745 N N . LEU A 1 339 ? -43.658 -6.835 70.052 1.00 90.31 339 LEU A N 1
ATOM 2746 C CA . LEU A 1 339 ? -43.139 -7.903 69.192 1.00 90.31 339 LEU A CA 1
ATOM 2747 C C . LEU A 1 339 ? -43.877 -7.996 67.852 1.00 90.31 339 LEU A C 1
ATOM 2749 O O . LEU A 1 339 ? -43.283 -8.371 66.841 1.00 90.31 339 LEU A O 1
ATOM 2753 N N . GLN A 1 340 ? -45.174 -7.680 67.811 1.00 90.06 340 GLN A N 1
ATOM 2754 C CA . GLN A 1 340 ? -45.934 -7.592 66.563 1.00 90.06 340 GLN A CA 1
ATOM 2755 C C . GLN A 1 340 ? -45.492 -6.393 65.725 1.00 90.06 340 GLN A C 1
ATOM 2757 O O . GLN A 1 340 ? -45.361 -6.525 64.508 1.00 90.06 340 GLN A O 1
ATOM 2762 N N . GLN A 1 341 ? -45.226 -5.252 66.360 1.00 91.62 341 GLN A N 1
ATOM 2763 C CA . GLN A 1 341 ? -44.716 -4.061 65.689 1.00 91.62 341 GLN A CA 1
ATOM 2764 C C . GLN A 1 341 ? -43.284 -4.269 65.173 1.00 91.62 341 GLN A C 1
ATOM 2766 O O . GLN A 1 341 ? -43.003 -3.921 64.029 1.00 91.62 341 GLN A O 1
ATOM 2771 N N . GLU A 1 342 ? -42.416 -4.909 65.957 1.00 93.50 342 GLU A N 1
ATOM 2772 C CA . GLU A 1 342 ? -41.064 -5.307 65.543 1.00 93.50 342 GLU A CA 1
ATOM 2773 C C . GLU A 1 342 ? -41.091 -6.350 64.416 1.00 93.50 342 GLU A C 1
ATOM 2775 O O . GLU A 1 342 ? -40.350 -6.245 63.444 1.00 93.50 342 GLU A O 1
ATOM 2780 N N . ASN A 1 343 ? -41.992 -7.336 64.468 1.00 89.44 343 ASN A N 1
ATOM 2781 C CA . ASN A 1 343 ? -42.166 -8.270 63.351 1.00 89.44 343 ASN A CA 1
ATOM 2782 C C . ASN A 1 343 ? -42.674 -7.573 62.083 1.00 89.44 343 ASN A C 1
ATOM 2784 O O . ASN A 1 343 ? -42.314 -7.978 60.976 1.00 89.44 343 ASN A O 1
ATOM 2788 N N . ALA A 1 344 ? -43.529 -6.558 62.218 1.00 92.44 344 ALA A N 1
ATOM 2789 C CA . ALA A 1 344 ? -44.002 -5.775 61.083 1.00 92.44 344 ALA A CA 1
ATOM 2790 C C . ALA A 1 344 ? -42.868 -4.934 60.475 1.00 92.44 344 ALA A C 1
ATOM 2792 O O . ALA A 1 344 ? -42.693 -4.963 59.257 1.00 92.44 344 ALA A O 1
ATOM 2793 N N . SER A 1 345 ? -42.051 -4.265 61.299 1.00 93.44 345 SER A N 1
ATOM 2794 C CA . SER A 1 345 ? -40.899 -3.490 60.818 1.00 93.44 345 SER A CA 1
ATOM 2795 C C . SER A 1 345 ? -39.833 -4.381 60.178 1.00 93.44 345 SER A C 1
ATOM 2797 O O . SER A 1 345 ? -39.365 -4.072 59.084 1.00 93.44 345 SER A O 1
ATOM 2799 N N . LEU A 1 346 ? -39.518 -5.535 60.776 1.00 92.88 346 LEU A N 1
ATOM 2800 C CA . LEU A 1 346 ? -38.589 -6.511 60.199 1.00 92.88 346 LEU A CA 1
ATOM 2801 C C . LEU A 1 346 ? -39.094 -7.064 58.863 1.00 92.88 346 LEU A C 1
ATOM 2803 O O . LEU A 1 346 ? -38.308 -7.224 57.931 1.00 92.88 346 LEU A O 1
ATOM 2807 N N . LYS A 1 347 ? -40.400 -7.325 58.725 1.00 92.50 347 LYS A N 1
ATOM 2808 C CA . LYS A 1 347 ? -40.989 -7.745 57.442 1.00 92.50 347 LYS A CA 1
ATOM 2809 C C . LYS A 1 347 ? -40.896 -6.656 56.377 1.00 92.50 347 LYS A C 1
ATOM 2811 O O . LYS A 1 347 ? -40.587 -6.973 55.230 1.00 92.50 347 LYS A O 1
ATOM 2816 N N . GLU A 1 348 ? -41.135 -5.396 56.733 1.00 93.88 348 GLU A N 1
ATOM 2817 C CA . GLU A 1 348 ? -40.938 -4.276 55.807 1.00 93.88 348 GLU A CA 1
ATOM 2818 C C . GLU A 1 348 ? -39.469 -4.122 55.403 1.00 93.88 348 GLU A C 1
ATOM 2820 O O . GLU A 1 348 ? -39.179 -3.927 54.224 1.00 93.88 348 GLU A O 1
ATOM 2825 N N . GLU A 1 349 ? -38.531 -4.252 56.342 1.00 93.06 349 GLU A N 1
ATOM 2826 C CA . GLU A 1 349 ? -37.102 -4.219 56.033 1.00 93.06 349 GLU A CA 1
ATOM 2827 C C . GLU A 1 349 ? -36.673 -5.377 55.132 1.00 93.06 349 GLU A C 1
ATOM 2829 O O . GLU A 1 349 ? -35.943 -5.158 54.169 1.00 93.06 349 GLU A O 1
ATOM 2834 N N . MET A 1 350 ? -37.141 -6.597 55.401 1.00 90.19 350 MET A N 1
ATOM 2835 C CA . MET A 1 350 ? -36.901 -7.767 54.551 1.00 90.19 350 MET A CA 1
ATOM 2836 C C . MET A 1 350 ? -37.423 -7.533 53.130 1.00 90.19 350 MET A C 1
ATOM 2838 O O . MET A 1 350 ? -36.724 -7.831 52.164 1.00 90.19 350 MET A O 1
ATOM 2842 N N . ALA A 1 351 ? -38.616 -6.947 52.991 1.00 92.62 351 ALA A N 1
ATOM 2843 C CA . ALA A 1 351 ? -39.176 -6.595 51.690 1.00 92.62 351 ALA A CA 1
ATOM 2844 C C . ALA A 1 351 ? -38.344 -5.514 50.978 1.00 92.62 351 ALA A C 1
ATOM 2846 O O . ALA A 1 351 ? -38.051 -5.658 49.793 1.00 92.62 351 ALA A O 1
ATOM 2847 N N . ARG A 1 352 ? -37.899 -4.467 51.692 1.00 93.69 352 ARG A N 1
ATOM 2848 C CA . ARG A 1 352 ? -37.018 -3.424 51.132 1.00 93.69 352 ARG A CA 1
ATOM 2849 C C . ARG A 1 352 ? -35.667 -3.994 50.692 1.00 93.69 352 ARG A C 1
ATOM 2851 O O . ARG A 1 352 ? -35.222 -3.696 49.588 1.00 93.69 352 ARG A O 1
ATOM 2858 N N . ARG A 1 353 ? -35.044 -4.853 51.509 1.00 93.62 353 ARG A N 1
ATOM 2859 C CA . ARG A 1 353 ? -33.784 -5.539 51.167 1.00 93.62 353 ARG A CA 1
ATOM 2860 C C . ARG A 1 353 ? -33.953 -6.454 49.953 1.00 93.62 353 ARG A C 1
ATOM 2862 O O . ARG A 1 353 ? -33.094 -6.450 49.080 1.00 93.62 353 ARG A O 1
ATOM 2869 N N . ALA A 1 354 ? -35.066 -7.182 49.852 1.00 91.75 354 ALA A N 1
ATOM 2870 C CA . ALA A 1 354 ? -35.351 -8.035 48.698 1.00 91.75 354 ALA A CA 1
ATOM 2871 C C . ALA A 1 354 ? -35.510 -7.232 47.393 1.00 91.75 354 ALA A C 1
ATOM 2873 O O . ALA A 1 354 ? -35.003 -7.654 46.356 1.00 91.75 354 ALA A O 1
ATOM 2874 N N . VAL A 1 355 ? -36.174 -6.069 47.442 1.00 94.25 355 VAL A N 1
ATOM 2875 C CA . VAL A 1 355 ? -36.296 -5.166 46.282 1.00 94.25 355 VAL A CA 1
ATOM 2876 C C . VAL A 1 355 ? -34.933 -4.599 45.888 1.00 94.25 355 VAL A C 1
ATOM 2878 O O . VAL A 1 355 ? -34.551 -4.721 44.731 1.00 94.25 355 VAL A O 1
ATOM 2881 N N . SER A 1 356 ? -34.159 -4.083 46.847 1.00 94.06 356 SER A N 1
ATOM 2882 C CA . SER A 1 356 ? -32.812 -3.554 46.587 1.00 94.06 356 SER A CA 1
ATOM 2883 C C . SER A 1 356 ? -31.866 -4.614 46.006 1.00 94.06 356 SER A C 1
ATOM 2885 O O . SER A 1 356 ? -31.130 -4.335 45.063 1.00 94.06 356 SER A O 1
ATOM 2887 N N . HIS A 1 357 ? -31.920 -5.853 46.505 1.00 95.31 357 HIS A N 1
ATOM 2888 C CA . HIS A 1 357 ? -31.131 -6.955 45.955 1.00 95.31 357 HIS A CA 1
ATOM 2889 C C . HIS A 1 357 ? -31.549 -7.300 44.522 1.00 95.31 357 HIS A C 1
ATOM 2891 O O . HIS A 1 357 ? -30.700 -7.571 43.676 1.00 95.31 357 HIS A O 1
ATOM 2897 N N . LYS A 1 358 ? -32.854 -7.275 44.229 1.00 94.88 358 LYS A N 1
ATOM 2898 C CA . LYS A 1 358 ? -33.356 -7.497 42.871 1.00 94.88 358 LYS A CA 1
ATOM 2899 C C . LYS A 1 358 ? -32.870 -6.407 41.912 1.00 94.88 358 LYS A C 1
ATOM 2901 O O . LYS A 1 358 ? -32.374 -6.736 40.846 1.00 94.88 358 LYS A O 1
ATOM 2906 N N . GLU A 1 359 ? -32.941 -5.142 42.315 1.00 95.62 359 GLU A N 1
ATOM 2907 C CA . GLU A 1 359 ? -32.438 -4.017 41.516 1.00 95.62 359 GLU A CA 1
ATOM 2908 C C . GLU A 1 359 ? -30.926 -4.129 41.260 1.00 95.62 359 GLU A C 1
ATOM 2910 O O . GLU A 1 359 ? -30.475 -3.927 40.135 1.00 95.62 359 GLU A O 1
ATOM 2915 N N . ALA A 1 360 ? -30.138 -4.524 42.267 1.00 94.88 360 ALA A N 1
ATOM 2916 C CA . ALA A 1 360 ? -28.703 -4.759 42.104 1.00 94.88 360 ALA A CA 1
ATOM 2917 C C . ALA A 1 360 ? -28.400 -5.910 41.126 1.00 94.88 360 ALA A C 1
ATOM 2919 O O . ALA A 1 360 ? -27.497 -5.792 40.295 1.00 94.88 360 ALA A O 1
ATOM 2920 N N . LEU A 1 361 ? -29.171 -7.003 41.187 1.00 94.56 361 LEU A N 1
ATOM 2921 C CA . LEU A 1 361 ? -29.066 -8.105 40.227 1.00 94.56 361 LEU A CA 1
ATOM 2922 C C . LEU A 1 361 ? -29.450 -7.672 38.810 1.00 94.56 361 LEU A C 1
ATOM 2924 O O . LEU A 1 361 ? -28.780 -8.068 37.861 1.00 94.56 361 LEU A O 1
ATOM 2928 N N . ASP A 1 362 ? -30.487 -6.850 38.654 1.00 95.31 362 ASP A N 1
ATOM 2929 C CA . ASP A 1 362 ? -30.910 -6.344 37.346 1.00 95.31 362 ASP A CA 1
ATOM 2930 C C . ASP A 1 362 ? -29.825 -5.441 36.725 1.00 95.31 362 ASP A C 1
ATOM 2932 O O . ASP A 1 362 ? -29.526 -5.561 35.535 1.00 95.31 362 ASP A O 1
ATOM 2936 N N . ILE A 1 363 ? -29.152 -4.610 37.533 1.00 96.06 363 ILE A N 1
ATOM 2937 C CA . ILE A 1 363 ? -27.998 -3.805 37.095 1.00 96.06 363 ILE A CA 1
ATOM 2938 C C . ILE A 1 363 ? -26.827 -4.703 36.680 1.00 96.06 363 ILE A C 1
ATOM 2940 O O . ILE A 1 363 ? -26.229 -4.490 35.623 1.00 96.06 363 ILE A O 1
ATOM 2944 N N . LEU A 1 364 ? -26.499 -5.716 37.488 1.00 95.75 364 LEU A N 1
ATOM 2945 C CA . LEU A 1 364 ? -25.416 -6.648 37.175 1.00 95.75 364 LEU A CA 1
ATOM 2946 C C . LEU A 1 364 ? -25.707 -7.413 35.878 1.00 95.75 364 LEU A C 1
ATOM 2948 O O . LEU A 1 364 ? -24.843 -7.487 35.010 1.00 95.75 364 LEU A O 1
ATOM 2952 N N . ASN A 1 365 ? -26.931 -7.913 35.711 1.00 96.12 365 ASN A N 1
ATOM 2953 C CA . ASN A 1 365 ? -27.361 -8.604 34.499 1.00 96.12 365 ASN A CA 1
ATOM 2954 C C . ASN A 1 365 ? -27.304 -7.687 33.273 1.00 96.12 365 ASN A C 1
ATOM 2956 O O . ASN A 1 365 ? -26.829 -8.110 32.221 1.00 96.12 365 ASN A O 1
ATOM 2960 N N . SER A 1 366 ? -27.714 -6.421 33.405 1.00 95.69 366 SER A N 1
ATOM 2961 C CA . SER A 1 366 ? -27.571 -5.433 32.330 1.00 95.69 366 SER A CA 1
ATOM 2962 C C . SER A 1 366 ? -26.106 -5.197 31.960 1.00 95.69 366 SER A C 1
ATOM 2964 O O . SER A 1 366 ? -25.792 -5.033 30.784 1.00 95.69 366 SER A O 1
ATOM 2966 N N . LYS A 1 367 ? -25.201 -5.186 32.944 1.00 97.25 367 LYS A N 1
ATOM 2967 C CA . LYS A 1 367 ? -23.763 -5.021 32.711 1.00 97.25 367 LYS A CA 1
ATOM 2968 C C . LYS A 1 367 ? -23.146 -6.251 32.046 1.00 97.25 367 LYS A C 1
ATOM 2970 O O . LYS A 1 367 ? -22.354 -6.094 31.126 1.00 97.25 367 LYS A O 1
ATOM 2975 N N . ILE A 1 368 ? -23.531 -7.455 32.473 1.00 95.75 368 ILE A N 1
ATOM 2976 C CA . ILE A 1 368 ? -23.113 -8.712 31.838 1.00 95.75 368 ILE A CA 1
ATOM 2977 C C . ILE A 1 368 ? -23.569 -8.733 30.377 1.00 95.75 368 ILE A C 1
ATOM 2979 O O . ILE A 1 368 ? -22.764 -9.030 29.502 1.00 95.75 368 ILE A O 1
ATOM 2983 N N . ALA A 1 369 ? -24.818 -8.350 30.099 1.00 96.00 369 ALA A N 1
ATOM 2984 C CA . ALA A 1 369 ? -25.323 -8.261 28.732 1.00 96.00 369 ALA A CA 1
ATOM 2985 C C . ALA A 1 369 ? -24.532 -7.249 27.884 1.00 96.00 369 ALA A C 1
ATOM 2987 O O . ALA A 1 369 ? -24.193 -7.553 26.745 1.00 96.00 369 ALA A O 1
ATOM 2988 N N . GLY A 1 370 ? -24.185 -6.083 28.444 1.00 96.81 370 GLY A N 1
ATOM 2989 C CA . GLY A 1 370 ? -23.327 -5.102 27.770 1.00 96.81 370 GLY A CA 1
ATOM 2990 C C . GLY A 1 370 ? -21.944 -5.663 27.428 1.00 96.81 370 GLY A C 1
ATOM 2991 O O . GLY A 1 370 ? -21.527 -5.602 26.277 1.00 96.81 370 GLY A O 1
ATOM 2992 N N . LEU A 1 371 ? -21.282 -6.298 28.399 1.00 96.25 371 LEU A N 1
ATOM 2993 C CA . LEU A 1 371 ? -19.972 -6.926 28.192 1.00 96.25 371 LEU A CA 1
ATOM 2994 C C . LEU A 1 371 ? -20.019 -8.067 27.166 1.00 96.25 371 LEU A C 1
ATOM 2996 O O . LEU A 1 371 ? -19.070 -8.243 26.410 1.00 96.25 371 LEU A O 1
ATOM 3000 N N . MET A 1 372 ? -21.111 -8.837 27.115 1.00 94.88 372 MET A N 1
ATOM 3001 C CA . MET A 1 372 ? -21.287 -9.874 26.095 1.00 94.88 372 MET A CA 1
ATOM 3002 C C . MET A 1 372 ? -21.349 -9.279 24.685 1.00 94.88 372 MET A C 1
ATOM 3004 O O . MET A 1 372 ? -20.673 -9.785 23.795 1.00 94.88 372 MET A O 1
ATOM 3008 N N . VAL A 1 373 ? -22.098 -8.189 24.494 1.00 96.12 373 VAL A N 1
ATOM 3009 C CA . VAL A 1 373 ? -22.177 -7.495 23.198 1.00 96.12 373 VAL A CA 1
ATOM 3010 C C . VAL A 1 373 ? -20.823 -6.903 22.810 1.00 96.12 373 VAL A C 1
ATOM 3012 O O . VAL A 1 373 ? -20.396 -7.053 21.671 1.00 96.12 373 VAL A O 1
ATOM 3015 N N . GLU A 1 374 ? -20.112 -6.271 23.746 1.00 96.88 374 GLU A N 1
ATOM 3016 C CA . GLU A 1 374 ? -18.764 -5.746 23.489 1.00 96.88 374 GLU A CA 1
ATOM 3017 C C . GLU A 1 374 ? -17.794 -6.854 23.063 1.00 96.88 374 GLU A C 1
ATOM 3019 O O . GLU A 1 374 ? -17.011 -6.670 22.131 1.00 96.88 374 GLU A O 1
ATOM 3024 N N . LEU A 1 375 ? -17.870 -8.023 23.702 1.00 96.06 375 LEU A N 1
ATOM 3025 C CA . LEU A 1 375 ? -17.033 -9.169 23.364 1.00 96.06 375 LEU A CA 1
ATOM 3026 C C . LEU A 1 375 ? -17.381 -9.753 21.987 1.00 96.06 375 LEU A C 1
ATOM 3028 O O . LEU A 1 375 ? -16.476 -10.134 21.249 1.00 96.06 375 LEU A O 1
ATOM 3032 N N . GLU A 1 376 ? -18.661 -9.782 21.610 1.00 95.94 376 GLU A N 1
ATOM 3033 C CA . GLU A 1 376 ? -19.098 -10.173 20.263 1.00 95.94 376 GLU A CA 1
ATOM 3034 C C . GLU A 1 376 ? -18.600 -9.192 19.193 1.00 95.94 376 GLU A C 1
ATOM 3036 O O . GLU A 1 376 ? -18.051 -9.628 18.182 1.00 95.94 376 GLU A O 1
ATOM 3041 N N . VAL A 1 377 ? -18.715 -7.881 19.434 1.00 96.31 377 VAL A N 1
ATOM 3042 C CA . VAL A 1 377 ? -18.215 -6.840 18.518 1.00 96.31 377 VAL A CA 1
ATOM 3043 C C . VAL A 1 377 ? -16.702 -6.948 18.350 1.00 96.31 377 VAL A C 1
ATOM 3045 O O . VAL A 1 377 ? -16.208 -6.976 17.226 1.00 96.31 377 VAL A O 1
ATOM 3048 N N . LYS A 1 378 ? -15.956 -7.094 19.451 1.00 94.81 378 LYS A N 1
ATOM 3049 C CA . LYS A 1 378 ? -14.503 -7.309 19.391 1.00 94.81 378 LYS A CA 1
ATOM 3050 C C . LYS A 1 378 ? -14.155 -8.608 18.669 1.00 94.81 378 LYS A C 1
ATOM 3052 O O . LYS A 1 378 ? -13.205 -8.639 17.895 1.00 94.81 378 LYS A O 1
ATOM 3057 N N . GLY A 1 379 ? -14.943 -9.663 18.873 1.00 95.69 379 GLY A N 1
ATOM 3058 C CA . GLY A 1 379 ? -14.832 -10.907 18.117 1.00 95.69 379 GLY A CA 1
ATOM 3059 C C . GLY A 1 379 ? -14.950 -10.686 16.607 1.00 95.69 379 GLY A C 1
ATOM 3060 O O . GLY A 1 379 ? -14.109 -11.191 15.868 1.00 95.69 379 GLY A O 1
ATOM 3061 N N . MET A 1 380 ? -15.928 -9.888 16.166 1.00 94.31 380 MET A N 1
ATOM 3062 C CA . MET A 1 380 ? -16.107 -9.528 14.752 1.00 94.31 380 MET A CA 1
ATOM 3063 C C . MET A 1 380 ? -14.929 -8.707 14.203 1.00 94.31 380 MET A C 1
ATOM 3065 O O . MET A 1 380 ? -14.398 -9.030 13.145 1.00 94.31 380 MET A O 1
ATOM 3069 N N . GLU A 1 381 ? -14.445 -7.708 14.946 1.00 95.31 381 GLU A N 1
ATOM 3070 C CA . GLU A 1 381 ? -13.268 -6.916 14.548 1.00 95.31 381 GLU A CA 1
ATOM 3071 C C . GLU A 1 381 ? -12.013 -7.796 14.376 1.00 95.31 381 GLU A C 1
ATOM 3073 O O . GLU A 1 381 ? -11.234 -7.627 13.430 1.00 95.31 381 GLU A O 1
ATOM 3078 N N . TYR A 1 382 ? -11.812 -8.781 15.259 1.00 93.81 382 TYR A N 1
ATOM 3079 C CA . TYR A 1 382 ? -10.705 -9.730 15.128 1.00 93.81 382 TYR A CA 1
ATOM 3080 C C . TYR A 1 382 ? -10.872 -10.660 13.927 1.00 93.81 382 TYR A C 1
ATOM 3082 O O . TYR A 1 382 ? -9.886 -10.957 13.255 1.00 93.81 382 TYR A O 1
ATOM 3090 N N . THR A 1 383 ? -12.091 -11.104 13.618 1.00 96.81 383 THR A N 1
ATOM 3091 C CA . THR A 1 383 ? -12.317 -11.911 12.413 1.00 96.81 383 THR A CA 1
ATOM 3092 C C . THR A 1 383 ? -12.105 -11.105 11.136 1.00 96.81 383 THR A C 1
ATOM 3094 O O . THR A 1 383 ? -11.511 -11.627 10.197 1.00 96.81 383 THR A O 1
ATOM 3097 N N . ASP A 1 384 ? -12.489 -9.829 11.115 1.00 96.44 384 ASP A N 1
ATOM 3098 C CA . ASP A 1 384 ? -12.296 -8.954 9.954 1.00 96.44 384 ASP A CA 1
ATOM 3099 C C . ASP A 1 384 ? -10.814 -8.647 9.720 1.00 96.44 384 ASP A C 1
ATOM 3101 O O . ASP A 1 384 ? -10.326 -8.691 8.590 1.00 96.44 384 ASP A O 1
ATOM 3105 N N . THR A 1 385 ? -10.063 -8.365 10.789 1.00 94.25 385 THR A N 1
ATOM 3106 C CA . THR A 1 385 ? -8.610 -8.142 10.688 1.00 94.25 385 THR A CA 1
ATOM 3107 C C . THR A 1 385 ? -7.870 -9.410 10.264 1.00 94.25 385 THR A C 1
ATOM 3109 O O . THR A 1 385 ? -6.936 -9.330 9.466 1.00 94.25 385 THR A O 1
ATOM 3112 N N . LEU A 1 386 ? -8.313 -10.583 10.726 1.00 95.81 386 LEU A N 1
ATOM 3113 C CA . LEU A 1 386 ? -7.793 -11.871 10.271 1.00 95.81 386 LEU A CA 1
ATOM 3114 C C . LEU A 1 386 ? -8.104 -12.120 8.785 1.00 95.81 386 LEU A C 1
ATOM 3116 O O . LEU A 1 386 ? -7.199 -12.506 8.052 1.00 95.81 386 LEU A O 1
ATOM 3120 N N . GLY A 1 387 ? -9.320 -11.818 8.318 1.00 95.38 387 GLY A N 1
ATOM 3121 C CA . GLY A 1 387 ? -9.680 -11.908 6.898 1.00 95.38 387 GLY A CA 1
ATOM 3122 C C . GLY A 1 387 ? -8.801 -11.021 6.011 1.00 95.38 387 GLY A C 1
ATOM 3123 O O . GLY A 1 387 ? -8.250 -11.491 5.018 1.00 95.38 387 GLY A O 1
ATOM 3124 N N . LYS A 1 388 ? -8.554 -9.769 6.422 1.00 95.88 388 LYS A N 1
ATOM 3125 C CA . LYS A 1 388 ? -7.621 -8.870 5.716 1.00 95.88 388 LYS A CA 1
ATOM 3126 C C . LYS A 1 388 ? -6.200 -9.438 5.659 1.00 95.88 388 LYS A C 1
ATOM 3128 O O . LYS A 1 388 ? -5.541 -9.359 4.627 1.00 95.88 388 LYS A O 1
ATOM 3133 N N . LEU A 1 389 ? -5.710 -10.024 6.755 1.00 93.50 389 LEU A N 1
ATOM 3134 C CA . LEU A 1 389 ? -4.393 -10.671 6.781 1.00 93.50 389 LEU A CA 1
ATOM 3135 C C . LEU A 1 389 ? -4.318 -11.870 5.828 1.00 93.50 389 LEU A C 1
ATOM 3137 O O . LEU A 1 389 ? -3.302 -12.040 5.157 1.00 93.50 389 LEU A O 1
ATOM 3141 N N . GLU A 1 390 ? -5.374 -12.676 5.732 1.00 96.00 390 GLU A N 1
ATOM 3142 C CA . GLU A 1 390 ? -5.447 -13.784 4.774 1.00 96.00 390 GLU A CA 1
ATOM 3143 C C . GLU A 1 390 ? -5.408 -13.283 3.321 1.00 96.00 390 GLU A C 1
ATOM 3145 O O . GLU A 1 390 ? -4.666 -13.835 2.507 1.00 96.00 390 GLU A O 1
ATOM 3150 N N . GLU A 1 391 ? -6.113 -12.195 3.001 1.00 96.56 391 GLU A N 1
ATOM 3151 C CA . GLU A 1 391 ? -6.043 -11.548 1.683 1.00 96.56 391 GLU A CA 1
ATOM 3152 C C . GLU A 1 391 ? -4.621 -11.065 1.354 1.00 96.56 391 GLU A C 1
ATOM 3154 O O . GLU A 1 391 ? -4.117 -11.319 0.256 1.00 96.56 391 GLU A O 1
ATOM 3159 N N . PHE A 1 392 ? -3.925 -10.444 2.314 1.00 93.25 392 PHE A N 1
ATOM 3160 C CA . PHE A 1 392 ? -2.527 -10.039 2.130 1.00 93.25 392 PHE A CA 1
ATOM 3161 C C . PHE A 1 392 ? -1.598 -11.228 1.882 1.00 93.25 392 PHE A C 1
ATOM 3163 O O . PHE A 1 392 ? -0.699 -11.138 1.044 1.00 93.25 392 PHE A O 1
ATOM 3170 N N . VAL A 1 393 ? -1.807 -12.353 2.570 1.00 96.56 393 VAL A N 1
ATOM 3171 C CA . VAL A 1 393 ? -1.022 -13.573 2.333 1.00 96.56 393 VAL A CA 1
ATOM 3172 C C . VAL A 1 393 ? -1.231 -14.077 0.906 1.00 96.56 393 VAL A C 1
ATOM 3174 O O . VAL A 1 393 ? -0.250 -14.380 0.228 1.00 96.56 393 VAL A O 1
ATOM 3177 N N . VAL A 1 394 ? -2.471 -14.097 0.412 1.00 95.38 394 VAL A N 1
ATOM 3178 C CA . VAL A 1 394 ? -2.770 -14.505 -0.971 1.00 95.38 394 VAL A CA 1
ATOM 3179 C C . VAL A 1 394 ? -2.085 -13.585 -1.986 1.00 95.38 394 VAL A C 1
ATOM 3181 O O . VAL A 1 394 ? -1.491 -14.069 -2.952 1.00 95.38 394 VAL A O 1
ATOM 3184 N N . LEU A 1 395 ? -2.111 -12.268 -1.763 1.00 96.19 395 LEU A N 1
ATOM 3185 C CA . LEU A 1 395 ? -1.428 -11.303 -2.630 1.00 96.19 395 LEU A CA 1
ATOM 3186 C C . LEU A 1 395 ? 0.094 -11.500 -2.626 1.00 96.19 395 LEU A C 1
ATOM 3188 O O . LEU A 1 395 ? 0.715 -11.502 -3.689 1.00 96.19 395 LEU A O 1
ATOM 3192 N N . LEU A 1 396 ? 0.698 -11.733 -1.459 1.00 94.12 396 LEU A N 1
ATOM 3193 C CA . LEU A 1 396 ? 2.133 -12.008 -1.335 1.00 94.12 396 LEU A CA 1
ATOM 3194 C C . LEU A 1 396 ? 2.539 -13.311 -2.036 1.00 94.12 396 LEU A C 1
ATOM 3196 O O . LEU A 1 396 ? 3.590 -13.374 -2.677 1.00 94.12 396 LEU A O 1
ATOM 3200 N N . GLU A 1 397 ? 1.716 -14.355 -1.940 1.00 95.94 397 GLU A N 1
ATOM 3201 C CA . GLU A 1 397 ? 1.946 -15.609 -2.658 1.00 95.94 397 GLU A CA 1
ATOM 3202 C C . GLU A 1 397 ? 1.855 -15.420 -4.177 1.00 95.94 397 GLU A C 1
ATOM 3204 O O . GLU A 1 397 ? 2.698 -15.947 -4.911 1.00 95.94 397 GLU A O 1
ATOM 3209 N N . ALA A 1 398 ? 0.889 -14.627 -4.652 1.00 94.44 398 ALA A N 1
ATOM 3210 C CA . ALA A 1 398 ? 0.755 -14.282 -6.063 1.00 94.44 398 ALA A CA 1
ATOM 3211 C C . ALA A 1 398 ? 1.953 -13.461 -6.572 1.00 94.44 398 ALA A C 1
ATOM 3213 O O . ALA A 1 398 ? 2.523 -13.798 -7.611 1.00 94.44 398 ALA A O 1
ATOM 3214 N N . ALA A 1 399 ? 2.392 -12.451 -5.815 1.00 93.12 399 ALA A N 1
ATOM 3215 C CA . ALA A 1 399 ? 3.562 -11.638 -6.143 1.00 93.12 399 ALA A CA 1
ATOM 3216 C C . ALA A 1 399 ? 4.837 -12.489 -6.218 1.00 93.12 399 ALA A C 1
ATOM 3218 O O . ALA A 1 399 ? 5.576 -12.428 -7.199 1.00 93.12 399 ALA A O 1
ATOM 3219 N N . ARG A 1 400 ? 5.054 -13.381 -5.242 1.00 93.62 400 ARG A N 1
ATOM 3220 C CA . ARG A 1 400 ? 6.195 -14.310 -5.250 1.00 93.62 400 ARG A CA 1
ATOM 3221 C C . ARG A 1 400 ? 6.139 -15.291 -6.428 1.00 93.62 400 ARG A C 1
ATOM 3223 O O . ARG A 1 400 ? 7.177 -15.669 -6.975 1.00 93.62 400 ARG A O 1
ATOM 3230 N N . ALA A 1 401 ? 4.948 -15.738 -6.826 1.00 94.44 401 ALA A N 1
ATOM 3231 C CA . ALA A 1 401 ? 4.789 -16.576 -8.012 1.00 94.44 401 ALA A CA 1
ATOM 3232 C C . ALA A 1 401 ? 5.117 -15.806 -9.303 1.00 94.44 401 ALA A C 1
ATOM 3234 O O . ALA A 1 401 ? 5.795 -16.353 -10.179 1.00 94.44 401 ALA A O 1
ATOM 3235 N N . ALA A 1 402 ? 4.690 -14.543 -9.396 1.00 94.00 402 ALA A N 1
ATOM 3236 C CA . ALA A 1 402 ? 5.007 -13.656 -10.510 1.00 94.00 402 ALA A CA 1
ATOM 3237 C C . ALA A 1 402 ? 6.517 -13.386 -10.602 1.00 94.00 402 ALA A C 1
ATOM 3239 O O . ALA A 1 402 ? 7.100 -13.611 -11.662 1.00 94.00 402 ALA A O 1
ATOM 3240 N N . GLU A 1 403 ? 7.174 -13.044 -9.490 1.00 94.56 403 GLU A N 1
ATOM 3241 C CA . GLU A 1 403 ? 8.630 -12.860 -9.403 1.00 94.56 403 GLU A CA 1
ATOM 3242 C C . GLU A 1 403 ? 9.378 -14.102 -9.900 1.00 94.56 403 GLU A C 1
ATOM 3244 O O . GLU A 1 403 ? 10.242 -14.021 -10.773 1.00 94.56 403 GLU A O 1
ATOM 3249 N N . LYS A 1 404 ? 8.990 -15.289 -9.419 1.00 95.38 404 LYS A N 1
ATOM 3250 C CA . LYS A 1 404 ? 9.592 -16.547 -9.868 1.00 95.38 404 LYS A CA 1
ATOM 3251 C C . LYS A 1 404 ? 9.420 -16.764 -11.374 1.00 95.38 404 LYS A C 1
ATOM 3253 O O . LYS A 1 404 ? 10.325 -17.286 -12.020 1.00 95.38 404 LYS A O 1
ATOM 3258 N N . SER A 1 405 ? 8.266 -16.401 -11.934 1.00 93.75 405 SER A N 1
ATOM 3259 C CA . SER A 1 405 ? 8.035 -16.507 -13.376 1.00 93.75 405 SER A CA 1
ATOM 3260 C C . SER A 1 405 ? 8.902 -15.525 -14.170 1.00 93.75 405 SER A C 1
ATOM 3262 O O . SER A 1 405 ? 9.503 -15.929 -15.164 1.00 93.75 405 SER A O 1
ATOM 3264 N N . ALA A 1 406 ? 9.051 -14.289 -13.686 1.00 92.69 406 ALA A N 1
ATOM 3265 C CA . ALA A 1 406 ? 9.893 -13.271 -14.301 1.00 92.69 406 ALA A CA 1
ATOM 3266 C C . ALA A 1 406 ? 11.371 -13.691 -14.285 1.00 92.69 406 ALA A C 1
ATOM 3268 O O . ALA A 1 406 ? 12.037 -13.632 -15.318 1.00 92.69 406 ALA A O 1
ATOM 3269 N N . LEU A 1 407 ? 11.859 -14.230 -13.164 1.00 94.75 407 LEU A N 1
ATOM 3270 C CA . LEU A 1 407 ? 13.218 -14.771 -13.067 1.00 94.75 407 LEU A CA 1
ATOM 3271 C C . LEU A 1 407 ? 13.468 -15.895 -14.077 1.00 94.75 407 LEU A C 1
ATOM 3273 O O . LEU A 1 407 ? 14.484 -15.877 -14.761 1.00 94.75 407 LEU A O 1
ATOM 3277 N N . LEU A 1 408 ? 12.520 -16.823 -14.251 1.00 96.44 408 LEU A N 1
ATOM 3278 C CA . LEU A 1 408 ? 12.644 -17.870 -15.272 1.00 96.44 408 LEU A CA 1
ATOM 3279 C C . LEU A 1 408 ? 12.69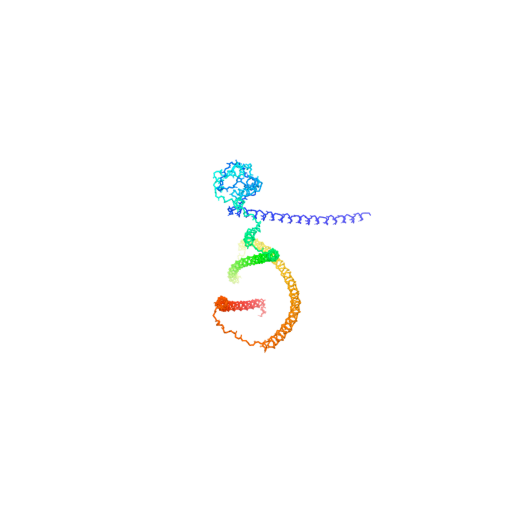2 -17.295 -16.695 1.00 96.44 408 LEU A C 1
ATOM 3281 O O . LEU A 1 408 ? 13.419 -17.818 -17.538 1.00 96.44 408 LEU A O 1
ATOM 3285 N N . THR A 1 409 ? 11.932 -16.235 -16.984 1.00 95.56 409 THR A N 1
ATOM 3286 C CA . THR A 1 409 ? 12.004 -15.572 -18.298 1.00 95.56 409 THR A CA 1
ATOM 3287 C C . THR A 1 409 ? 13.319 -14.825 -18.503 1.00 95.56 409 THR A C 1
ATOM 3289 O O . THR A 1 409 ? 13.847 -14.820 -19.614 1.00 95.56 409 THR A O 1
ATOM 3292 N N . LEU A 1 410 ? 13.880 -14.245 -17.440 1.00 93.25 410 LEU A N 1
ATOM 3293 C CA . LEU A 1 410 ? 15.167 -13.561 -17.479 1.00 93.25 410 LEU A CA 1
ATOM 3294 C C . LEU A 1 410 ? 16.309 -14.561 -17.691 1.00 93.25 410 LEU A C 1
ATOM 3296 O O . LEU A 1 410 ? 17.104 -14.365 -18.603 1.00 93.25 410 LEU A O 1
ATOM 3300 N N . GLU A 1 411 ? 16.325 -15.680 -16.959 1.00 95.69 411 GLU A N 1
ATOM 3301 C CA . GLU A 1 411 ? 17.284 -16.776 -17.171 1.00 95.69 411 GLU A CA 1
ATOM 3302 C C . GLU A 1 411 ? 17.240 -17.296 -18.620 1.00 95.69 411 GLU A C 1
ATOM 3304 O O . GLU A 1 411 ? 18.279 -17.527 -19.238 1.00 95.69 411 GLU A O 1
ATOM 3309 N N . GLN A 1 412 ? 16.043 -17.438 -19.205 1.00 96.06 412 GLN A N 1
ATOM 3310 C CA . GLN A 1 412 ? 15.894 -17.826 -20.614 1.00 96.06 412 GLN A CA 1
ATOM 3311 C C . GLN A 1 412 ? 16.492 -16.786 -21.568 1.00 96.06 412 GLN A C 1
ATOM 3313 O O . GLN A 1 412 ? 17.185 -17.153 -22.516 1.00 96.06 412 GLN A O 1
ATOM 3318 N N . ARG A 1 413 ? 16.257 -15.494 -21.319 1.00 94.06 413 ARG A N 1
ATOM 3319 C CA . ARG A 1 413 ? 16.802 -14.405 -22.142 1.00 94.06 413 ARG A CA 1
ATOM 3320 C C . ARG A 1 413 ? 18.318 -14.296 -22.026 1.00 94.06 413 ARG A C 1
ATOM 3322 O O . ARG A 1 413 ? 18.984 -14.081 -23.035 1.00 94.06 413 ARG A O 1
ATOM 3329 N N . GLU A 1 414 ? 18.878 -14.493 -20.837 1.00 95.12 414 GLU A N 1
ATOM 3330 C CA . GLU A 1 414 ? 20.328 -14.566 -20.643 1.00 95.12 414 GLU A CA 1
ATOM 3331 C C . GLU A 1 414 ? 20.933 -15.734 -21.425 1.00 95.12 414 GLU A C 1
ATOM 3333 O O . GLU A 1 414 ? 21.935 -15.557 -22.118 1.00 95.12 414 GLU A O 1
ATOM 3338 N N . GLN A 1 415 ? 20.297 -16.907 -21.382 1.00 96.25 415 GLN A N 1
ATOM 3339 C CA . GLN A 1 415 ? 20.711 -18.070 -22.166 1.00 96.25 415 GLN A CA 1
ATOM 3340 C C . GLN A 1 415 ? 20.707 -17.763 -23.678 1.00 96.25 415 GLN A C 1
ATOM 3342 O O . GLN A 1 415 ? 21.685 -18.056 -24.366 1.00 96.25 415 GLN A O 1
ATOM 3347 N N . GLU A 1 416 ? 19.649 -17.120 -24.186 1.00 96.38 416 GLU A N 1
ATOM 3348 C CA . GLU A 1 416 ? 19.548 -16.688 -25.589 1.00 96.38 416 GLU A CA 1
ATOM 3349 C C . GLU A 1 416 ? 20.667 -15.701 -25.970 1.00 96.38 416 GLU A C 1
ATOM 3351 O O . GLU A 1 416 ? 21.265 -15.823 -27.041 1.00 96.38 416 GLU A O 1
ATOM 3356 N N . LEU A 1 417 ? 20.998 -14.749 -25.090 1.00 94.69 417 LEU A N 1
ATOM 3357 C CA . LEU A 1 417 ? 22.107 -13.812 -25.301 1.00 94.69 417 LEU A CA 1
ATOM 3358 C C . LEU A 1 417 ? 23.463 -14.523 -25.330 1.00 94.69 417 LEU A C 1
ATOM 3360 O O . LEU A 1 417 ? 24.293 -14.206 -26.184 1.00 94.69 417 LEU A O 1
ATOM 3364 N N . PHE A 1 418 ? 23.687 -15.502 -24.449 1.00 96.56 418 PHE A N 1
ATOM 3365 C CA . PHE A 1 418 ? 24.899 -16.322 -24.475 1.00 96.56 418 PHE A CA 1
ATOM 3366 C C . PHE A 1 418 ? 25.046 -17.076 -25.801 1.00 96.56 418 PHE A C 1
ATOM 3368 O O . PHE A 1 418 ? 26.138 -17.083 -26.378 1.00 96.56 418 PHE A O 1
ATOM 3375 N N . ASP A 1 419 ? 23.961 -17.661 -26.310 1.00 95.88 419 ASP A N 1
ATOM 3376 C CA . ASP A 1 419 ? 23.961 -18.387 -27.582 1.00 95.88 419 ASP A CA 1
ATOM 3377 C C . ASP A 1 419 ? 24.224 -17.449 -28.772 1.00 95.88 419 ASP A C 1
ATOM 3379 O O . ASP A 1 419 ? 25.060 -17.748 -29.632 1.00 95.88 419 ASP A O 1
ATOM 3383 N N . LEU A 1 420 ? 23.584 -16.274 -28.800 1.00 95.81 420 LEU A N 1
ATOM 3384 C CA . LEU A 1 420 ? 23.826 -15.250 -29.823 1.00 95.81 420 LEU A CA 1
ATOM 3385 C C . LEU A 1 420 ? 25.266 -14.730 -29.782 1.00 95.81 420 LEU A C 1
ATOM 3387 O O . LEU A 1 420 ? 25.902 -14.570 -30.825 1.00 95.81 420 LEU A O 1
ATOM 3391 N N . GLN A 1 421 ? 25.815 -14.504 -28.589 1.00 94.81 421 GLN A N 1
ATOM 3392 C CA . GLN A 1 421 ? 27.194 -14.056 -28.441 1.00 94.81 421 GLN A CA 1
ATOM 3393 C C . GLN A 1 421 ? 28.189 -15.143 -28.860 1.00 94.81 421 GLN A C 1
ATOM 3395 O O . GLN A 1 421 ? 29.223 -14.837 -29.456 1.00 94.81 421 GLN A O 1
ATOM 3400 N N . ALA A 1 422 ? 27.887 -16.418 -28.606 1.00 95.88 422 ALA A N 1
ATOM 3401 C CA . ALA A 1 422 ? 28.676 -17.531 -29.121 1.00 95.88 422 ALA A CA 1
ATOM 3402 C C . ALA A 1 422 ? 28.659 -17.580 -30.658 1.00 95.88 422 ALA A C 1
ATOM 3404 O O . ALA A 1 422 ? 29.724 -17.734 -31.259 1.00 95.88 422 ALA A O 1
ATOM 3405 N N . ALA A 1 423 ? 27.493 -17.380 -31.283 1.00 95.50 423 ALA A N 1
ATOM 3406 C CA . ALA A 1 423 ? 27.357 -17.314 -32.738 1.00 95.50 423 ALA A CA 1
ATOM 3407 C C . ALA A 1 423 ? 28.145 -16.137 -33.336 1.00 95.50 423 ALA A C 1
ATOM 3409 O O . ALA A 1 423 ? 28.951 -16.337 -34.242 1.00 95.50 423 ALA A O 1
ATOM 3410 N N . HIS A 1 424 ? 28.014 -14.936 -32.767 1.00 94.25 424 HIS A N 1
ATOM 3411 C CA . HIS A 1 424 ? 28.770 -13.762 -33.208 1.00 94.25 424 HIS A CA 1
ATOM 3412 C C . HIS A 1 424 ? 30.290 -13.956 -33.065 1.00 94.25 424 HIS A C 1
ATOM 3414 O O . HIS A 1 424 ? 31.072 -13.591 -33.946 1.00 94.25 424 HIS A O 1
ATOM 3420 N N . ASN A 1 425 ? 30.733 -14.583 -31.971 1.00 95.81 425 ASN A N 1
ATOM 3421 C CA . ASN A 1 425 ? 32.140 -14.930 -31.779 1.00 95.81 425 ASN A CA 1
ATOM 3422 C C . ASN A 1 425 ? 32.644 -15.934 -32.829 1.00 95.81 425 ASN A C 1
ATOM 3424 O O . ASN A 1 425 ? 33.826 -15.930 -33.162 1.00 95.81 425 ASN A O 1
ATOM 3428 N N . GLU A 1 426 ? 31.785 -16.813 -33.341 1.00 96.25 426 GLU A N 1
ATOM 3429 C CA . GLU A 1 426 ? 32.155 -17.718 -34.428 1.00 96.25 426 GLU A CA 1
ATOM 3430 C C . GLU A 1 426 ? 32.243 -16.985 -35.770 1.00 96.25 426 GLU A C 1
ATOM 3432 O O . GLU A 1 426 ? 33.261 -17.089 -36.453 1.00 96.25 426 GLU A O 1
ATOM 3437 N N . GLU A 1 427 ? 31.256 -16.148 -36.096 1.00 95.25 427 GLU A N 1
ATOM 3438 C CA . GLU A 1 427 ? 31.268 -15.319 -37.309 1.00 95.25 427 GLU A CA 1
ATOM 3439 C C . GLU A 1 427 ? 32.502 -14.407 -37.365 1.00 95.25 427 GLU A C 1
ATOM 3441 O O . GLU A 1 427 ? 33.185 -14.309 -38.384 1.00 95.25 427 GLU A O 1
ATOM 3446 N N . THR A 1 428 ? 32.849 -13.770 -36.246 1.00 93.50 428 THR A N 1
ATOM 3447 C CA . THR A 1 428 ? 34.062 -12.943 -36.135 1.00 93.50 428 THR A CA 1
ATOM 3448 C C . THR A 1 428 ? 35.342 -13.751 -36.342 1.00 93.50 428 THR A C 1
ATOM 3450 O O . THR A 1 428 ? 36.238 -13.286 -37.050 1.00 93.50 428 THR A O 1
ATOM 3453 N N . ARG A 1 429 ? 35.437 -14.982 -35.818 1.00 95.62 429 ARG A N 1
ATOM 3454 C CA . ARG A 1 429 ? 36.576 -15.880 -36.099 1.00 95.62 429 ARG A CA 1
ATOM 3455 C C . ARG A 1 429 ? 36.663 -16.255 -37.575 1.00 95.62 429 ARG A C 1
ATOM 3457 O O . ARG A 1 429 ? 37.768 -16.297 -38.125 1.00 95.62 429 ARG A O 1
ATOM 3464 N N . GLU A 1 430 ? 35.531 -16.531 -38.219 1.00 95.62 430 GLU A N 1
ATOM 3465 C CA . GLU A 1 430 ? 35.481 -16.821 -39.653 1.00 95.62 430 GLU A CA 1
ATOM 3466 C C . GLU A 1 430 ? 35.955 -15.617 -40.478 1.00 95.62 430 GLU A C 1
ATOM 3468 O O . GLU A 1 430 ? 36.823 -15.764 -41.346 1.00 95.62 430 GLU A O 1
ATOM 3473 N N . LEU A 1 431 ? 35.472 -14.414 -40.155 1.00 94.12 431 LEU A N 1
ATOM 3474 C CA . LEU A 1 431 ? 35.902 -13.167 -40.789 1.00 94.12 431 LEU A CA 1
ATOM 3475 C C . LEU A 1 431 ? 37.401 -12.914 -40.591 1.00 94.12 431 LEU A C 1
ATOM 3477 O O . LEU A 1 431 ? 38.104 -12.620 -41.559 1.00 94.12 431 LEU A O 1
ATOM 3481 N N . GLU A 1 432 ? 37.929 -13.096 -39.377 1.00 95.19 432 GLU A N 1
ATOM 3482 C CA . GLU A 1 432 ? 39.369 -13.003 -39.113 1.00 95.19 432 GLU A CA 1
ATOM 3483 C C . GLU A 1 432 ? 40.178 -14.002 -39.951 1.00 95.19 432 GLU A C 1
ATOM 3485 O O . GLU A 1 432 ? 41.261 -13.673 -40.445 1.00 95.19 432 GLU A O 1
ATOM 3490 N N . CYS A 1 433 ? 39.675 -15.228 -40.130 1.00 95.25 433 CYS A N 1
ATOM 3491 C CA . CYS A 1 433 ? 40.325 -16.229 -40.969 1.00 95.25 433 CYS A CA 1
ATOM 3492 C C . CYS A 1 433 ? 40.389 -15.766 -42.431 1.00 95.25 433 CYS A C 1
ATOM 3494 O O . CYS A 1 433 ? 41.450 -15.850 -43.056 1.00 95.25 433 CYS A O 1
ATOM 3496 N N . ILE A 1 434 ? 39.284 -15.235 -42.960 1.00 95.62 434 ILE A N 1
ATOM 3497 C CA . ILE A 1 434 ? 39.214 -14.699 -44.325 1.00 95.62 434 ILE A CA 1
ATOM 3498 C C . ILE A 1 434 ? 40.177 -13.516 -44.488 1.00 95.62 434 ILE A C 1
ATOM 3500 O O . ILE A 1 434 ? 40.934 -13.484 -45.460 1.00 95.62 434 ILE A O 1
ATOM 3504 N N . ILE A 1 435 ? 40.215 -12.584 -43.529 1.00 93.44 435 ILE A N 1
ATOM 3505 C CA . ILE A 1 435 ? 41.140 -11.439 -43.548 1.00 93.44 435 ILE A CA 1
ATOM 3506 C C . ILE A 1 435 ? 42.591 -11.927 -43.601 1.00 93.44 435 ILE A C 1
ATOM 3508 O O . ILE A 1 435 ? 43.325 -11.537 -44.508 1.00 93.44 435 ILE A O 1
ATOM 3512 N N . ARG A 1 436 ? 42.988 -12.859 -42.722 1.00 94.31 436 ARG A N 1
ATOM 3513 C CA . ARG A 1 436 ? 44.346 -13.438 -42.733 1.00 94.31 436 ARG A CA 1
ATOM 3514 C C . ARG A 1 436 ? 44.684 -14.104 -44.070 1.00 94.31 436 ARG A C 1
ATOM 3516 O O . ARG A 1 436 ? 45.815 -14.006 -44.545 1.00 94.31 436 ARG A O 1
ATOM 3523 N N . GLN A 1 437 ? 43.722 -14.779 -44.704 1.00 94.88 437 GLN A N 1
ATOM 3524 C CA . GLN A 1 437 ? 43.926 -15.375 -46.030 1.00 94.88 437 GLN A CA 1
ATOM 3525 C C . GLN A 1 437 ? 44.129 -14.317 -47.123 1.00 94.88 437 GLN A C 1
ATOM 3527 O O . GLN A 1 437 ? 44.976 -14.502 -48.002 1.00 94.88 437 GLN A O 1
ATOM 3532 N N . LEU A 1 438 ? 43.373 -13.216 -47.089 1.00 92.38 438 LEU A N 1
ATOM 3533 C CA . LEU A 1 438 ? 43.532 -12.105 -48.028 1.00 92.38 438 LEU A CA 1
ATOM 3534 C C . LEU A 1 438 ? 44.875 -11.394 -47.834 1.00 92.38 438 LEU A C 1
ATOM 3536 O O . LEU A 1 438 ? 45.567 -11.140 -48.818 1.00 92.38 438 LEU A O 1
ATOM 3540 N N . GLU A 1 439 ? 45.284 -11.151 -46.589 1.00 93.50 439 GLU A N 1
ATOM 3541 C CA . GLU A 1 439 ? 46.595 -10.588 -46.250 1.00 93.50 439 GLU A CA 1
ATOM 3542 C C . GLU A 1 439 ? 47.740 -11.471 -46.760 1.00 93.50 439 GLU A C 1
ATOM 3544 O O . GLU A 1 439 ? 48.674 -10.966 -47.380 1.00 93.50 439 GLU A O 1
ATOM 3549 N N . ALA A 1 440 ? 47.644 -12.794 -46.591 1.00 92.81 440 ALA A N 1
ATOM 3550 C CA . ALA A 1 440 ? 48.640 -13.728 -47.116 1.00 92.81 440 ALA A CA 1
ATOM 3551 C C . ALA A 1 440 ? 48.733 -13.682 -48.653 1.00 92.81 440 ALA A C 1
ATOM 3553 O O . ALA A 1 440 ? 49.830 -13.711 -49.214 1.00 92.81 440 ALA A O 1
ATOM 3554 N N . ARG A 1 441 ? 47.595 -13.571 -49.356 1.00 93.06 441 ARG A N 1
ATOM 3555 C CA . ARG A 1 441 ? 47.573 -13.418 -50.823 1.00 93.06 441 ARG A CA 1
ATOM 3556 C C . ARG A 1 441 ? 48.146 -12.077 -51.274 1.00 93.06 441 ARG A C 1
ATOM 3558 O O . ARG A 1 441 ? 48.882 -12.046 -52.257 1.00 93.06 441 ARG A O 1
ATOM 3565 N N . LEU A 1 442 ? 47.831 -10.990 -50.571 1.00 90.19 442 LEU A N 1
ATOM 3566 C CA . LEU A 1 442 ? 48.411 -9.671 -50.831 1.00 90.19 442 LEU A CA 1
ATOM 3567 C C . LEU A 1 442 ? 49.925 -9.681 -50.605 1.00 90.19 442 LEU A C 1
ATOM 3569 O O . LEU A 1 442 ? 50.651 -9.158 -51.445 1.00 90.19 442 LEU A O 1
ATOM 3573 N N . GLY A 1 443 ? 50.400 -10.333 -49.541 1.00 91.50 443 GLY A N 1
ATOM 3574 C CA . GLY A 1 443 ? 51.824 -10.537 -49.280 1.00 91.50 443 GLY A CA 1
ATOM 3575 C C . GLY A 1 443 ? 52.518 -11.284 -50.420 1.00 91.50 443 GLY A C 1
ATOM 3576 O O . GLY A 1 443 ? 5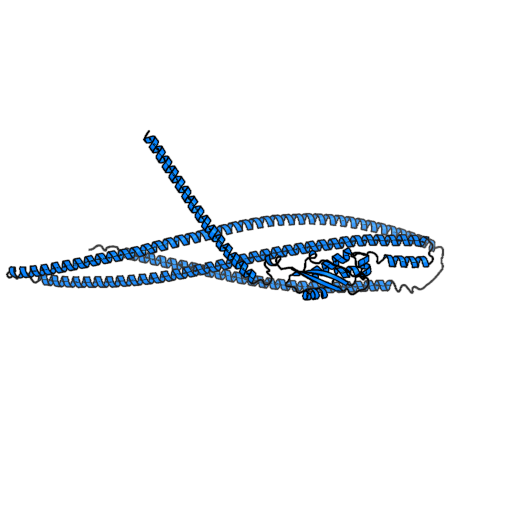3.510 -10.796 -50.951 1.00 91.50 443 GLY A O 1
ATOM 3577 N N . ALA A 1 444 ? 51.946 -12.399 -50.884 1.00 89.94 444 ALA A N 1
ATOM 3578 C CA . ALA A 1 444 ? 52.483 -13.144 -52.025 1.00 89.94 444 ALA A CA 1
ATOM 3579 C C . ALA A 1 444 ? 52.503 -12.308 -53.321 1.00 89.94 444 ALA A C 1
ATOM 3581 O O . ALA A 1 444 ? 53.478 -12.334 -54.070 1.00 89.94 444 ALA A O 1
ATOM 3582 N N . LEU A 1 445 ? 51.455 -11.520 -53.589 1.00 87.25 445 LEU A N 1
ATOM 3583 C CA . LEU A 1 445 ? 51.427 -10.608 -54.738 1.00 87.25 445 LEU A CA 1
ATOM 3584 C C . LEU A 1 445 ? 52.503 -9.520 -54.625 1.00 87.25 445 LEU A C 1
ATOM 3586 O O . LEU A 1 445 ? 53.197 -9.247 -55.602 1.00 87.25 445 LEU A O 1
ATOM 3590 N N . GLN A 1 446 ? 52.695 -8.942 -53.440 1.00 85.56 446 GLN A N 1
ATOM 3591 C CA . GLN A 1 446 ? 53.755 -7.966 -53.189 1.00 85.56 446 GLN A CA 1
ATOM 3592 C C . GLN A 1 446 ? 55.150 -8.580 -53.349 1.00 85.56 446 GLN A C 1
ATOM 3594 O O . GLN A 1 446 ? 56.020 -7.940 -53.937 1.00 85.56 446 GLN A O 1
ATOM 3599 N N . GLU A 1 447 ? 55.366 -9.816 -52.894 1.00 84.69 447 GLU A N 1
ATOM 3600 C CA . GLU A 1 447 ? 56.616 -10.555 -53.109 1.00 84.69 447 GLU A CA 1
ATOM 3601 C C . GLU A 1 447 ? 56.870 -10.794 -54.599 1.00 84.69 447 GLU A C 1
ATOM 3603 O O . GLU A 1 447 ? 57.938 -10.437 -55.089 1.00 84.69 447 GLU A O 1
ATOM 3608 N N . THR A 1 448 ? 55.879 -11.274 -55.357 1.00 83.44 448 THR A N 1
ATOM 3609 C CA . THR A 1 448 ? 56.032 -11.456 -56.813 1.00 83.44 448 THR A CA 1
ATOM 3610 C C . THR A 1 448 ? 56.291 -10.138 -57.546 1.00 83.44 448 THR A C 1
ATOM 3612 O O . THR A 1 448 ? 57.110 -10.092 -58.462 1.00 83.44 448 THR A O 1
ATOM 3615 N N . GLN A 1 449 ? 55.655 -9.037 -57.130 1.00 80.00 449 GLN A N 1
ATOM 3616 C CA . GLN A 1 449 ? 55.914 -7.705 -57.678 1.00 80.00 449 GLN A CA 1
ATOM 3617 C C . GLN A 1 449 ? 57.328 -7.221 -57.328 1.00 80.00 449 GLN A C 1
ATOM 3619 O O . GLN A 1 449 ? 57.999 -6.620 -58.171 1.00 80.00 449 GLN A O 1
ATOM 3624 N N . ARG A 1 450 ? 57.803 -7.510 -56.111 1.00 82.56 450 ARG A N 1
ATOM 3625 C CA . ARG A 1 450 ? 59.169 -7.218 -55.672 1.00 82.56 450 ARG A CA 1
ATOM 3626 C C . ARG A 1 450 ? 60.178 -8.007 -56.504 1.00 82.56 450 ARG A C 1
ATOM 3628 O O . ARG A 1 450 ? 61.097 -7.397 -57.038 1.00 82.56 450 ARG A O 1
ATOM 3635 N N . GLU A 1 451 ? 59.965 -9.302 -56.708 1.00 81.19 451 GLU A N 1
ATOM 3636 C CA . GLU A 1 451 ? 60.805 -10.153 -57.560 1.00 81.19 451 GLU A CA 1
ATOM 3637 C C . GLU A 1 451 ? 60.837 -9.666 -59.017 1.00 81.19 451 GLU A C 1
ATOM 3639 O O . GLU A 1 451 ? 61.912 -9.551 -59.603 1.00 81.19 451 GLU A O 1
ATOM 3644 N N . LEU A 1 452 ? 59.687 -9.297 -59.593 1.00 77.81 452 LEU A N 1
ATOM 3645 C CA . LEU A 1 452 ? 59.606 -8.697 -60.932 1.00 77.81 452 LEU A CA 1
ATOM 3646 C C . LEU A 1 452 ? 60.365 -7.367 -61.012 1.00 77.81 452 LEU A C 1
ATOM 3648 O O . LEU A 1 452 ? 61.047 -7.102 -62.003 1.00 77.81 452 LEU A O 1
ATOM 3652 N N . SER A 1 453 ? 60.276 -6.537 -59.970 1.00 76.25 453 SER A N 1
ATOM 3653 C CA . SER A 1 453 ? 61.009 -5.272 -59.896 1.00 76.25 453 SER A CA 1
ATOM 3654 C C . SER A 1 453 ? 62.520 -5.481 -59.744 1.00 76.25 453 SER A C 1
ATOM 3656 O O . SER A 1 453 ? 63.296 -4.761 -60.367 1.00 76.25 453 SER A O 1
ATOM 3658 N N . GLU A 1 454 ? 62.954 -6.500 -58.996 1.00 77.38 454 GLU A N 1
ATOM 3659 C CA . GLU A 1 454 ? 64.364 -6.881 -58.859 1.00 77.38 454 GLU A CA 1
ATOM 3660 C C . GLU A 1 454 ? 64.913 -7.451 -60.172 1.00 77.38 454 GLU A C 1
ATOM 3662 O O . GLU A 1 454 ? 66.008 -7.074 -60.588 1.00 77.38 454 GLU A O 1
ATOM 3667 N N . GLN A 1 455 ? 64.135 -8.268 -60.888 1.00 73.88 455 GLN A N 1
ATOM 3668 C CA . GLN A 1 455 ? 64.483 -8.748 -62.229 1.00 73.88 455 GLN A CA 1
ATOM 3669 C C . GLN A 1 455 ? 64.569 -7.597 -63.241 1.00 73.88 455 GLN A C 1
ATOM 3671 O O . GLN A 1 455 ? 65.506 -7.546 -64.034 1.00 73.88 455 GLN A O 1
ATOM 3676 N N . GLN A 1 456 ? 63.649 -6.627 -63.194 1.00 67.94 456 GLN A N 1
ATOM 3677 C CA . GLN A 1 456 ? 63.723 -5.422 -64.027 1.00 67.94 456 GLN A CA 1
ATOM 3678 C C . GLN A 1 456 ? 64.927 -4.542 -63.675 1.00 67.94 456 GLN A C 1
ATOM 3680 O O . GLN A 1 456 ? 65.573 -4.020 -64.581 1.00 67.94 456 GLN A O 1
ATOM 3685 N N . GLN A 1 457 ? 65.268 -4.391 -62.393 1.00 68.19 457 GLN A N 1
ATOM 3686 C CA . GLN A 1 457 ? 66.461 -3.655 -61.966 1.00 68.19 457 GLN A CA 1
ATOM 3687 C C . GLN A 1 457 ? 67.753 -4.356 -62.389 1.00 68.19 457 GLN A C 1
ATOM 3689 O O . GLN A 1 457 ? 68.685 -3.677 -62.813 1.00 68.19 457 GLN A O 1
ATOM 3694 N N . GLN A 1 458 ? 67.804 -5.690 -62.335 1.00 66.19 458 GLN A N 1
ATOM 3695 C CA . GLN A 1 458 ? 68.918 -6.479 -62.866 1.00 66.19 458 GLN A CA 1
ATOM 3696 C C . GLN A 1 458 ? 69.032 -6.316 -64.385 1.00 66.19 458 GLN A C 1
ATOM 3698 O O . GLN A 1 458 ? 70.121 -6.048 -64.883 1.00 66.19 458 GLN A O 1
ATOM 3703 N N . HIS A 1 459 ? 67.912 -6.337 -65.113 1.00 61.78 459 HIS A N 1
ATOM 3704 C CA . HIS A 1 459 ? 67.899 -6.114 -66.561 1.00 61.78 459 HIS A CA 1
ATOM 3705 C C . HIS A 1 459 ? 68.296 -4.676 -66.942 1.00 61.78 459 HIS A C 1
ATOM 3707 O O . HIS A 1 459 ? 69.012 -4.455 -67.917 1.00 61.78 459 HIS A O 1
ATOM 3713 N N . GLN A 1 460 ? 67.911 -3.681 -66.136 1.00 58.72 460 GLN A N 1
ATOM 3714 C CA . GLN A 1 460 ? 68.383 -2.301 -66.274 1.00 58.72 460 GLN A CA 1
ATOM 3715 C C . GLN A 1 460 ? 69.857 -2.144 -65.870 1.00 58.72 460 GLN A C 1
ATOM 3717 O O . GLN A 1 460 ? 70.550 -1.305 -66.434 1.00 58.72 460 GLN A O 1
ATOM 3722 N N . GLN A 1 461 ? 70.378 -2.926 -64.919 1.00 55.50 461 GLN A N 1
ATOM 3723 C CA . GLN A 1 461 ? 71.807 -2.955 -64.583 1.00 55.50 461 GLN A CA 1
ATOM 3724 C C . GLN A 1 461 ? 72.646 -3.601 -65.688 1.00 55.50 461 GLN A C 1
ATOM 3726 O O . GLN A 1 461 ? 73.725 -3.094 -65.982 1.00 55.50 461 GLN A O 1
ATOM 3731 N N . GLU A 1 462 ? 72.148 -4.657 -66.330 1.00 54.75 462 GLU A N 1
ATOM 3732 C CA . GLU A 1 462 ? 72.761 -5.261 -67.518 1.00 54.75 462 GLU A CA 1
ATOM 3733 C C . GLU A 1 462 ? 72.749 -4.287 -68.705 1.00 54.75 462 GLU A C 1
ATOM 3735 O O . GLU A 1 462 ? 73.754 -4.154 -69.400 1.00 54.75 462 GLU A O 1
ATOM 3740 N N . GLN A 1 463 ? 71.670 -3.515 -68.881 1.00 50.03 463 GLN A N 1
ATOM 3741 C CA . GLN A 1 463 ? 71.610 -2.440 -69.881 1.00 50.03 463 GLN A CA 1
ATOM 3742 C C . GLN A 1 463 ? 72.509 -1.244 -69.521 1.00 50.03 463 GLN A C 1
ATOM 3744 O O . GLN A 1 463 ? 73.114 -0.654 -70.409 1.00 50.03 463 GLN A O 1
ATOM 3749 N N . ARG A 1 464 ? 72.705 -0.930 -68.232 1.00 48.50 464 ARG A N 1
ATOM 3750 C CA . ARG A 1 464 ? 73.644 0.114 -67.769 1.00 48.50 464 ARG A CA 1
ATOM 3751 C C . ARG A 1 464 ? 75.123 -0.293 -67.798 1.00 48.50 464 ARG A C 1
ATOM 3753 O O . ARG A 1 464 ? 75.975 0.556 -67.549 1.00 48.50 464 ARG A O 1
ATOM 3760 N N . GLN A 1 465 ? 75.464 -1.544 -68.119 1.00 46.06 465 GLN A N 1
ATOM 3761 C CA . GLN A 1 465 ? 76.851 -1.922 -68.442 1.00 46.06 465 GLN A CA 1
ATOM 3762 C C . GLN A 1 465 ? 77.244 -1.559 -69.885 1.00 46.06 465 GLN A C 1
ATOM 3764 O O . GLN A 1 465 ? 78.430 -1.576 -70.218 1.00 46.06 465 GLN A O 1
ATOM 3769 N N . HIS A 1 466 ? 76.282 -1.136 -70.709 1.00 45.16 466 HIS A N 1
ATOM 3770 C CA . HIS A 1 466 ? 76.509 -0.504 -72.003 1.00 45.16 466 HIS A CA 1
ATOM 3771 C C . HIS A 1 466 ? 75.941 0.911 -71.993 1.00 45.16 466 HIS A C 1
ATOM 3773 O O . HIS A 1 466 ? 74.848 1.138 -72.482 1.00 45.16 466 HIS A O 1
ATOM 3779 N N . GLU A 1 467 ? 76.708 1.821 -71.396 1.00 36.66 467 GLU A N 1
ATOM 3780 C CA . GLU A 1 467 ? 76.758 3.277 -71.617 1.00 36.66 467 GLU A CA 1
ATOM 3781 C C . GLU A 1 467 ? 77.108 3.941 -70.285 1.00 36.66 467 GLU A C 1
ATOM 3783 O O . GLU A 1 467 ? 76.264 4.277 -69.455 1.00 36.66 467 GLU A O 1
ATOM 3788 N N . GLY A 1 468 ? 78.412 4.101 -70.064 1.00 32.78 468 GLY A N 1
ATOM 3789 C CA . GLY A 1 468 ? 78.894 5.132 -69.163 1.00 32.78 468 GLY A CA 1
ATOM 3790 C C . GLY A 1 468 ? 78.870 6.468 -69.895 1.00 32.78 468 GLY A C 1
ATOM 3791 O O . GLY A 1 468 ? 79.457 6.566 -70.963 1.00 32.78 468 GLY A O 1
ATOM 3792 N N . GLU A 1 469 ? 78.219 7.477 -69.324 1.00 29.45 469 GLU A N 1
ATOM 3793 C CA . GLU A 1 469 ? 78.893 8.697 -68.865 1.00 29.45 469 GLU A CA 1
ATOM 3794 C C . GLU A 1 469 ? 77.903 9.710 -68.277 1.00 29.45 469 GLU A C 1
ATOM 3796 O O . GLU A 1 469 ? 76.999 10.191 -68.946 1.00 29.45 469 GLU A O 1
ATOM 3801 N N . SER A 1 470 ? 78.194 10.078 -67.024 1.00 33.38 470 SER A N 1
ATOM 3802 C CA . SER A 1 470 ? 77.954 11.366 -66.360 1.00 33.38 470 SER A CA 1
ATOM 3803 C C . SER A 1 470 ? 76.539 11.959 -66.313 1.00 33.38 470 SER A C 1
ATOM 3805 O O . SER A 1 470 ? 75.906 12.215 -67.325 1.00 33.38 470 SER A O 1
ATOM 3807 N N . VAL A 1 471 ? 76.118 12.357 -65.110 1.00 33.16 471 VAL A N 1
ATOM 3808 C CA . VAL A 1 471 ? 75.986 13.778 -64.740 1.00 33.16 471 VAL A CA 1
ATOM 3809 C C . VAL A 1 471 ? 75.619 13.854 -63.254 1.00 33.16 471 VAL A C 1
ATOM 3811 O O . VAL A 1 471 ? 74.633 13.294 -62.785 1.00 33.16 471 VAL A O 1
ATOM 3814 N N . SER A 1 472 ? 76.481 14.532 -62.507 1.00 42.00 472 SER A N 1
ATOM 3815 C CA . SER A 1 472 ? 76.274 15.004 -61.143 1.00 42.00 472 SER A CA 1
ATOM 3816 C C . SER A 1 472 ? 75.272 16.161 -61.137 1.00 42.00 472 SER A C 1
ATOM 3818 O O . SER A 1 472 ? 75.544 17.178 -61.777 1.00 42.00 472 SER A O 1
ATOM 3820 N N . VAL A 1 473 ? 74.172 16.043 -60.386 1.00 34.75 473 VAL A N 1
ATOM 3821 C CA . VAL A 1 473 ? 73.336 17.185 -59.978 1.00 34.75 473 VAL A CA 1
ATOM 3822 C C . VAL A 1 473 ? 72.903 16.997 -58.523 1.00 34.75 473 VAL A C 1
ATOM 3824 O O . VAL A 1 473 ? 72.403 15.940 -58.141 1.00 34.75 473 VAL A O 1
ATOM 3827 N N . ASP A 1 474 ? 73.159 18.035 -57.732 1.00 37.28 474 ASP A N 1
ATOM 3828 C CA . ASP A 1 474 ? 72.822 18.209 -56.320 1.00 37.28 474 ASP A CA 1
ATOM 3829 C C . ASP A 1 474 ? 71.346 17.914 -55.982 1.00 37.28 474 ASP A C 1
ATOM 3831 O O . ASP A 1 474 ? 70.455 18.370 -56.703 1.00 37.28 474 ASP A O 1
ATOM 3835 N N . PRO A 1 475 ? 71.038 17.277 -54.834 1.00 38.78 475 PRO A N 1
ATOM 3836 C CA . PRO A 1 475 ? 69.688 17.243 -54.298 1.00 38.78 475 PRO A CA 1
ATOM 3837 C C . PRO A 1 475 ? 69.489 18.425 -53.340 1.00 38.78 475 PRO A C 1
ATOM 3839 O O . PRO A 1 475 ? 69.593 18.301 -52.121 1.00 38.78 475 PRO A O 1
ATOM 3842 N N . GLN A 1 476 ? 69.168 19.591 -53.894 1.00 40.47 476 GLN A N 1
ATOM 3843 C CA . GLN A 1 476 ? 68.383 20.587 -53.170 1.00 40.47 476 GLN A CA 1
ATOM 3844 C C . GLN A 1 476 ? 66.995 20.680 -53.808 1.00 40.47 476 GLN A C 1
ATOM 3846 O O . GLN A 1 476 ? 66.862 20.705 -55.027 1.00 40.47 476 GLN A O 1
ATOM 3851 N N . SER A 1 477 ? 65.975 20.770 -52.947 1.00 43.06 477 SER A N 1
ATOM 3852 C CA . SER A 1 477 ? 64.536 20.906 -53.237 1.00 43.06 477 SER A CA 1
ATOM 3853 C C . SER A 1 477 ? 63.695 19.617 -53.372 1.00 43.06 477 SER A C 1
ATOM 3855 O O . SER A 1 477 ? 63.078 19.329 -54.386 1.00 43.06 477 SER A O 1
ATOM 3857 N N . SER A 1 478 ? 63.507 18.911 -52.253 1.00 37.88 478 SER A N 1
ATOM 3858 C CA . SER A 1 478 ? 62.185 18.335 -51.927 1.00 37.88 478 SER A CA 1
ATOM 3859 C C . SER A 1 478 ? 61.743 18.821 -50.540 1.00 37.88 478 SER A C 1
ATOM 3861 O O . SER A 1 478 ? 61.446 18.048 -49.634 1.00 37.88 478 SER A O 1
ATOM 3863 N N . GLY A 1 479 ? 61.801 20.138 -50.337 1.00 49.97 479 GLY A N 1
ATOM 3864 C CA . GLY A 1 479 ? 61.616 20.764 -49.028 1.00 49.97 479 GLY A CA 1
ATOM 3865 C C . GLY A 1 479 ? 60.172 21.028 -48.606 1.00 49.97 479 GLY A C 1
ATOM 3866 O O . GLY A 1 479 ? 60.000 21.521 -47.503 1.00 49.97 479 GLY A O 1
ATOM 3867 N N . ASN A 1 480 ? 59.150 20.735 -49.423 1.00 49.31 480 ASN A N 1
ATOM 3868 C CA . ASN A 1 480 ? 57.795 21.226 -49.114 1.00 49.31 480 ASN A CA 1
ATOM 3869 C C . ASN A 1 480 ? 56.720 20.155 -48.878 1.00 49.31 480 ASN A C 1
ATOM 3871 O O . ASN A 1 480 ? 55.788 20.416 -48.138 1.00 49.31 480 ASN A O 1
ATOM 3875 N N . VAL A 1 481 ? 56.860 18.934 -49.409 1.00 48.59 481 VAL A N 1
ATOM 3876 C CA . VAL A 1 481 ? 55.855 17.864 -49.180 1.00 48.59 481 VAL A CA 1
ATOM 3877 C C . VAL A 1 481 ? 56.207 16.994 -47.964 1.00 48.59 481 VAL A C 1
ATOM 3879 O O . VAL A 1 481 ? 55.328 16.476 -47.284 1.00 48.59 481 VAL A O 1
ATOM 3882 N N . GLY A 1 482 ? 57.501 16.859 -47.645 1.00 51.12 482 GLY A N 1
ATOM 3883 C CA . GLY A 1 482 ? 57.960 16.183 -46.425 1.00 51.12 482 GLY A CA 1
ATOM 3884 C C . GLY A 1 482 ? 57.710 17.006 -45.160 1.00 51.12 482 GLY A C 1
ATOM 3885 O O . GLY A 1 482 ? 57.352 16.434 -44.141 1.00 51.12 482 GLY A O 1
ATOM 3886 N N . ALA A 1 483 ? 57.819 18.337 -45.245 1.00 52.66 483 ALA A N 1
ATOM 3887 C CA . ALA A 1 483 ? 57.568 19.243 -44.124 1.00 52.66 483 ALA A CA 1
ATOM 3888 C C . ALA A 1 483 ? 56.088 19.251 -43.716 1.00 52.66 483 ALA A C 1
ATOM 3890 O O . ALA A 1 483 ? 55.795 19.067 -42.544 1.00 52.66 483 ALA A O 1
ATOM 3891 N N . GLU A 1 484 ? 55.158 19.340 -44.674 1.00 55.84 484 GLU A N 1
ATOM 3892 C CA . GLU A 1 484 ? 53.718 19.247 -44.388 1.00 55.84 484 GLU A CA 1
ATOM 3893 C C . GLU A 1 484 ? 53.334 17.870 -43.829 1.00 55.84 484 GLU A C 1
ATOM 3895 O O . GLU A 1 484 ? 52.566 17.779 -42.875 1.00 55.84 484 GLU A O 1
ATOM 3900 N N . ARG A 1 485 ? 53.909 16.781 -44.360 1.00 58.78 485 ARG A N 1
ATOM 3901 C CA . ARG A 1 485 ? 53.656 15.424 -43.850 1.00 58.78 485 ARG A CA 1
ATOM 3902 C C . ARG A 1 485 ? 54.245 15.215 -42.451 1.00 58.78 485 ARG A C 1
ATOM 3904 O O . ARG A 1 485 ? 53.587 14.611 -41.609 1.00 58.78 485 ARG A O 1
ATOM 3911 N N . ASP A 1 486 ? 55.433 15.748 -42.177 1.00 67.56 486 ASP A N 1
ATOM 3912 C CA . ASP A 1 486 ? 56.053 15.726 -40.848 1.00 67.56 486 ASP A CA 1
ATOM 3913 C C . ASP A 1 486 ? 55.327 16.641 -39.856 1.00 67.56 486 ASP A C 1
ATOM 3915 O O . ASP A 1 486 ? 55.232 16.295 -38.679 1.00 67.56 486 ASP A O 1
ATOM 3919 N N . ASP A 1 487 ? 54.770 17.766 -40.304 1.00 70.50 487 ASP A N 1
ATOM 3920 C CA . ASP A 1 487 ? 53.965 18.679 -39.491 1.00 70.50 487 ASP A CA 1
ATOM 3921 C C . ASP A 1 487 ? 52.597 18.071 -39.158 1.00 70.50 487 ASP A C 1
ATOM 3923 O O . ASP A 1 487 ? 52.179 18.127 -38.001 1.00 70.50 487 ASP A O 1
ATOM 3927 N N . VAL A 1 488 ? 51.949 17.390 -40.110 1.00 74.38 488 VAL A N 1
ATOM 3928 C CA . VAL A 1 488 ? 50.719 16.611 -39.874 1.00 74.38 488 VAL A CA 1
ATOM 3929 C C . VAL A 1 488 ? 50.991 15.440 -38.929 1.00 74.38 488 VAL A C 1
ATOM 3931 O O . VAL A 1 488 ? 50.256 15.245 -37.963 1.00 74.38 488 VAL A O 1
ATOM 3934 N N . VAL A 1 489 ? 52.082 14.692 -39.120 1.00 77.75 489 VAL A N 1
ATOM 3935 C CA . VAL A 1 489 ? 52.473 13.607 -38.204 1.00 77.75 489 VAL A CA 1
ATOM 3936 C C . VAL A 1 489 ? 52.817 14.155 -36.814 1.00 77.75 489 VAL A C 1
ATOM 3938 O O . VAL A 1 489 ? 52.485 13.527 -35.807 1.00 77.75 489 VAL A O 1
ATOM 3941 N N . ARG A 1 490 ? 53.438 15.336 -36.716 1.00 80.38 490 ARG A N 1
ATOM 3942 C CA . ARG A 1 490 ? 53.720 16.004 -35.436 1.00 80.38 490 ARG A CA 1
ATOM 3943 C C . ARG A 1 490 ? 52.436 16.504 -34.768 1.00 80.38 490 ARG A C 1
ATOM 3945 O O . ARG A 1 490 ? 52.309 16.345 -33.557 1.00 80.38 490 ARG A O 1
ATOM 3952 N N . ALA A 1 491 ? 51.471 17.015 -35.531 1.00 81.38 491 ALA A N 1
ATOM 3953 C CA . ALA A 1 491 ? 50.154 17.418 -35.039 1.00 81.38 491 ALA A CA 1
ATOM 3954 C C . ALA A 1 491 ? 49.332 16.216 -34.542 1.00 81.38 491 ALA A C 1
ATOM 3956 O O . ALA A 1 491 ? 48.806 16.263 -33.431 1.00 81.38 491 ALA A O 1
ATOM 3957 N N . MET A 1 492 ? 49.310 15.105 -35.288 1.00 84.69 492 MET A N 1
ATOM 3958 C CA . MET A 1 492 ? 48.665 13.857 -34.856 1.00 84.69 492 MET A CA 1
ATOM 3959 C C . MET A 1 492 ? 49.324 13.288 -33.596 1.00 84.69 492 MET A C 1
ATOM 3961 O O . MET A 1 492 ? 48.629 12.839 -32.688 1.00 84.69 492 MET A O 1
ATOM 3965 N N . ARG A 1 493 ? 50.660 13.349 -33.483 1.00 88.69 493 ARG A N 1
ATOM 3966 C CA . ARG A 1 493 ? 51.379 12.962 -32.255 1.00 88.69 493 ARG A CA 1
ATOM 3967 C C . ARG A 1 493 ? 51.013 13.856 -31.073 1.00 88.69 493 ARG A C 1
ATOM 3969 O O . ARG A 1 493 ? 50.771 13.340 -29.988 1.00 88.69 493 ARG A O 1
ATOM 3976 N N . GLN A 1 494 ? 50.913 15.169 -31.280 1.00 91.56 494 GLN A N 1
ATOM 3977 C CA . GLN A 1 494 ? 50.473 16.105 -30.243 1.00 91.56 494 GLN A CA 1
ATOM 3978 C C . GLN A 1 494 ? 49.015 15.867 -29.827 1.00 91.56 494 GLN A C 1
ATOM 3980 O O . GLN A 1 494 ? 48.715 15.935 -28.639 1.00 91.56 494 GLN A O 1
ATOM 3985 N N . GLN A 1 495 ? 48.109 15.556 -30.760 1.00 90.81 495 GLN A N 1
ATOM 3986 C CA . GLN A 1 495 ? 46.729 15.176 -30.436 1.00 90.81 495 GLN A CA 1
ATOM 3987 C C . GLN A 1 495 ? 46.665 13.847 -29.678 1.00 90.81 495 GLN A C 1
ATOM 3989 O O . GLN A 1 495 ? 45.994 13.775 -28.656 1.00 90.81 495 GLN A O 1
ATOM 3994 N N . LEU A 1 496 ? 47.420 12.828 -30.098 1.00 90.12 496 LEU A N 1
ATOM 3995 C CA . LEU A 1 496 ? 47.528 11.560 -29.369 1.00 90.12 496 LEU A CA 1
ATOM 3996 C C . LEU A 1 496 ? 48.078 11.752 -27.953 1.00 90.12 496 LEU A C 1
ATOM 3998 O O . LEU A 1 496 ? 47.621 11.101 -27.022 1.00 90.12 496 LEU A O 1
ATOM 4002 N N . GLU A 1 497 ? 49.045 12.646 -27.766 1.00 92.75 497 GLU A N 1
ATOM 4003 C CA . GLU A 1 497 ? 49.562 12.984 -26.441 1.00 92.75 497 GLU A CA 1
ATOM 4004 C C . GLU A 1 497 ? 48.573 13.783 -25.580 1.00 92.75 497 GLU A C 1
ATOM 4006 O O . GLU A 1 497 ? 48.602 13.648 -24.357 1.00 92.75 497 GLU A O 1
ATOM 4011 N N . ARG A 1 498 ? 47.708 14.612 -26.179 1.00 91.69 498 ARG A N 1
ATOM 4012 C CA . ARG A 1 498 ? 46.608 15.280 -25.458 1.00 91.69 498 ARG A CA 1
ATOM 4013 C C . ARG A 1 498 ? 45.557 14.268 -25.023 1.00 91.69 498 ARG A C 1
ATOM 4015 O O . ARG A 1 498 ? 45.282 14.178 -23.834 1.00 91.69 498 ARG A O 1
ATOM 4022 N N . LEU A 1 499 ? 45.098 13.426 -25.946 1.00 90.38 499 LEU A N 1
ATOM 4023 C CA . LEU A 1 499 ? 44.126 12.368 -25.664 1.00 90.38 499 LEU A CA 1
ATOM 4024 C C . LEU A 1 499 ? 44.647 11.360 -24.633 1.00 90.38 499 LEU A C 1
ATOM 4026 O O . LEU A 1 499 ? 43.883 10.879 -23.806 1.00 90.38 499 LEU A O 1
ATOM 4030 N N . LYS A 1 500 ? 45.953 11.056 -24.625 1.00 94.00 500 LYS A N 1
ATOM 4031 C CA . LYS A 1 500 ? 46.562 10.229 -23.570 1.00 94.00 500 LYS A CA 1
ATOM 4032 C C . LYS A 1 500 ? 46.495 10.895 -22.198 1.00 94.00 500 LYS A C 1
ATOM 4034 O O . LYS A 1 500 ? 46.123 10.226 -21.244 1.00 94.00 500 LYS A O 1
ATOM 4039 N N . ARG A 1 501 ? 46.803 12.193 -22.102 1.00 93.94 501 ARG A N 1
ATOM 4040 C CA . ARG A 1 501 ? 46.700 12.939 -20.836 1.00 93.94 501 ARG A CA 1
ATOM 4041 C C . ARG A 1 501 ? 45.256 13.078 -20.366 1.00 93.94 501 ARG A C 1
ATOM 4043 O O . ARG A 1 501 ? 45.003 12.958 -19.177 1.00 93.94 501 ARG A O 1
ATOM 4050 N N . GLU A 1 502 ? 44.321 13.298 -21.285 1.00 93.12 502 GLU A N 1
ATOM 4051 C CA . GLU A 1 502 ? 42.886 13.340 -20.983 1.00 93.12 502 GLU A CA 1
ATOM 4052 C C . GLU A 1 502 ? 42.379 11.973 -20.518 1.00 93.12 502 GLU A C 1
ATOM 4054 O O . GLU A 1 502 ? 41.704 11.892 -19.498 1.00 93.12 502 GLU A O 1
ATOM 4059 N N . LYS A 1 503 ? 42.782 10.885 -21.186 1.00 92.00 503 LYS A N 1
ATOM 4060 C CA . LYS A 1 503 ? 42.488 9.520 -20.738 1.00 92.00 503 LYS A CA 1
ATOM 4061 C C . LYS A 1 503 ? 43.047 9.259 -19.339 1.00 92.00 503 LYS A C 1
ATOM 4063 O O . LYS A 1 503 ? 42.324 8.739 -18.501 1.00 92.00 503 LYS A O 1
ATOM 4068 N N . GLU A 1 504 ? 44.304 9.618 -19.084 1.00 95.19 504 GLU A N 1
ATOM 4069 C CA . GLU A 1 504 ? 44.940 9.455 -17.770 1.00 95.19 504 GLU A CA 1
ATOM 4070 C C . GLU A 1 504 ? 44.221 10.276 -16.683 1.00 95.19 504 GLU A C 1
ATOM 4072 O O . GLU A 1 504 ? 43.970 9.766 -15.589 1.00 95.19 504 GLU A O 1
ATOM 4077 N N . ALA A 1 505 ? 43.813 11.511 -16.993 1.00 94.06 505 ALA A N 1
ATOM 4078 C CA . ALA A 1 505 ? 43.047 12.359 -16.083 1.00 94.06 505 ALA A CA 1
ATOM 4079 C C . ALA A 1 505 ? 41.666 11.767 -15.762 1.00 94.06 505 ALA A C 1
ATOM 4081 O O . ALA A 1 505 ? 41.303 11.675 -14.591 1.00 94.06 505 ALA A O 1
ATOM 4082 N N . LEU A 1 506 ? 40.936 11.293 -16.776 1.00 92.00 506 LEU A N 1
ATOM 4083 C CA . LEU A 1 506 ? 39.639 10.640 -16.591 1.00 92.00 506 LEU A CA 1
ATOM 4084 C C . LEU A 1 506 ? 39.768 9.329 -15.810 1.00 92.00 506 LEU A C 1
ATOM 4086 O O . LEU A 1 506 ? 38.936 9.049 -14.954 1.00 92.00 506 LEU A O 1
ATOM 4090 N N . THR A 1 507 ? 40.826 8.541 -16.037 1.00 93.75 507 THR A N 1
ATOM 4091 C CA . THR A 1 507 ? 41.066 7.332 -15.232 1.00 93.75 507 THR A CA 1
ATOM 4092 C C . THR A 1 507 ? 41.343 7.664 -13.769 1.00 93.75 507 THR A C 1
ATOM 4094 O O . THR A 1 507 ? 40.821 6.984 -12.893 1.00 93.75 507 THR A O 1
ATOM 4097 N N . MET A 1 508 ? 42.091 8.736 -13.485 1.00 94.56 508 MET A N 1
ATOM 4098 C CA . MET A 1 508 ? 42.309 9.192 -12.110 1.00 94.56 508 MET A CA 1
ATOM 4099 C C . MET A 1 508 ? 41.015 9.683 -11.458 1.00 94.56 508 MET A C 1
ATOM 4101 O O . MET A 1 508 ? 40.770 9.390 -10.291 1.00 94.56 508 MET A O 1
ATOM 4105 N N . GLU A 1 509 ? 40.175 10.412 -12.193 1.00 95.19 509 GLU A N 1
ATOM 4106 C CA . GLU A 1 509 ? 38.882 10.871 -11.685 1.00 95.19 509 GLU A CA 1
ATOM 4107 C C . GLU A 1 509 ? 37.942 9.695 -11.393 1.00 95.19 509 GLU A C 1
ATOM 4109 O O . GLU A 1 509 ? 37.307 9.670 -10.339 1.00 95.19 509 GLU A O 1
ATOM 4114 N N . LEU A 1 510 ? 37.923 8.680 -12.261 1.00 94.00 510 LEU A N 1
ATOM 4115 C CA . LEU A 1 510 ? 37.138 7.462 -12.069 1.00 94.00 510 LEU A CA 1
ATOM 4116 C C . LEU A 1 510 ? 37.644 6.649 -10.869 1.00 94.00 510 LEU A C 1
ATOM 4118 O O . LEU A 1 510 ? 36.837 6.192 -10.068 1.00 94.00 510 LEU A O 1
ATOM 4122 N N . GLU A 1 511 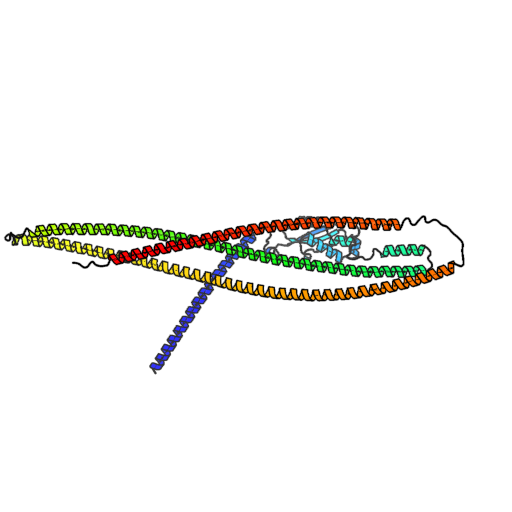? 38.960 6.540 -10.667 1.00 95.88 511 GLU A N 1
ATOM 4123 C CA . GLU A 1 511 ? 39.528 5.926 -9.458 1.00 95.88 511 GLU A CA 1
ATOM 4124 C C . GLU A 1 511 ? 39.147 6.687 -8.181 1.00 95.88 511 GLU A C 1
ATOM 4126 O O . GLU A 1 511 ? 38.829 6.073 -7.163 1.00 95.88 511 GLU A O 1
ATOM 4131 N N . VAL A 1 512 ? 39.170 8.024 -8.210 1.00 96.06 512 VAL A N 1
ATOM 4132 C CA . VAL A 1 512 ? 38.763 8.852 -7.064 1.00 96.06 512 VAL A CA 1
ATOM 4133 C C . VAL A 1 512 ? 37.271 8.692 -6.786 1.00 96.06 512 VAL A C 1
ATOM 4135 O O . VAL A 1 512 ? 36.890 8.529 -5.629 1.00 96.06 512 VAL A O 1
ATOM 4138 N N . LYS A 1 513 ? 36.431 8.695 -7.825 1.00 93.31 513 LYS A N 1
ATOM 4139 C CA . LYS A 1 513 ? 34.988 8.458 -7.705 1.00 93.31 513 LYS A CA 1
ATOM 4140 C C . LYS A 1 513 ? 34.680 7.048 -7.209 1.00 93.31 513 LYS A C 1
ATOM 4142 O O . LYS A 1 513 ? 33.815 6.906 -6.353 1.00 93.31 513 LYS A O 1
ATOM 4147 N N . GLY A 1 514 ? 35.428 6.045 -7.666 1.00 94.75 514 GLY A N 1
ATOM 4148 C CA . GLY A 1 514 ? 35.351 4.673 -7.165 1.00 94.75 514 GLY A CA 1
ATOM 4149 C C . GLY A 1 514 ? 35.650 4.604 -5.670 1.00 94.75 514 GLY A C 1
ATOM 4150 O O . GLY A 1 514 ? 34.833 4.103 -4.911 1.00 94.75 514 GLY A O 1
ATOM 4151 N N . ARG A 1 515 ? 36.742 5.233 -5.213 1.00 95.19 515 ARG A N 1
ATOM 4152 C CA . ARG A 1 515 ? 37.056 5.309 -3.773 1.00 95.19 515 ARG A CA 1
ATOM 4153 C C . ARG A 1 515 ? 35.986 6.049 -2.971 1.00 95.19 515 ARG A C 1
ATOM 4155 O O . ARG A 1 515 ? 35.642 5.609 -1.886 1.00 95.19 515 ARG A O 1
ATOM 4162 N N . GLN A 1 516 ? 35.443 7.148 -3.498 1.00 94.62 516 GLN A N 1
ATOM 4163 C CA . GLN A 1 516 ? 34.351 7.880 -2.841 1.00 94.62 516 GLN A CA 1
ATOM 4164 C C . GLN A 1 516 ? 33.080 7.034 -2.718 1.00 94.62 516 GLN A C 1
ATOM 4166 O O . GLN A 1 516 ? 32.390 7.117 -1.705 1.00 94.62 516 GLN A O 1
ATOM 4171 N N . HIS A 1 517 ? 32.770 6.237 -3.741 1.00 95.69 517 HIS A N 1
ATOM 4172 C CA . HIS A 1 517 ? 31.658 5.298 -3.706 1.00 95.69 517 HIS A CA 1
ATOM 4173 C C . HIS A 1 517 ? 31.905 4.191 -2.675 1.00 95.69 517 HIS A C 1
ATOM 4175 O O . HIS A 1 517 ? 31.034 3.929 -1.852 1.00 95.69 517 HIS A O 1
ATOM 4181 N N . ASP A 1 518 ? 33.100 3.599 -2.660 1.00 95.19 518 ASP A N 1
ATOM 4182 C CA . ASP A 1 518 ? 33.470 2.565 -1.688 1.00 95.19 518 ASP A CA 1
ATOM 4183 C C . ASP A 1 518 ? 33.411 3.098 -0.246 1.00 95.19 518 ASP A C 1
ATOM 4185 O O . ASP A 1 518 ? 32.824 2.456 0.623 1.00 95.19 518 ASP A O 1
ATOM 4189 N N . ASP A 1 519 ? 33.914 4.312 0.003 1.00 96.38 519 ASP A N 1
ATOM 4190 C CA . ASP A 1 519 ? 33.826 4.979 1.307 1.00 96.38 519 ASP A CA 1
ATOM 4191 C C . ASP A 1 519 ? 32.363 5.220 1.729 1.00 96.38 519 ASP A C 1
ATOM 4193 O O . ASP A 1 519 ? 32.007 5.042 2.898 1.00 96.38 519 ASP A O 1
ATOM 4197 N N . ALA A 1 520 ? 31.499 5.617 0.788 1.00 93.50 520 ALA A N 1
ATOM 4198 C CA . ALA A 1 520 ? 30.074 5.808 1.046 1.00 93.50 520 ALA A CA 1
ATOM 4199 C C . ALA A 1 520 ? 29.369 4.479 1.365 1.00 93.50 520 ALA A C 1
ATOM 4201 O O . ALA A 1 520 ? 28.592 4.414 2.321 1.00 93.50 520 ALA A O 1
ATOM 4202 N N . MET A 1 521 ? 29.682 3.413 0.623 1.00 93.88 521 MET A N 1
ATOM 4203 C CA . MET A 1 521 ? 29.161 2.066 0.870 1.00 93.88 521 MET A CA 1
ATOM 4204 C C . MET A 1 521 ? 29.622 1.524 2.223 1.00 93.88 521 MET A C 1
ATOM 4206 O O . MET A 1 521 ? 28.831 0.935 2.954 1.00 93.88 521 MET A O 1
ATOM 4210 N N . ASP A 1 522 ? 30.869 1.779 2.610 1.00 95.81 522 ASP A N 1
ATOM 4211 C CA . ASP A 1 522 ? 31.400 1.417 3.921 1.00 95.81 522 ASP A CA 1
ATOM 4212 C C . ASP A 1 522 ? 30.664 2.122 5.066 1.00 95.81 522 ASP A C 1
ATOM 4214 O O . ASP A 1 522 ? 30.359 1.504 6.088 1.00 95.81 522 ASP A O 1
ATOM 4218 N N . VAL A 1 523 ? 30.366 3.417 4.920 1.00 96.38 523 VAL A N 1
ATOM 4219 C CA . VAL A 1 523 ? 29.578 4.169 5.910 1.00 96.38 523 VAL A CA 1
ATOM 4220 C C . VAL A 1 523 ? 28.155 3.624 5.995 1.00 96.38 523 VAL A C 1
ATOM 4222 O O . VAL A 1 523 ? 27.646 3.421 7.096 1.00 96.38 523 VAL A O 1
ATOM 4225 N N . LEU A 1 524 ? 27.528 3.341 4.854 1.00 95.56 524 LEU A N 1
ATOM 4226 C CA . LEU A 1 524 ? 26.172 2.806 4.804 1.00 95.56 524 LEU A CA 1
ATOM 4227 C C . LEU A 1 524 ? 26.101 1.407 5.434 1.00 95.56 524 LEU A C 1
ATOM 4229 O O . LEU A 1 524 ? 25.242 1.161 6.277 1.00 95.56 524 LEU A O 1
ATOM 4233 N N . ASN A 1 525 ? 27.063 0.533 5.136 1.00 95.19 525 ASN A N 1
ATOM 4234 C CA . ASN A 1 525 ? 27.175 -0.791 5.749 1.00 95.19 525 ASN A CA 1
ATOM 4235 C C . ASN A 1 525 ? 27.400 -0.722 7.265 1.00 95.19 525 ASN A C 1
ATOM 4237 O O . ASN A 1 525 ? 26.818 -1.517 8.004 1.00 95.19 525 ASN A O 1
ATOM 4241 N N . ARG A 1 526 ? 28.205 0.235 7.753 1.00 96.94 526 ARG A N 1
ATOM 4242 C CA . ARG A 1 526 ? 28.353 0.474 9.200 1.00 96.94 526 ARG A CA 1
ATOM 4243 C C . ARG A 1 526 ? 27.032 0.909 9.827 1.00 96.94 526 ARG A C 1
ATOM 4245 O O . ARG A 1 526 ? 26.628 0.309 10.814 1.00 96.94 526 ARG A O 1
ATOM 4252 N N . ASN A 1 527 ? 26.333 1.869 9.222 1.00 96.44 527 ASN A N 1
ATOM 4253 C CA . ASN A 1 527 ? 25.043 2.346 9.726 1.00 96.44 527 ASN A CA 1
ATOM 4254 C C . ASN A 1 527 ? 23.996 1.225 9.768 1.00 96.44 527 ASN A C 1
ATOM 4256 O O . ASN A 1 527 ? 23.285 1.093 10.761 1.00 96.44 527 ASN A O 1
ATOM 4260 N N . ILE A 1 528 ? 23.922 0.391 8.724 1.00 94.38 528 ILE A N 1
ATOM 4261 C CA . ILE A 1 528 ? 23.050 -0.791 8.710 1.00 94.38 528 ILE A CA 1
ATOM 4262 C C . ILE A 1 528 ? 23.440 -1.749 9.843 1.00 94.38 528 ILE A C 1
ATOM 4264 O O . ILE A 1 528 ? 22.570 -2.220 10.572 1.00 94.38 528 ILE A O 1
ATOM 4268 N N . GLY A 1 529 ? 24.735 -2.015 10.032 1.00 96.69 529 GLY A N 1
ATOM 4269 C CA . GLY A 1 529 ? 25.229 -2.862 11.120 1.00 96.69 529 GLY A CA 1
ATOM 4270 C C . GLY A 1 529 ? 24.873 -2.338 12.517 1.00 96.69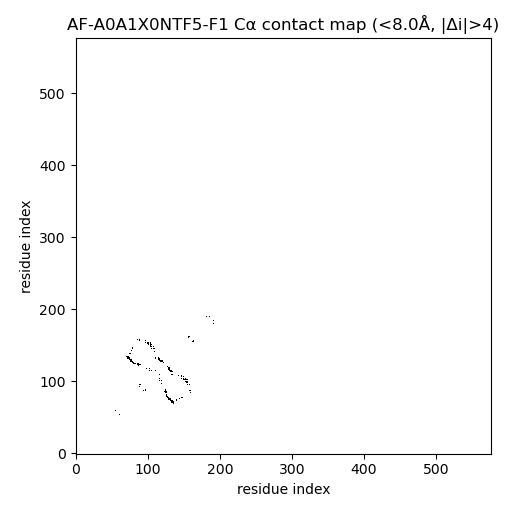 529 GLY A C 1
ATOM 4271 O O . GLY A 1 529 ? 24.457 -3.117 13.381 1.00 96.69 529 GLY A O 1
ATOM 4272 N N . ASP A 1 530 ? 24.984 -1.028 12.731 1.00 96.31 530 ASP A N 1
ATOM 4273 C CA . ASP A 1 530 ? 24.613 -0.369 13.985 1.00 96.31 530 ASP A CA 1
ATOM 4274 C C . ASP A 1 530 ? 23.101 -0.459 14.227 1.00 96.31 530 ASP A C 1
ATOM 4276 O O . ASP A 1 530 ? 22.673 -0.834 15.321 1.00 96.31 530 ASP A O 1
ATOM 4280 N N . LEU A 1 531 ? 22.289 -0.215 13.193 1.00 96.44 531 LEU A N 1
ATOM 4281 C CA . LEU A 1 531 ? 20.831 -0.310 13.272 1.00 96.44 531 LEU A CA 1
ATOM 4282 C C . LEU A 1 531 ? 20.371 -1.744 13.575 1.00 96.44 531 LEU A C 1
ATOM 4284 O O . LEU A 1 531 ? 19.506 -1.952 14.426 1.00 96.44 531 LEU A O 1
ATOM 4288 N N . MET A 1 532 ? 20.984 -2.746 12.932 1.00 94.12 532 MET A N 1
ATOM 4289 C CA . MET A 1 532 ? 20.723 -4.159 13.228 1.00 94.12 532 MET A CA 1
ATOM 4290 C C . MET A 1 532 ? 21.098 -4.505 14.672 1.00 94.12 532 MET A C 1
ATOM 4292 O O . MET A 1 532 ? 20.345 -5.190 15.361 1.00 94.12 532 MET A O 1
ATOM 4296 N N . SER A 1 533 ? 22.227 -3.991 15.165 1.00 96.00 533 SER A N 1
ATOM 4297 C CA . SER A 1 533 ? 22.669 -4.206 16.548 1.00 96.00 533 SER A CA 1
ATOM 4298 C C . SER A 1 533 ? 21.734 -3.544 17.568 1.00 96.00 533 SER A C 1
ATOM 4300 O O . SER A 1 533 ? 21.488 -4.102 18.647 1.00 96.00 533 SER A O 1
ATOM 4302 N N . GLU A 1 534 ? 21.194 -2.367 17.244 1.00 97.06 534 GLU A N 1
ATOM 4303 C CA . GLU A 1 534 ? 20.186 -1.685 18.055 1.00 97.06 534 GLU A CA 1
ATOM 4304 C C . GLU A 1 534 ? 18.868 -2.468 18.069 1.00 97.06 534 GLU A C 1
ATOM 4306 O O . GLU A 1 534 ? 18.314 -2.710 19.145 1.00 97.06 534 GLU A O 1
ATOM 4311 N N . LEU A 1 535 ? 18.405 -2.931 16.904 1.00 94.25 535 LEU A N 1
ATOM 4312 C CA . LEU A 1 535 ? 17.202 -3.751 16.775 1.00 94.25 535 LEU A CA 1
ATOM 4313 C C . LEU A 1 535 ? 17.321 -5.039 17.595 1.00 94.25 535 LEU A C 1
ATOM 4315 O O . LEU A 1 535 ? 16.454 -5.332 18.415 1.00 94.25 535 LEU A O 1
ATOM 4319 N N . ASP A 1 536 ? 18.434 -5.755 17.462 1.00 95.56 536 ASP A N 1
ATOM 4320 C CA . ASP A 1 536 ? 18.739 -6.950 18.248 1.00 95.56 536 ASP A CA 1
ATOM 4321 C C . ASP A 1 536 ? 18.730 -6.675 19.755 1.00 95.56 536 ASP A C 1
ATOM 4323 O O . ASP A 1 536 ? 18.258 -7.485 20.558 1.00 95.56 536 ASP A O 1
ATOM 4327 N N . SER A 1 537 ? 19.260 -5.523 20.166 1.00 95.62 537 SER A N 1
ATOM 4328 C CA . SER A 1 537 ? 19.281 -5.120 21.571 1.00 95.62 537 SER A CA 1
ATOM 4329 C C . SER A 1 537 ? 17.878 -4.795 22.085 1.00 95.62 537 SER A C 1
ATOM 4331 O O . SER A 1 537 ? 17.541 -5.196 23.201 1.00 95.62 537 SER A O 1
ATOM 4333 N N . ARG A 1 538 ? 17.028 -4.160 21.266 1.00 96.75 538 ARG A N 1
ATOM 4334 C CA . ARG A 1 538 ? 15.610 -3.927 21.583 1.00 96.75 538 ARG A CA 1
ATOM 4335 C C . ARG A 1 538 ? 14.827 -5.234 21.665 1.00 96.75 538 ARG A C 1
ATOM 4337 O O . ARG A 1 538 ? 14.115 -5.434 22.644 1.00 96.75 538 ARG A O 1
ATOM 4344 N N . ILE A 1 539 ? 15.006 -6.152 20.713 1.00 94.38 539 ILE A N 1
ATOM 4345 C CA . ILE A 1 539 ? 14.357 -7.473 20.720 1.00 94.38 539 ILE A CA 1
ATOM 4346 C C . ILE A 1 539 ? 14.741 -8.250 21.980 1.00 94.38 539 ILE A C 1
ATOM 4348 O O . ILE A 1 539 ? 13.864 -8.766 22.673 1.00 94.38 539 ILE A O 1
ATOM 4352 N N . ARG A 1 540 ? 16.033 -8.285 22.336 1.00 95.56 540 ARG A N 1
ATOM 4353 C CA . ARG A 1 540 ? 16.483 -8.891 23.599 1.00 95.56 540 ARG A CA 1
ATOM 4354 C C . ARG A 1 540 ? 15.854 -8.207 24.814 1.00 95.56 540 ARG A C 1
ATOM 4356 O O . ARG A 1 540 ? 15.429 -8.897 25.735 1.00 95.56 540 ARG A O 1
ATOM 4363 N N . GLY A 1 541 ? 15.745 -6.878 24.810 1.00 95.69 541 GLY A N 1
ATOM 4364 C CA . GLY A 1 541 ? 15.057 -6.120 25.859 1.00 95.69 541 GLY A CA 1
ATOM 4365 C C . GLY A 1 541 ? 13.586 -6.521 26.015 1.00 95.69 541 GLY A C 1
ATOM 4366 O O . GLY A 1 541 ? 13.142 -6.804 27.129 1.00 95.69 541 GLY A O 1
ATOM 4367 N N . PHE A 1 542 ? 12.849 -6.630 24.907 1.00 93.06 542 PHE A N 1
ATOM 4368 C CA . PHE A 1 542 ? 11.459 -7.089 24.909 1.00 93.06 542 PHE A CA 1
ATOM 4369 C C . PHE A 1 542 ? 11.325 -8.537 25.374 1.00 93.06 542 PHE A C 1
ATOM 4371 O O . PHE A 1 542 ? 10.438 -8.836 26.167 1.00 93.06 542 PHE A O 1
ATOM 4378 N N . GLN A 1 543 ? 12.224 -9.429 24.953 1.00 93.94 543 GLN A N 1
ATOM 4379 C CA . GLN A 1 543 ? 12.237 -10.816 25.421 1.00 93.94 543 GLN A CA 1
ATOM 4380 C C . GLN A 1 543 ? 12.448 -10.898 26.934 1.00 93.94 543 GLN A C 1
ATOM 4382 O O . GLN A 1 543 ? 11.699 -11.603 27.606 1.00 93.94 543 GLN A O 1
ATOM 4387 N N . VAL A 1 544 ? 13.410 -10.147 27.481 1.00 95.19 544 VAL A N 1
ATOM 4388 C CA . VAL A 1 544 ? 13.667 -10.104 28.930 1.00 95.19 544 VAL A CA 1
ATOM 4389 C C . VAL A 1 544 ? 12.458 -9.545 29.685 1.00 95.19 544 VAL A C 1
ATOM 4391 O O . VAL A 1 544 ? 12.042 -10.116 30.697 1.00 95.19 544 VAL A O 1
ATOM 4394 N N . SER A 1 545 ? 11.849 -8.471 29.177 1.00 95.56 545 SER A N 1
ATOM 4395 C CA . SER A 1 545 ? 10.635 -7.890 29.758 1.00 95.56 545 SER A CA 1
ATOM 4396 C C . SER A 1 545 ? 9.465 -8.879 29.735 1.00 95.56 545 SER A C 1
ATOM 4398 O O . SER A 1 545 ? 8.807 -9.070 30.756 1.00 95.56 545 SER A O 1
ATOM 4400 N N . ALA A 1 546 ? 9.267 -9.594 28.625 1.00 92.56 546 ALA A N 1
ATOM 4401 C CA . ALA A 1 546 ? 8.238 -10.619 28.497 1.00 92.56 546 ALA A CA 1
ATOM 4402 C C . ALA A 1 546 ? 8.481 -11.810 29.438 1.00 92.56 546 ALA A C 1
ATOM 4404 O O . ALA A 1 546 ? 7.541 -12.300 30.066 1.00 92.56 546 ALA A O 1
ATOM 4405 N N . THR A 1 547 ? 9.730 -12.270 29.589 1.00 93.62 547 THR A N 1
ATOM 4406 C CA . THR A 1 547 ? 10.056 -13.339 30.547 1.00 93.62 547 THR A CA 1
ATOM 4407 C C . THR A 1 547 ? 9.818 -12.904 31.987 1.00 93.62 547 THR A C 1
ATOM 4409 O O . THR A 1 547 ? 9.221 -13.665 32.743 1.00 93.62 547 THR A O 1
ATOM 4412 N N . SER A 1 548 ? 10.190 -11.670 32.336 1.00 95.56 548 SER A N 1
ATOM 4413 C CA . SER A 1 548 ? 9.954 -11.105 33.667 1.00 95.56 548 SER A CA 1
ATOM 4414 C C . SER A 1 548 ? 8.457 -10.952 33.954 1.00 95.56 548 SER A C 1
ATOM 4416 O O . SER A 1 548 ? 7.990 -11.363 35.013 1.00 95.56 548 SER A O 1
ATOM 4418 N N . ALA A 1 549 ? 7.669 -10.467 32.989 1.00 94.12 549 ALA A N 1
ATOM 4419 C CA . ALA A 1 549 ? 6.213 -10.404 33.107 1.00 94.12 549 ALA A CA 1
ATOM 4420 C C . ALA A 1 549 ? 5.590 -11.795 33.307 1.00 94.12 549 ALA A C 1
ATOM 4422 O O . ALA A 1 549 ? 4.709 -11.973 34.147 1.00 94.12 549 ALA A O 1
ATOM 4423 N N . LYS A 1 550 ? 6.087 -12.807 32.588 1.00 94.56 550 LYS A N 1
ATOM 4424 C CA . LYS A 1 550 ? 5.634 -14.195 32.738 1.00 94.56 550 LYS A CA 1
ATOM 4425 C C . LYS A 1 550 ? 5.993 -14.787 34.103 1.00 94.56 550 LYS A C 1
ATOM 4427 O O . LYS A 1 550 ? 5.256 -15.630 34.604 1.00 94.56 550 LYS A O 1
ATOM 4432 N N . GLU A 1 551 ? 7.123 -14.408 34.690 1.00 93.94 551 GLU A N 1
ATOM 4433 C CA . GLU A 1 551 ? 7.493 -14.800 36.056 1.00 93.94 551 GLU A CA 1
ATOM 4434 C C . GLU A 1 551 ? 6.584 -14.139 37.092 1.00 93.94 551 GLU A C 1
ATOM 4436 O O . GLU A 1 551 ? 6.009 -14.858 37.904 1.00 93.94 551 GLU A O 1
ATOM 4441 N N . MET A 1 552 ? 6.335 -12.830 36.984 1.00 93.88 552 MET A N 1
ATOM 4442 C CA . MET A 1 552 ? 5.390 -12.130 37.865 1.00 93.88 552 MET A CA 1
ATOM 4443 C C . MET A 1 552 ? 3.985 -12.745 37.807 1.00 93.88 552 MET A C 1
ATOM 4445 O O . MET A 1 552 ? 3.363 -12.968 38.840 1.00 93.88 552 MET A O 1
ATOM 4449 N N . LEU A 1 553 ? 3.491 -13.094 36.615 1.00 93.50 553 LEU A N 1
ATOM 4450 C CA . LEU A 1 553 ? 2.197 -13.773 36.475 1.00 93.50 553 LEU A CA 1
ATOM 4451 C C . LEU A 1 553 ? 2.174 -15.156 37.142 1.00 93.50 553 LEU A C 1
ATOM 4453 O O . LEU A 1 553 ? 1.145 -15.549 37.686 1.00 93.50 553 LEU A O 1
ATOM 4457 N N . ARG A 1 554 ? 3.291 -15.897 37.128 1.00 93.50 554 ARG A N 1
ATOM 4458 C CA . ARG A 1 554 ? 3.389 -17.173 37.854 1.00 93.50 554 ARG A CA 1
ATOM 4459 C C . ARG A 1 554 ? 3.404 -16.970 39.363 1.00 93.50 554 ARG A C 1
ATOM 4461 O O . ARG A 1 554 ? 2.763 -17.747 40.056 1.00 93.50 554 ARG A O 1
ATOM 4468 N N . GLU A 1 555 ? 4.105 -15.955 39.862 1.00 93.69 555 GLU A N 1
ATOM 4469 C CA . GLU A 1 555 ? 4.095 -15.618 41.290 1.00 93.69 555 GLU A CA 1
ATOM 4470 C C . GLU A 1 555 ? 2.691 -15.229 41.756 1.00 93.69 555 GLU A C 1
ATOM 4472 O O . GLU A 1 555 ? 2.219 -15.756 42.756 1.00 93.69 555 GLU A O 1
ATOM 4477 N N . ILE A 1 556 ? 1.979 -14.398 40.988 1.00 91.00 556 ILE A N 1
ATOM 4478 C CA . ILE A 1 556 ? 0.585 -14.033 41.281 1.00 91.00 556 ILE A CA 1
ATOM 4479 C C . ILE A 1 556 ? -0.318 -15.274 41.288 1.00 91.00 556 ILE A C 1
ATOM 4481 O O . ILE A 1 556 ? -1.163 -15.407 42.167 1.00 91.00 556 ILE A O 1
ATOM 4485 N N . ALA A 1 557 ? -0.141 -16.196 40.338 1.00 89.50 557 ALA A N 1
ATOM 4486 C CA . ALA A 1 557 ? -0.916 -17.435 40.301 1.00 89.50 557 ALA A CA 1
ATOM 4487 C C . ALA A 1 557 ? -0.633 -18.341 41.512 1.00 89.50 557 ALA A C 1
ATOM 4489 O O . ALA A 1 557 ? -1.566 -18.916 42.061 1.00 89.50 557 ALA A O 1
ATOM 4490 N N . LEU A 1 558 ? 0.629 -18.436 41.946 1.00 91.81 558 LEU A N 1
ATOM 4491 C CA . LEU A 1 558 ? 1.010 -19.191 43.144 1.00 91.81 558 LEU A CA 1
ATOM 4492 C C . LEU A 1 558 ? 0.423 -18.581 44.421 1.00 91.81 558 LEU A C 1
ATOM 4494 O O . LEU A 1 558 ? -0.032 -19.319 45.290 1.00 91.81 558 LEU A O 1
ATOM 4498 N N . LEU A 1 559 ? 0.419 -17.249 44.528 1.00 89.88 559 LEU A N 1
ATOM 4499 C CA . LEU A 1 559 ? -0.198 -16.551 45.657 1.00 89.88 559 LEU A CA 1
ATOM 4500 C C . LEU A 1 559 ? -1.709 -16.795 45.699 1.00 89.88 559 LEU A C 1
ATOM 4502 O O . LEU A 1 559 ? -2.221 -17.138 46.754 1.00 89.88 559 LEU A O 1
ATOM 4506 N N . ARG A 1 560 ? -2.396 -16.738 44.550 1.00 85.88 560 ARG A N 1
ATOM 4507 C CA . ARG A 1 560 ? -3.830 -17.062 44.471 1.00 85.88 560 ARG A CA 1
ATOM 4508 C C . ARG A 1 560 ? -4.138 -18.499 44.884 1.00 85.88 560 ARG A C 1
ATOM 4510 O O . ARG A 1 560 ? -5.077 -18.709 45.633 1.00 85.88 560 ARG A O 1
ATOM 4517 N N . SER A 1 561 ? -3.342 -19.480 44.449 1.00 84.50 561 SER A N 1
ATOM 4518 C CA . SER A 1 561 ? -3.551 -20.869 44.884 1.00 84.50 561 SER A CA 1
ATOM 4519 C C . SER A 1 561 ? -3.299 -21.071 46.380 1.00 84.50 561 SER A C 1
ATOM 4521 O O . SER A 1 561 ? -3.947 -21.907 46.990 1.00 84.50 561 SER A O 1
ATOM 4523 N N . ALA A 1 562 ? -2.368 -20.318 46.977 1.00 81.19 562 ALA A N 1
ATOM 4524 C CA . ALA A 1 562 ? -2.123 -20.383 48.416 1.00 81.19 562 ALA A CA 1
ATOM 4525 C C . ALA A 1 562 ? -3.252 -19.716 49.222 1.00 81.19 562 ALA A C 1
ATOM 4527 O O . ALA A 1 562 ? -3.623 -20.230 50.270 1.00 81.19 562 ALA A O 1
ATOM 4528 N N . GLU A 1 563 ? -3.814 -18.611 48.722 1.00 76.06 563 GLU A N 1
ATOM 4529 C CA . GLU A 1 563 ? -5.008 -17.976 49.301 1.00 76.06 563 GLU A CA 1
ATOM 4530 C C . GLU A 1 563 ? -6.232 -18.908 49.223 1.00 76.06 563 GLU A C 1
ATOM 4532 O O . GLU A 1 563 ? -6.957 -19.037 50.203 1.00 76.06 563 GLU A O 1
ATOM 4537 N N . GLU A 1 564 ? -6.427 -19.618 48.105 1.00 74.62 564 GLU A N 1
ATOM 4538 C CA . GLU A 1 564 ? -7.497 -20.620 47.957 1.00 74.62 564 GLU A CA 1
ATOM 4539 C C . GLU A 1 564 ? -7.317 -21.822 48.913 1.00 74.62 564 GLU A C 1
ATOM 4541 O O . GLU A 1 564 ? -8.296 -22.292 49.488 1.00 74.62 564 GLU A O 1
ATOM 4546 N N . GLU A 1 565 ? -6.084 -22.298 49.140 1.00 70.69 565 GLU A N 1
ATOM 4547 C CA . GLU A 1 565 ? -5.802 -23.366 50.119 1.00 70.69 565 GLU A CA 1
ATOM 4548 C C . GLU A 1 565 ? -6.007 -22.905 51.580 1.00 70.69 565 GLU A C 1
ATOM 4550 O O . GLU A 1 565 ? -6.495 -23.685 52.398 1.00 70.69 565 GLU A O 1
ATOM 4555 N N . GLU A 1 566 ? -5.685 -21.649 51.924 1.00 64.25 566 GLU A N 1
ATOM 4556 C CA . GLU A 1 566 ? -5.965 -21.090 53.260 1.00 64.25 566 GLU A CA 1
ATOM 4557 C C . GLU A 1 566 ? -7.475 -20.919 53.516 1.00 64.25 566 GLU A C 1
ATOM 4559 O O . GLU A 1 566 ? -7.933 -21.182 54.630 1.00 64.25 566 GLU A O 1
ATOM 4564 N N . GLU A 1 567 ? -8.264 -20.545 52.500 1.00 61.03 567 GLU A N 1
ATOM 4565 C CA . GLU A 1 567 ? -9.730 -20.478 52.608 1.00 61.03 567 GLU A CA 1
ATOM 4566 C C . GLU A 1 567 ? -10.372 -21.873 52.770 1.00 61.03 567 GLU A C 1
ATOM 4568 O O . GLU A 1 567 ? -11.321 -22.024 53.542 1.00 61.03 567 GLU A O 1
ATOM 4573 N N . GLU A 1 568 ? -9.846 -22.916 52.112 1.00 59.03 568 GLU A N 1
ATOM 4574 C CA . GLU A 1 568 ? -10.341 -24.296 52.272 1.00 59.03 568 GLU A CA 1
ATOM 4575 C C . GLU A 1 568 ? -10.018 -24.900 53.656 1.00 59.03 568 GLU A C 1
ATOM 4577 O O . GLU A 1 568 ? -10.810 -25.692 54.181 1.00 59.03 568 GLU A O 1
ATOM 4582 N N . ASP A 1 569 ? -8.900 -24.513 54.281 1.00 56.03 569 ASP A N 1
ATOM 4583 C CA . ASP A 1 569 ? -8.522 -24.960 55.630 1.00 56.03 569 ASP A CA 1
ATOM 4584 C C . ASP A 1 569 ? -9.324 -24.253 56.749 1.00 56.03 569 ASP A C 1
ATOM 4586 O O . ASP A 1 569 ? -9.517 -24.836 57.825 1.00 56.03 569 ASP A O 1
ATOM 4590 N N . GLU A 1 570 ? -9.851 -23.040 56.518 1.00 56.00 570 GLU A N 1
ATOM 4591 C CA . GLU A 1 570 ? -10.770 -22.365 57.456 1.00 56.00 570 GLU A CA 1
ATOM 4592 C C . GLU A 1 570 ? -12.183 -22.987 57.475 1.00 56.00 570 GLU A C 1
ATOM 4594 O O . GLU A 1 570 ? -12.874 -22.908 58.497 1.00 56.00 570 GLU A O 1
ATOM 4599 N N . ASP A 1 571 ? -12.591 -23.680 56.404 1.00 53.00 571 ASP A N 1
ATOM 4600 C CA . ASP A 1 571 ? -13.911 -24.317 56.271 1.00 53.00 571 ASP A CA 1
ATOM 4601 C C . ASP A 1 571 ? -13.974 -25.771 56.799 1.00 53.00 571 ASP A C 1
ATOM 4603 O O . ASP A 1 571 ? -15.028 -26.419 56.748 1.00 53.00 571 ASP A O 1
ATOM 4607 N N . VAL A 1 572 ? -12.887 -26.305 57.378 1.00 46.69 572 VAL A N 1
ATOM 4608 C CA . VAL A 1 572 ? -12.906 -27.613 58.059 1.00 46.69 572 VAL A CA 1
ATOM 4609 C C . VAL A 1 572 ? -13.413 -27.450 59.503 1.00 46.69 572 VAL A C 1
ATOM 4611 O O . VAL A 1 572 ? -12.709 -26.896 60.352 1.00 46.69 572 VAL A O 1
ATOM 4614 N N . PRO A 1 573 ? -14.595 -27.993 59.869 1.00 47.66 573 PRO A N 1
ATOM 4615 C CA . PRO A 1 573 ? -15.084 -27.914 61.239 1.00 47.66 573 PRO A CA 1
ATOM 4616 C C . PRO A 1 573 ? -14.163 -28.729 62.148 1.00 47.66 573 PRO A C 1
ATOM 4618 O O . PRO A 1 573 ? -14.032 -29.948 61.989 1.00 47.66 573 PRO A O 1
ATOM 4621 N N . GLN A 1 574 ? -13.544 -28.070 63.129 1.00 49.22 574 GLN A N 1
ATOM 4622 C CA . GLN A 1 574 ? -12.860 -28.763 64.216 1.00 49.22 574 GLN A CA 1
ATOM 4623 C C . GLN A 1 574 ? -13.844 -29.745 64.880 1.00 49.22 574 GLN A C 1
ATOM 4625 O O . GLN A 1 574 ? -14.942 -29.335 65.264 1.00 49.22 574 GLN A O 1
ATOM 4630 N N . PRO A 1 575 ? -13.492 -31.036 65.030 1.00 49.31 575 PRO A N 1
ATOM 4631 C CA . PRO A 1 575 ? -14.354 -31.978 65.723 1.00 49.31 575 PRO A CA 1
ATOM 4632 C C . PRO A 1 575 ? -14.396 -31.604 67.208 1.00 49.31 575 PRO A C 1
ATOM 4634 O O . PRO A 1 575 ? -13.377 -31.650 67.899 1.00 49.31 575 PRO A O 1
ATOM 4637 N N . GLU A 1 576 ? -15.585 -31.215 67.673 1.00 44.06 576 GLU A N 1
ATOM 4638 C CA . GLU A 1 576 ? -15.885 -30.962 69.082 1.00 44.06 576 GLU A CA 1
ATOM 4639 C C . GLU A 1 576 ? -15.482 -32.169 69.943 1.00 44.06 576 GLU A C 1
ATOM 4641 O O . GLU A 1 576 ? -15.824 -33.317 69.638 1.00 44.06 576 GLU A O 1
ATOM 4646 N N . ASN A 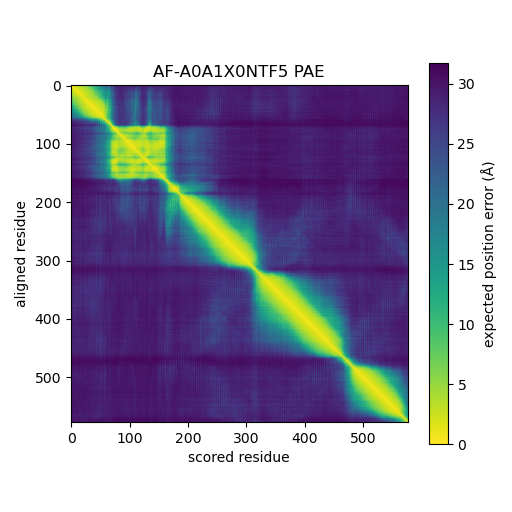1 577 ? -14.754 -31.890 71.024 1.00 39.38 577 ASN A N 1
ATOM 4647 C CA . ASN A 1 577 ? -14.312 -32.845 72.035 1.00 39.38 577 ASN A CA 1
ATOM 4648 C C . ASN A 1 577 ? -14.712 -32.330 73.418 1.00 39.38 577 ASN A C 1
ATOM 4650 O O . ASN A 1 577 ? -14.512 -31.114 73.654 1.00 39.38 577 ASN A O 1
#

Organism: NCBI:txid67003

Mean predicted aligned error: 24.84 Å

Foldseek 3Di:
DVVVVVVVVVVVVVVVVVVVVVVVVVVVVVVVVVVVVVVVVVVVVVVVVVVVVVLVVPPPDDDPCVVPPFPKDKDKDKDFDDDACLLVLCVPPVPQLVQLVLVLLCVLQVHDSVQKDDWDADNRNGMTMIMGIGGPVQDPVNSHVSSVVRPSVSNVCSVVPPDPDDPCPVVVVVVVVLVVVVVVDDDVVVSVVVVVVVVVVVVVVVVVVVVVVVVVVVVVVVVVVVVVVVVVVVVVVVVVVVVVVVVVVVVVVVVVVVVVVVVVVVVVVVVVVVVVVVVVVVVVVVVVVVVVVVVVVVVVVVVVVVVVVVVVPPDPDPDVCPVVVVVVVVVVVVVVVVVVVVVVVVVVVVVVVVVVVVVVVVVVVVVVVVVVVVVVVVVVVVVVVVVVVVVVVVVVVVVVVVVVVVVVVVVVVVVVVVVVVVVVVVVVVVVVVVVVVVVVVVVVVVVVVVVVVVVVVVVVVVVVVPDDDDDDDDDDDPPPPVVVVVVVVVVVVVVVVVVVVVVVVVVVVVVVVVVVVVVVVVVVVVVVVVVVVVVVVVVVVVVVVVVVVVVVVVVVVVVVVVVVVVVVVVPDDDPDD

Solvent-accessible surface area (backbone atoms only — not comparable to full-atom values): 31740 Å² total; per-residue (Å²): 108,69,68,62,49,50,55,52,48,54,53,50,52,52,52,51,51,52,51,50,52,54,51,52,53,49,48,54,53,51,51,54,52,49,54,49,52,53,49,54,52,50,53,53,51,50,56,48,53,49,51,52,52,53,49,73,70,37,94,82,63,70,59,76,66,63,79,76,64,58,65,68,41,76,42,80,47,77,49,76,56,90,79,86,62,41,38,58,46,46,72,72,40,49,68,60,47,48,52,30,41,40,48,39,49,15,65,41,66,75,41,58,54,88,36,53,39,75,78,43,69,43,94,65,42,37,38,37,38,34,35,42,51,40,50,61,88,59,50,65,71,53,52,51,53,33,57,69,68,42,78,45,60,62,45,47,41,66,71,70,68,62,60,87,85,75,94,59,80,60,61,58,57,55,52,51,52,52,51,53,52,64,70,68,68,65,61,71,69,59,55,53,52,52,48,58,55,48,53,48,53,52,49,54,48,51,52,52,52,52,52,50,50,54,49,48,54,50,50,52,51,52,52,49,55,50,51,52,53,52,49,51,53,50,49,54,50,51,52,53,50,49,54,52,48,55,53,48,52,54,50,51,51,49,52,51,52,50,50,52,50,52,50,51,52,53,49,54,51,51,54,49,52,53,50,51,51,52,50,52,50,52,49,54,50,53,51,52,53,48,51,53,50,53,52,50,51,52,50,51,51,53,51,49,51,54,51,50,58,59,58,70,74,69,83,85,79,90,82,57,58,81,64,48,47,55,54,47,48,53,49,46,53,50,48,50,50,50,53,52,51,51,52,50,51,50,52,52,50,50,51,52,50,52,50,52,51,49,53,53,49,52,51,50,51,53,49,53,53,50,51,52,52,53,51,51,52,52,50,49,55,52,51,52,53,48,51,53,50,53,54,50,51,53,51,51,53,50,50,54,51,50,52,54,51,51,51,54,53,50,54,50,52,52,53,52,50,53,53,51,51,52,50,50,56,48,53,51,50,51,50,51,51,51,50,54,52,52,52,51,50,50,50,52,51,50,49,53,50,48,51,54,50,50,53,50,49,50,53,50,50,62,50,54,73,69,65,87,79,89,83,94,76,82,95,78,84,77,74,65,68,56,50,55,51,50,50,50,53,49,49,52,50,52,49,52,53,48,52,50,51,52,49,53,50,52,50,52,50,50,52,51,51,49,50,53,50,51,54,50,50,52,52,50,52,48,51,53,52,51,51,52,52,49,50,53,50,50,52,52,49,50,52,53,51,52,52,51,52,55,47,52,54,48,52,54,50,52,51,50,53,49,53,53,52,54,54,58,61,71,70,56,80,77,80,87,129

InterPro domains:
  IPR056614 Flagellar attachment zone protein 1, conserved domain [PF23398] (73-160)

Radius of gyration: 57.32 Å; Cα contacts (8 Å, |Δi|>4): 137; chains: 1; bounding box: 138×85×174 Å

pLDDT: mean 81.27, std 16.63, range [29.45, 97.25]

Secondary structure (DSSP, 8-state):
-HHHHHHHHHHHHHHHHHHHHHHHHHHHHHHHHHHHHHHHHHHHHHHHHHHHHHHHH-TT---GGGGT-S-EEEEEEEEE--SS-HHHHHHH-HHHHHHHHHHHHHHHHT--GGGEEEEEE-TTSSEEEEEEEEETTS-HHHHHHHHHH---HHHHHHHTT--S----HHHHHHHHHHHHHHHTT--HHHHHHHHHHHHHHHHHHHHHHHHHHHHHHHHHHHHHHHHHHHHHHHHHHHHHHHHHHHHHHHHHHHHHHHHHHHHHHHHHHHHHHHHHHHHHHHHHHHHHHHHHHHHHHHHHHHHHHHHHHHHSS-----SSHHHHHHHHHHHHHHHHHHHHHHHHHHHHHHHHHHHHHHHHHHHHHHHHHHHHHHHHHHHHHHHHHHHHHHHHHHHHHHHHHHHHHHHHHHHHHHHHHHHHHHHHHHHHHHHHHHHHHHHHHHHHHHHHHHHHHHHHHHHHHHHTTS-------------SHHHHHHHHHHHHHHHHHHHHHHHHHHHHHHHHHHHHHHHHHHHHHHHHHHHHHHHHHHHHHHHHHHHHHHHHHHHHHHHHHHHHHHHHHHTS-----